Protein AF-A0A963ERI7-F1 (afdb_monomer)

Radius of gyration: 46.47 Å; Cα contacts (8 Å, |Δi|>4): 1144; chains: 1; bounding box: 121×105×121 Å

Structure (mmCIF, N/CA/C/O backbone):
data_AF-A0A963ERI7-F1
#
_entry.id   AF-A0A963ERI7-F1
#
loop_
_atom_site.group_PDB
_atom_site.id
_atom_site.type_symbol
_atom_site.label_atom_id
_atom_site.label_alt_id
_atom_site.label_comp_id
_atom_site.label_asym_id
_atom_site.label_entity_id
_atom_site.label_seq_id
_atom_site.pdbx_PDB_ins_code
_atom_site.Cartn_x
_atom_site.Cartn_y
_atom_site.Cartn_z
_atom_site.occupancy
_atom_site.B_iso_or_equiv
_atom_site.auth_seq_id
_atom_site.auth_comp_id
_atom_site.auth_asym_id
_atom_site.auth_atom_id
_atom_site.pdbx_PDB_model_num
ATOM 1 N N . MET A 1 1 ? -20.169 -58.899 45.145 1.00 57.25 1 MET A N 1
ATOM 2 C CA . MET A 1 1 ? -19.705 -59.011 43.741 1.00 57.25 1 MET A CA 1
ATOM 3 C C . MET A 1 1 ? -19.595 -57.678 42.989 1.00 57.25 1 MET A C 1
ATOM 5 O O . MET A 1 1 ? -18.542 -57.427 42.423 1.00 57.25 1 MET A O 1
ATOM 9 N N . HIS A 1 2 ? -20.601 -56.790 42.975 1.00 59.31 2 HIS A N 1
ATOM 10 C CA . HIS A 1 2 ? -20.514 -55.532 42.198 1.00 59.31 2 HIS A CA 1
ATOM 11 C C . HIS A 1 2 ? -19.453 -54.523 42.680 1.00 59.31 2 HIS A C 1
ATOM 13 O O . HIS A 1 2 ? -18.890 -53.799 41.862 1.00 59.31 2 HIS A O 1
ATOM 19 N N . ARG A 1 3 ? -19.156 -54.484 43.986 1.00 64.19 3 ARG A N 1
ATOM 20 C CA . ARG A 1 3 ? -18.156 -53.569 44.565 1.00 64.19 3 ARG A CA 1
ATOM 21 C C . ARG A 1 3 ? -16.719 -53.950 44.176 1.00 64.19 3 ARG A C 1
ATOM 23 O O . ARG A 1 3 ? -15.979 -53.096 43.712 1.00 64.19 3 ARG A O 1
ATOM 30 N N . GLN A 1 4 ? -16.395 -55.246 44.220 1.00 71.88 4 GLN A N 1
ATOM 31 C CA . GLN A 1 4 ? -15.092 -55.783 43.797 1.00 71.88 4 GLN A CA 1
ATOM 32 C C . GLN A 1 4 ? -14.806 -55.536 42.308 1.00 71.88 4 GLN A C 1
ATOM 34 O O . GLN A 1 4 ? -13.718 -55.091 41.965 1.00 71.88 4 GLN A O 1
ATOM 39 N N . ARG A 1 5 ? -15.803 -55.704 41.423 1.00 75.19 5 ARG A N 1
ATOM 40 C CA . ARG A 1 5 ? -15.633 -55.390 39.989 1.00 75.19 5 ARG A CA 1
ATOM 41 C C . ARG A 1 5 ? -15.352 -53.908 39.722 1.00 75.19 5 ARG A C 1
ATOM 43 O O . ARG A 1 5 ? -14.620 -53.593 38.789 1.00 75.19 5 ARG A O 1
ATOM 50 N N . ARG A 1 6 ? -15.926 -52.993 40.514 1.00 75.69 6 ARG A N 1
ATOM 51 C CA . ARG A 1 6 ? -15.647 -51.552 40.389 1.00 75.69 6 ARG A CA 1
ATOM 52 C C . ARG A 1 6 ? -14.240 -51.200 40.866 1.00 75.69 6 ARG A C 1
ATOM 54 O O . ARG A 1 6 ? -13.578 -50.403 40.213 1.00 75.69 6 ARG A O 1
ATOM 61 N N . GLU A 1 7 ? -13.772 -51.817 41.947 1.00 81.06 7 GLU A N 1
ATOM 62 C CA . GLU A 1 7 ? -12.410 -51.610 42.453 1.00 81.06 7 GLU A CA 1
ATOM 63 C C . GLU A 1 7 ? -11.347 -52.152 41.485 1.00 81.06 7 GLU A C 1
ATOM 65 O O . GLU A 1 7 ? -10.355 -51.475 41.223 1.00 81.06 7 GLU A O 1
ATOM 70 N N . GLU A 1 8 ? -11.575 -53.316 40.871 1.00 81.25 8 GLU A N 1
ATOM 71 C CA . GLU A 1 8 ? -10.686 -53.859 39.832 1.00 81.25 8 GLU A CA 1
ATOM 72 C C . GLU A 1 8 ? -10.663 -52.985 38.571 1.00 81.25 8 GLU A C 1
ATOM 74 O O . GLU A 1 8 ? -9.595 -52.718 38.020 1.00 81.25 8 GLU A O 1
ATOM 79 N N . GLN A 1 9 ? -11.819 -52.467 38.139 1.00 82.19 9 GLN A N 1
ATOM 80 C CA . GLN A 1 9 ? -11.886 -51.540 37.006 1.00 82.19 9 GLN A CA 1
ATOM 81 C C . GLN A 1 9 ? -11.175 -50.214 37.291 1.00 82.19 9 GLN A C 1
ATOM 83 O O . GLN A 1 9 ? -10.498 -49.688 36.408 1.00 82.19 9 GLN A O 1
ATOM 88 N N . GLN A 1 10 ? -11.288 -49.681 38.510 1.00 83.38 10 GLN A N 1
ATOM 89 C CA . GLN A 1 10 ? -10.588 -48.457 38.903 1.00 83.38 10 GLN A CA 1
ATOM 90 C C . GLN A 1 10 ? -9.071 -48.658 38.963 1.00 83.38 10 GLN A C 1
ATOM 92 O O . GLN A 1 10 ? -8.333 -47.803 38.478 1.00 83.38 10 GLN A O 1
ATOM 97 N N . ARG A 1 11 ? -8.594 -49.804 39.467 1.00 85.31 11 ARG A N 1
ATOM 98 C CA . ARG A 1 11 ? -7.159 -50.140 39.467 1.00 85.31 11 ARG A CA 1
ATOM 99 C C . ARG A 1 11 ? -6.609 -50.300 38.050 1.00 85.31 11 ARG A C 1
ATOM 101 O O . ARG A 1 11 ? -5.600 -49.684 37.722 1.00 85.31 11 ARG A O 1
ATOM 108 N N . ALA A 1 12 ? -7.322 -51.013 37.178 1.00 84.31 12 ALA A N 1
ATOM 109 C CA . ALA A 1 12 ? -6.921 -51.173 35.779 1.00 84.31 12 ALA A CA 1
ATOM 110 C C . ALA A 1 12 ? -6.940 -49.845 34.995 1.00 84.31 12 ALA A C 1
ATOM 112 O O . ALA A 1 12 ? -6.129 -49.637 34.090 1.00 84.31 12 ALA A O 1
ATOM 113 N N . ALA A 1 13 ? -7.859 -48.929 35.321 1.00 84.38 13 ALA A N 1
ATOM 114 C CA . ALA A 1 13 ? -7.891 -47.591 34.733 1.00 84.38 13 ALA A CA 1
ATOM 115 C C . ALA A 1 13 ? -6.721 -46.722 35.224 1.00 84.38 13 ALA A C 1
ATOM 117 O O . ALA A 1 13 ? -6.098 -46.035 34.413 1.00 84.38 13 ALA A O 1
ATOM 118 N N . ALA A 1 14 ? -6.388 -46.794 36.516 1.00 85.12 14 ALA A N 1
ATOM 119 C CA . ALA A 1 14 ? -5.258 -46.079 37.103 1.00 85.12 14 ALA A CA 1
ATOM 120 C C . ALA A 1 14 ? -3.911 -46.559 36.534 1.00 85.12 14 ALA A C 1
ATOM 122 O O . ALA A 1 14 ? -3.084 -45.736 36.149 1.00 85.12 14 ALA A O 1
ATOM 123 N N . GLU A 1 15 ? -3.717 -47.872 36.375 1.00 89.12 15 GLU A N 1
ATOM 124 C CA . GLU A 1 15 ? -2.509 -48.429 35.747 1.00 89.12 15 GLU A CA 1
ATOM 125 C C . GLU A 1 15 ? -2.369 -48.004 34.280 1.00 89.12 15 GLU A C 1
ATOM 127 O O . GLU A 1 15 ? -1.285 -47.619 33.840 1.00 89.12 15 GLU A O 1
ATOM 132 N N . LYS A 1 16 ? -3.469 -47.992 33.514 1.00 88.50 16 LYS A N 1
ATOM 133 C CA . LYS A 1 16 ? -3.453 -47.509 32.122 1.00 88.50 16 LYS A CA 1
ATOM 134 C C . LYS A 1 16 ? -3.165 -46.012 32.023 1.00 88.50 16 LYS A C 1
ATOM 136 O O . LYS A 1 16 ? -2.507 -45.592 31.070 1.00 88.50 16 LYS A O 1
ATOM 141 N N . ALA A 1 17 ? -3.654 -45.209 32.967 1.00 85.44 17 ALA A N 1
ATOM 142 C CA . ALA A 1 17 ? -3.358 -43.780 33.021 1.00 85.44 17 ALA A CA 1
ATOM 143 C C . ALA A 1 17 ? -1.873 -43.537 33.337 1.00 85.44 17 ALA A C 1
ATOM 145 O O . ALA A 1 17 ? -1.214 -42.804 32.600 1.00 85.44 17 ALA A O 1
ATOM 146 N N . ALA A 1 18 ? -1.326 -44.239 34.334 1.00 88.69 18 ALA A N 1
ATOM 147 C CA . ALA A 1 18 ? 0.087 -44.153 34.700 1.00 88.69 18 ALA A CA 1
ATOM 148 C C . ALA A 1 18 ? 1.018 -44.592 33.553 1.00 88.69 18 ALA A C 1
ATOM 150 O O . ALA A 1 18 ? 1.998 -43.911 33.255 1.00 88.69 18 ALA A O 1
ATOM 151 N N . ALA A 1 19 ? 0.680 -45.674 32.843 1.00 90.06 19 ALA A N 1
ATOM 152 C CA . ALA A 1 19 ? 1.449 -46.136 31.685 1.00 90.06 19 ALA A CA 1
ATOM 153 C C . ALA A 1 19 ? 1.444 -45.123 30.522 1.00 90.06 19 ALA A C 1
ATOM 155 O O . ALA A 1 19 ? 2.466 -44.923 29.865 1.00 90.06 19 ALA A O 1
ATOM 156 N N . ARG A 1 20 ? 0.314 -44.446 30.274 1.00 88.81 20 ARG A N 1
ATOM 157 C CA . ARG A 1 20 ? 0.225 -43.386 29.251 1.00 88.81 20 ARG A CA 1
ATOM 158 C C . ARG A 1 20 ? 1.039 -42.154 29.627 1.00 88.81 20 ARG A C 1
ATOM 160 O O . ARG A 1 20 ? 1.658 -41.549 28.755 1.00 88.81 20 ARG A O 1
ATOM 167 N N . GLU A 1 21 ? 1.043 -41.788 30.903 1.00 88.38 21 GLU A N 1
ATOM 168 C CA . GLU A 1 21 ? 1.808 -40.643 31.386 1.00 88.38 21 GLU A CA 1
ATOM 169 C C . GLU A 1 21 ? 3.320 -40.907 31.324 1.00 88.38 21 GLU A C 1
ATOM 171 O O . GLU A 1 21 ? 4.077 -40.038 30.891 1.00 88.38 21 GLU A O 1
ATOM 176 N N . ALA A 1 22 ? 3.755 -42.130 31.650 1.00 90.69 22 ALA A N 1
ATOM 177 C CA . ALA A 1 22 ? 5.146 -42.555 31.502 1.00 90.69 22 ALA A CA 1
ATOM 178 C C . ALA A 1 22 ? 5.615 -42.494 30.037 1.00 90.69 22 ALA A C 1
ATOM 180 O O . ALA A 1 22 ? 6.646 -41.886 29.751 1.00 90.69 22 ALA A O 1
ATOM 181 N N . LEU A 1 23 ? 4.816 -43.024 29.101 1.00 91.75 23 LEU A N 1
ATOM 182 C CA . LEU A 1 23 ? 5.118 -42.974 27.666 1.00 91.75 23 LEU A CA 1
ATOM 183 C C . LEU A 1 23 ? 5.214 -41.529 27.151 1.00 91.75 23 LEU A C 1
ATOM 185 O O . LEU A 1 23 ? 6.095 -41.199 26.358 1.00 91.75 23 LEU A O 1
ATOM 189 N N . ARG A 1 24 ? 4.318 -40.646 27.611 1.00 90.38 24 ARG A N 1
ATOM 190 C CA . ARG A 1 24 ? 4.322 -39.233 27.219 1.00 90.38 24 ARG A CA 1
ATOM 191 C C . ARG A 1 24 ? 5.587 -38.515 27.695 1.00 90.38 24 ARG A C 1
ATOM 193 O O . ARG A 1 24 ? 6.193 -37.791 26.911 1.00 90.38 24 ARG A O 1
ATOM 200 N N . ARG A 1 25 ? 6.025 -38.758 28.936 1.00 91.94 25 ARG A N 1
ATOM 201 C CA . ARG A 1 25 ? 7.277 -38.189 29.469 1.00 91.94 25 ARG A CA 1
ATOM 202 C C . ARG A 1 25 ? 8.501 -38.677 28.692 1.00 91.94 25 ARG A C 1
ATOM 204 O O . ARG A 1 25 ? 9.408 -37.893 28.430 1.00 91.94 25 ARG A O 1
ATOM 211 N N . GLU A 1 26 ? 8.513 -39.942 28.283 1.00 92.31 26 GLU A N 1
ATOM 212 C CA . GLU A 1 26 ? 9.601 -40.515 27.485 1.00 92.31 26 GLU A CA 1
ATOM 213 C C . GLU A 1 26 ? 9.662 -39.899 26.073 1.00 92.31 26 GLU A C 1
ATOM 215 O O . GLU A 1 26 ? 10.736 -39.524 25.596 1.00 92.31 26 GLU A O 1
ATOM 220 N N . GLN A 1 27 ? 8.505 -39.682 25.435 1.00 90.06 27 GLN A N 1
ATOM 221 C CA . GLN A 1 27 ? 8.412 -38.979 24.148 1.00 90.06 27 GLN A CA 1
ATOM 222 C C . GLN A 1 27 ? 8.847 -37.510 24.246 1.00 90.06 27 GLN A C 1
ATOM 224 O O . GLN A 1 27 ? 9.570 -37.022 23.376 1.00 90.06 27 GLN A O 1
ATOM 229 N N . GLU A 1 28 ? 8.452 -36.806 25.310 1.00 89.62 28 GLU A N 1
ATOM 230 C CA . GLU A 1 28 ? 8.864 -35.420 25.559 1.00 89.62 28 GLU A CA 1
ATOM 231 C C . GLU A 1 28 ? 10.388 -35.317 25.768 1.00 89.62 28 GLU A C 1
ATOM 233 O O . GLU A 1 28 ? 11.028 -34.417 25.216 1.00 89.62 28 GLU A O 1
ATOM 238 N N . GLN A 1 29 ? 11.003 -36.278 26.468 1.00 91.88 29 GLN A N 1
ATOM 239 C CA . GLN A 1 29 ? 12.460 -36.339 26.645 1.00 91.88 29 GLN A CA 1
ATOM 240 C C . GLN A 1 29 ? 13.208 -36.612 25.332 1.00 91.88 29 GLN A C 1
ATOM 242 O O . GLN A 1 29 ? 14.202 -35.940 25.042 1.00 91.88 29 GLN A O 1
ATOM 247 N N . GLN A 1 30 ? 12.726 -37.545 24.506 1.00 90.88 30 GLN A N 1
ATOM 248 C CA . GLN A 1 30 ? 13.328 -37.829 23.197 1.00 90.88 30 GLN A CA 1
ATOM 249 C C . GLN A 1 30 ? 13.210 -36.631 22.243 1.00 90.88 30 GLN A C 1
ATOM 251 O O . GLN A 1 30 ? 14.173 -36.283 21.552 1.00 90.88 30 GLN A O 1
ATOM 256 N N . ALA A 1 31 ? 12.064 -35.944 22.244 1.00 86.38 31 ALA A N 1
ATOM 257 C CA . ALA A 1 31 ? 11.864 -34.735 21.450 1.00 86.38 31 ALA A CA 1
ATOM 258 C C . ALA A 1 31 ? 12.803 -33.599 21.894 1.00 86.38 31 ALA A C 1
ATOM 260 O O . ALA A 1 31 ? 13.413 -32.937 21.048 1.00 86.38 31 ALA A O 1
ATOM 261 N N . ALA A 1 32 ? 12.980 -33.410 23.205 1.00 89.88 32 ALA A N 1
ATOM 262 C CA . ALA A 1 32 ? 13.903 -32.418 23.750 1.00 89.88 32 ALA A CA 1
ATOM 263 C C . ALA A 1 32 ? 15.363 -32.708 23.354 1.00 89.88 32 ALA A C 1
ATOM 265 O O . ALA A 1 32 ? 16.080 -31.796 22.932 1.00 89.88 32 ALA A O 1
ATOM 266 N N . GLN A 1 33 ? 15.799 -33.973 23.409 1.00 91.62 33 GLN A N 1
ATOM 267 C CA . GLN A 1 33 ? 17.146 -34.372 22.982 1.00 91.62 33 GLN A CA 1
ATOM 268 C C . GLN A 1 33 ? 17.372 -34.139 21.480 1.00 91.62 33 GLN A C 1
ATOM 270 O O . GLN A 1 33 ? 18.381 -33.541 21.096 1.00 91.62 33 GLN A O 1
ATOM 275 N N . ALA A 1 34 ? 16.411 -34.511 20.630 1.00 89.81 34 ALA A N 1
ATOM 276 C CA . ALA A 1 34 ? 16.495 -34.285 19.186 1.00 89.81 34 ALA A CA 1
ATOM 277 C C . ALA A 1 34 ? 16.562 -32.786 18.829 1.00 89.81 34 ALA A C 1
ATOM 279 O O . ALA A 1 34 ? 17.325 -32.376 17.944 1.00 89.81 34 ALA A O 1
ATOM 280 N N . GLN A 1 35 ? 15.812 -31.936 19.542 1.00 88.25 35 GLN A N 1
ATOM 281 C CA . GLN A 1 35 ? 15.886 -30.484 19.365 1.00 88.25 35 GLN A CA 1
ATOM 282 C C . GLN A 1 35 ? 17.271 -29.938 19.729 1.00 88.25 35 GLN A C 1
ATOM 284 O O . GLN A 1 35 ? 17.834 -29.151 18.960 1.00 88.25 35 GLN A O 1
ATOM 289 N N . LEU A 1 36 ? 17.855 -30.402 20.835 1.00 92.00 36 LEU A N 1
ATOM 290 C CA . LEU A 1 36 ? 19.183 -29.997 21.298 1.00 92.00 36 LEU A CA 1
ATOM 291 C C . LEU A 1 36 ? 20.285 -30.385 20.299 1.00 92.00 36 LEU A C 1
ATOM 293 O O . LEU A 1 36 ? 21.137 -29.556 19.960 1.00 92.00 36 LEU A O 1
ATOM 297 N N . GLU A 1 37 ? 20.235 -31.600 19.750 1.00 91.00 37 GLU A N 1
ATOM 298 C CA . GLU A 1 37 ? 21.169 -32.033 18.705 1.00 91.00 37 GLU A CA 1
ATOM 299 C C . GLU A 1 37 ? 21.013 -31.229 17.410 1.00 91.00 37 GLU A C 1
ATOM 301 O O . GLU A 1 37 ? 22.010 -30.804 16.812 1.00 91.00 37 GLU A O 1
ATOM 306 N N . SER A 1 38 ? 19.774 -30.955 16.991 1.00 88.75 38 SER A N 1
ATOM 307 C CA . SER A 1 38 ? 19.510 -30.149 15.795 1.00 88.75 38 SER A CA 1
ATOM 308 C C . SER A 1 38 ? 20.032 -28.713 15.947 1.00 88.75 38 SER A C 1
ATOM 310 O O . SER A 1 38 ? 20.640 -28.165 15.021 1.00 88.75 38 SER A O 1
ATOM 312 N N . ALA A 1 39 ? 19.882 -28.123 17.138 1.00 88.88 39 ALA A N 1
ATOM 313 C CA . ALA A 1 39 ? 20.404 -26.802 17.463 1.00 88.88 39 ALA A CA 1
ATOM 314 C C . ALA A 1 39 ? 21.939 -26.793 17.455 1.00 88.88 39 ALA A C 1
ATOM 316 O O . ALA A 1 39 ? 22.554 -25.859 16.930 1.00 88.88 39 ALA A O 1
ATOM 317 N N . ARG A 1 40 ? 22.573 -27.858 17.964 1.00 93.00 40 ARG A N 1
ATOM 318 C CA . ARG A 1 40 ? 24.033 -28.015 17.959 1.00 93.00 40 ARG A CA 1
ATOM 319 C C . ARG A 1 40 ? 24.586 -28.121 16.535 1.00 93.00 40 ARG A C 1
ATOM 321 O O . ARG A 1 40 ? 25.536 -27.408 16.208 1.00 93.00 40 ARG A O 1
ATOM 328 N N . ARG A 1 41 ? 23.946 -28.910 15.659 1.00 92.38 41 ARG A N 1
ATOM 329 C CA . ARG A 1 41 ? 24.316 -29.015 14.231 1.00 92.38 41 ARG A CA 1
ATOM 330 C C . ARG A 1 41 ? 24.164 -27.681 13.497 1.00 92.38 41 ARG A C 1
ATOM 332 O O . ARG A 1 41 ? 25.073 -27.282 12.772 1.00 92.38 41 ARG A O 1
ATOM 339 N N . LYS A 1 42 ? 23.068 -26.947 13.731 1.00 89.69 42 LYS A N 1
ATOM 340 C CA . LYS A 1 42 ? 22.856 -25.612 13.138 1.00 89.69 42 LYS A CA 1
ATOM 341 C C . LYS A 1 42 ? 23.925 -24.607 13.579 1.00 89.69 42 LYS A C 1
ATOM 343 O O . LYS A 1 42 ? 24.451 -23.880 12.740 1.00 89.69 42 LYS A O 1
ATOM 348 N N . ARG A 1 43 ? 24.302 -24.596 14.865 1.00 89.62 43 ARG A N 1
ATOM 349 C CA . ARG A 1 43 ? 25.389 -23.738 15.374 1.00 89.62 43 ARG A CA 1
ATOM 350 C C . ARG A 1 43 ? 26.741 -24.080 14.743 1.00 89.62 43 ARG A C 1
ATOM 352 O O . ARG A 1 43 ? 27.462 -23.170 14.346 1.00 89.62 43 ARG A O 1
ATOM 359 N N . GLN A 1 44 ? 27.063 -25.366 14.590 1.00 92.06 44 GLN A N 1
ATOM 360 C CA . GLN A 1 44 ? 28.303 -25.798 13.932 1.00 92.06 44 GLN A CA 1
ATOM 361 C C . GLN A 1 44 ? 28.346 -25.401 12.448 1.00 92.06 44 GLN A C 1
ATOM 363 O O . GLN A 1 44 ? 29.362 -24.890 11.981 1.00 92.06 44 GLN A O 1
ATOM 368 N N . GLN A 1 45 ? 27.239 -25.563 11.716 1.00 90.00 45 GLN A N 1
ATOM 369 C CA . GLN A 1 45 ? 27.150 -25.138 10.314 1.00 90.00 45 GLN A CA 1
ATOM 370 C C . GLN A 1 45 ? 27.278 -23.617 10.161 1.00 90.00 45 GLN A C 1
ATOM 372 O O . GLN A 1 45 ? 27.993 -23.149 9.274 1.00 90.00 45 GLN A O 1
ATOM 377 N N . ALA A 1 46 ? 26.641 -22.842 11.044 1.00 85.69 46 ALA A N 1
ATOM 378 C CA . ALA A 1 46 ? 26.757 -21.386 11.049 1.00 85.69 46 ALA A CA 1
ATOM 379 C C . ALA A 1 46 ? 28.195 -20.923 11.344 1.00 85.69 46 ALA A C 1
ATOM 381 O O . ALA A 1 46 ? 28.705 -20.039 10.656 1.00 85.69 46 ALA A O 1
ATOM 382 N N . ALA A 1 47 ? 28.875 -21.560 12.303 1.00 89.56 47 ALA A N 1
ATOM 383 C CA . ALA A 1 47 ? 30.271 -21.266 12.624 1.00 89.56 47 ALA A CA 1
ATOM 384 C C . ALA A 1 47 ? 31.217 -21.587 11.452 1.00 89.56 47 ALA A C 1
ATOM 386 O O . ALA A 1 47 ? 32.046 -20.755 11.084 1.00 89.56 47 ALA A O 1
ATOM 387 N N . ALA A 1 48 ? 31.049 -22.744 10.802 1.00 90.69 48 ALA A N 1
ATOM 388 C CA . ALA A 1 48 ? 31.845 -23.119 9.631 1.00 90.69 48 ALA A CA 1
ATOM 389 C C . ALA A 1 48 ? 31.609 -22.174 8.436 1.00 90.69 48 ALA A C 1
ATOM 391 O O . ALA A 1 48 ? 32.548 -21.799 7.733 1.00 90.69 48 ALA A O 1
ATOM 392 N N . ALA A 1 49 ? 30.363 -21.741 8.216 1.00 87.12 49 ALA A N 1
ATOM 393 C CA . ALA A 1 49 ? 30.037 -20.768 7.176 1.00 87.12 49 ALA A CA 1
ATOM 394 C C . ALA A 1 49 ? 30.641 -19.381 7.465 1.00 87.12 49 ALA A C 1
ATOM 396 O O . ALA A 1 49 ? 31.124 -18.719 6.544 1.00 87.12 49 ALA A O 1
ATOM 397 N N . ALA A 1 50 ? 30.653 -18.952 8.731 1.00 87.50 50 ALA A N 1
ATOM 398 C CA . ALA A 1 50 ? 31.280 -17.699 9.147 1.00 87.50 50 ALA A CA 1
ATOM 399 C C . ALA A 1 50 ? 32.803 -17.725 8.939 1.00 87.50 50 ALA A C 1
ATOM 401 O O . ALA A 1 50 ? 33.358 -16.765 8.405 1.00 87.50 50 ALA A O 1
ATOM 402 N N . GLN A 1 51 ? 33.466 -18.839 9.269 1.00 90.94 51 GLN A N 1
ATOM 403 C CA . GLN A 1 51 ? 34.904 -19.012 9.031 1.00 90.94 51 GLN A CA 1
ATOM 404 C C . GLN A 1 51 ? 35.256 -18.942 7.539 1.00 90.94 51 GLN A C 1
ATOM 406 O O . GLN A 1 51 ? 36.163 -18.203 7.167 1.00 90.94 51 GLN A O 1
ATOM 411 N N . ARG A 1 52 ? 34.489 -19.617 6.669 1.00 91.25 52 ARG A N 1
ATOM 412 C CA . ARG A 1 52 ? 34.701 -19.550 5.210 1.00 91.25 52 ARG A CA 1
ATOM 413 C C . ARG A 1 52 ? 34.553 -18.130 4.662 1.00 91.25 52 ARG A C 1
ATOM 415 O O . ARG A 1 52 ? 35.378 -17.698 3.864 1.00 91.25 52 ARG A O 1
ATOM 422 N N . LYS A 1 53 ? 33.540 -17.383 5.119 1.00 88.81 53 LYS A N 1
ATOM 423 C CA . LYS A 1 53 ? 33.355 -15.975 4.724 1.00 88.81 53 LYS A CA 1
ATOM 424 C C . LYS A 1 53 ? 34.499 -15.082 5.205 1.00 88.81 53 LYS A C 1
ATOM 426 O O . LYS A 1 53 ? 34.937 -14.212 4.459 1.00 88.81 53 LYS A O 1
ATOM 431 N N . ALA A 1 54 ? 34.987 -15.291 6.427 1.00 88.56 54 ALA A N 1
ATOM 432 C CA . ALA A 1 54 ? 36.114 -14.532 6.964 1.00 88.56 54 ALA A CA 1
ATOM 433 C C . ALA A 1 54 ? 37.413 -14.799 6.182 1.00 88.56 54 ALA A C 1
ATOM 435 O O . ALA A 1 54 ? 38.161 -13.865 5.897 1.00 88.56 54 ALA A O 1
ATOM 436 N N . GLU A 1 55 ? 37.661 -16.050 5.786 1.00 91.94 55 GLU A N 1
ATOM 437 C CA . GLU A 1 55 ? 38.825 -16.416 4.974 1.00 91.94 55 GLU A CA 1
ATOM 438 C C . GLU A 1 55 ? 38.742 -15.836 3.552 1.00 91.94 55 GLU A C 1
ATOM 440 O O . GLU A 1 55 ? 39.727 -15.310 3.036 1.00 91.94 55 GLU A O 1
ATOM 445 N N . GLU A 1 56 ? 37.557 -15.854 2.933 1.00 90.81 56 GLU A N 1
ATOM 446 C CA . GLU A 1 56 ? 37.345 -15.259 1.609 1.00 90.81 56 GLU A CA 1
ATOM 447 C C . GLU A 1 56 ? 37.541 -13.733 1.626 1.00 90.81 56 GLU A C 1
ATOM 449 O O . GLU A 1 56 ? 38.156 -13.173 0.718 1.00 90.81 56 GLU A O 1
ATOM 454 N N . LEU A 1 57 ? 37.080 -13.053 2.683 1.00 90.62 57 LEU A N 1
ATOM 455 C CA . LEU A 1 57 ? 37.314 -11.618 2.868 1.00 90.62 57 LEU A CA 1
ATOM 456 C C . LEU A 1 57 ? 38.800 -11.293 3.050 1.00 90.62 57 LEU A C 1
ATOM 458 O O . LEU A 1 57 ? 39.262 -10.297 2.496 1.00 90.62 57 LEU A O 1
ATOM 462 N N . ARG A 1 58 ? 39.556 -12.134 3.769 1.00 92.31 58 ARG A N 1
ATOM 463 C CA . ARG A 1 58 ? 41.013 -11.975 3.901 1.00 92.31 58 ARG A CA 1
ATOM 464 C C . ARG A 1 58 ? 41.724 -12.115 2.557 1.00 92.31 58 ARG A C 1
ATOM 466 O O . ARG A 1 58 ? 42.481 -11.219 2.202 1.00 92.31 58 ARG A O 1
ATOM 473 N N . LYS A 1 59 ? 41.409 -13.151 1.772 1.00 91.94 59 LYS A N 1
ATOM 474 C CA . LYS A 1 59 ? 42.002 -13.343 0.433 1.00 91.94 59 LYS A CA 1
ATOM 475 C C . LYS A 1 59 ? 41.709 -12.168 -0.500 1.00 91.94 59 LYS A C 1
ATOM 477 O O . LYS A 1 59 ? 42.611 -11.669 -1.160 1.00 91.94 59 LYS A O 1
ATOM 482 N N . ARG A 1 60 ? 40.473 -11.655 -0.496 1.00 90.81 60 ARG A N 1
ATOM 483 C CA . ARG A 1 60 ? 40.116 -10.466 -1.291 1.00 90.81 60 ARG A CA 1
ATOM 484 C C . ARG A 1 60 ? 40.839 -9.201 -0.828 1.00 90.81 60 ARG A C 1
ATOM 486 O O . ARG A 1 60 ? 41.168 -8.360 -1.659 1.00 90.81 60 ARG A O 1
ATOM 493 N N . ALA A 1 61 ? 41.067 -9.040 0.476 1.00 88.75 61 ALA A N 1
ATOM 494 C CA . ALA A 1 61 ? 41.828 -7.910 1.004 1.00 88.75 61 ALA A CA 1
ATOM 495 C C . ALA A 1 61 ? 43.312 -7.987 0.603 1.00 88.75 61 ALA A C 1
ATOM 497 O O . ALA A 1 61 ? 43.881 -6.973 0.207 1.00 88.75 61 ALA A O 1
ATOM 498 N N . GLU A 1 62 ? 43.909 -9.181 0.637 1.00 92.00 62 GLU A N 1
ATOM 499 C CA . GLU A 1 62 ? 45.286 -9.422 0.183 1.00 92.00 62 GLU A CA 1
ATOM 500 C C . GLU A 1 62 ? 45.448 -9.180 -1.325 1.00 92.00 62 GLU A C 1
ATOM 502 O O . GLU A 1 62 ? 46.360 -8.462 -1.732 1.00 92.00 62 GLU A O 1
ATOM 507 N N . GLU A 1 63 ? 44.535 -9.691 -2.158 1.00 89.69 63 GLU A N 1
ATOM 508 C CA . GLU A 1 63 ? 44.542 -9.436 -3.607 1.00 89.69 63 GLU A CA 1
ATOM 509 C C . GLU A 1 63 ? 44.416 -7.942 -3.925 1.00 89.69 63 GLU A C 1
ATOM 511 O O . GLU A 1 63 ? 45.113 -7.425 -4.801 1.00 89.69 63 GLU A O 1
ATOM 516 N N . LYS A 1 64 ? 43.559 -7.225 -3.188 1.00 91.00 64 LYS A N 1
ATOM 51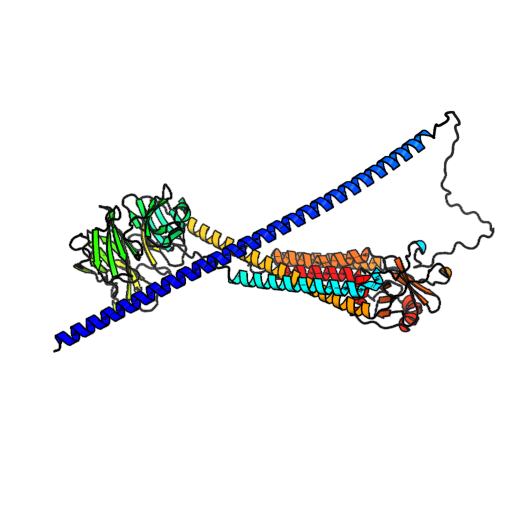7 C CA . LYS A 1 64 ? 43.396 -5.782 -3.365 1.00 91.00 64 LYS A CA 1
ATOM 518 C C . LYS A 1 64 ? 44.658 -5.014 -2.960 1.00 91.00 64 LYS A C 1
ATOM 520 O O . LYS A 1 64 ? 45.065 -4.111 -3.682 1.00 91.00 64 LYS A O 1
ATOM 525 N N . ALA A 1 65 ? 45.304 -5.397 -1.859 1.00 89.69 65 ALA A N 1
ATOM 526 C CA . ALA A 1 65 ? 46.557 -4.784 -1.422 1.00 89.69 65 ALA A CA 1
ATOM 527 C C . ALA A 1 65 ? 47.700 -5.016 -2.429 1.00 89.69 65 ALA A C 1
ATOM 529 O O . ALA A 1 65 ? 48.474 -4.098 -2.699 1.00 89.69 65 ALA A O 1
ATOM 530 N N . LEU A 1 66 ? 47.777 -6.209 -3.032 1.00 93.62 66 LEU A N 1
ATOM 531 C CA . LEU A 1 66 ? 48.732 -6.519 -4.103 1.00 93.62 66 LEU A CA 1
ATOM 532 C C . LEU A 1 66 ? 48.480 -5.683 -5.365 1.00 93.62 66 LEU A C 1
ATOM 534 O O . LEU A 1 66 ? 49.428 -5.168 -5.957 1.00 93.62 66 LEU A O 1
ATOM 538 N N . ALA A 1 67 ? 47.217 -5.508 -5.761 1.00 89.44 67 ALA A N 1
ATOM 539 C CA . ALA A 1 67 ? 46.859 -4.677 -6.909 1.00 89.44 67 ALA A CA 1
ATOM 540 C C . ALA A 1 67 ? 47.199 -3.192 -6.679 1.00 89.44 67 ALA A C 1
ATOM 542 O O . ALA A 1 67 ? 47.798 -2.559 -7.547 1.00 89.44 67 ALA A O 1
ATOM 543 N N . GLU A 1 68 ? 46.887 -2.657 -5.494 1.00 89.94 68 GLU A N 1
ATOM 544 C CA . GLU A 1 68 ? 47.219 -1.274 -5.122 1.00 89.94 68 GLU A CA 1
ATOM 545 C C . GLU A 1 68 ? 48.742 -1.046 -5.047 1.00 89.94 68 GLU A C 1
ATOM 547 O O . GLU A 1 68 ? 49.229 0.022 -5.421 1.00 89.94 68 GLU A O 1
ATOM 552 N N . ALA A 1 69 ? 49.522 -2.041 -4.608 1.00 90.12 69 ALA A N 1
ATOM 553 C CA . ALA A 1 69 ? 50.984 -1.968 -4.623 1.00 90.12 69 ALA A CA 1
ATOM 554 C C . ALA A 1 69 ? 51.549 -1.937 -6.055 1.00 90.12 69 ALA A C 1
ATOM 556 O O . ALA A 1 69 ? 52.424 -1.120 -6.348 1.00 90.12 69 ALA A O 1
ATOM 557 N N . ALA A 1 70 ? 51.007 -2.759 -6.961 1.00 90.44 70 ALA A N 1
ATOM 558 C CA . ALA A 1 70 ? 51.419 -2.783 -8.364 1.00 90.44 70 ALA A CA 1
ATOM 559 C C . ALA A 1 70 ? 51.099 -1.465 -9.096 1.00 90.44 70 ALA A C 1
ATOM 561 O O . ALA A 1 70 ? 51.917 -0.984 -9.882 1.00 90.44 70 ALA A O 1
ATOM 562 N N . GLU A 1 71 ? 49.949 -0.839 -8.818 1.00 89.25 71 GLU A N 1
ATOM 563 C CA . GLU A 1 71 ? 49.630 0.493 -9.357 1.00 89.25 71 GLU A CA 1
ATOM 564 C C . GLU A 1 71 ? 50.606 1.563 -8.854 1.00 89.25 71 GLU A C 1
ATOM 566 O O . GLU A 1 71 ? 51.093 2.371 -9.648 1.00 89.25 71 GLU A O 1
ATOM 571 N N . ARG A 1 72 ? 50.965 1.544 -7.562 1.00 91.25 72 ARG A N 1
ATOM 572 C CA . ARG A 1 72 ? 51.949 2.491 -7.005 1.00 91.25 72 ARG A CA 1
ATOM 573 C C . ARG A 1 72 ? 53.328 2.343 -7.643 1.00 91.25 72 ARG A C 1
ATOM 575 O O . ARG A 1 72 ? 53.987 3.353 -7.889 1.00 91.25 72 ARG A O 1
ATOM 582 N N . GLU A 1 73 ? 53.764 1.120 -7.943 1.00 90.50 73 GLU A N 1
ATOM 583 C CA . GLU A 1 73 ? 55.017 0.891 -8.671 1.00 90.50 73 GLU A CA 1
ATOM 584 C C . GLU A 1 73 ? 54.956 1.427 -10.107 1.00 90.50 73 GLU A C 1
ATOM 586 O O . GLU A 1 73 ? 55.903 2.076 -10.559 1.00 90.50 73 GLU A O 1
ATOM 591 N N . GLN A 1 74 ? 53.839 1.228 -10.814 1.00 88.69 74 GLN A N 1
ATOM 592 C CA . GLN A 1 74 ? 53.654 1.770 -12.164 1.00 88.69 74 GLN A CA 1
ATOM 593 C C . GLN A 1 74 ? 53.640 3.303 -12.173 1.00 88.69 74 GLN A C 1
ATOM 595 O O . GLN A 1 74 ? 54.277 3.922 -13.031 1.00 88.69 74 GLN A O 1
ATOM 600 N N . GLU A 1 75 ? 52.970 3.938 -11.209 1.00 89.31 75 GLU A N 1
ATOM 601 C CA . GLU A 1 75 ? 52.990 5.396 -11.066 1.00 89.31 75 GLU A CA 1
ATOM 602 C C . GLU A 1 75 ? 54.392 5.922 -10.740 1.00 89.31 75 GLU A C 1
ATOM 604 O O . GLU A 1 75 ? 54.819 6.925 -11.318 1.00 89.31 75 GLU A O 1
ATOM 609 N N . ALA A 1 76 ? 55.138 5.239 -9.867 1.00 89.81 76 ALA A N 1
ATOM 610 C CA . ALA A 1 76 ? 56.514 5.607 -9.545 1.00 89.81 76 ALA A CA 1
ATOM 611 C C . ALA A 1 76 ? 57.435 5.503 -10.773 1.00 89.81 76 ALA A C 1
ATOM 613 O O . ALA A 1 76 ? 58.215 6.422 -11.034 1.00 89.81 76 ALA A O 1
ATOM 614 N N . GLN A 1 77 ? 57.301 4.441 -11.575 1.00 90.06 77 GLN A N 1
ATOM 615 C CA . GLN A 1 77 ? 58.036 4.292 -12.837 1.00 90.06 77 GLN A CA 1
ATOM 616 C C . GLN A 1 77 ? 57.681 5.394 -13.840 1.00 90.06 77 GLN A C 1
ATOM 618 O O . GLN A 1 77 ? 58.565 5.948 -14.497 1.00 90.06 77 GLN A O 1
ATOM 623 N N . ARG A 1 78 ? 56.397 5.757 -13.939 1.00 89.81 78 ARG A N 1
ATOM 624 C CA . ARG A 1 78 ? 55.937 6.818 -14.840 1.00 89.81 78 ARG A CA 1
ATOM 625 C C . ARG A 1 78 ? 56.503 8.181 -14.440 1.00 89.81 78 ARG A C 1
ATOM 627 O O . ARG A 1 78 ? 57.049 8.877 -15.292 1.00 89.81 78 ARG A O 1
ATOM 634 N N . ARG A 1 79 ? 56.477 8.509 -13.143 1.00 90.00 79 ARG A N 1
ATOM 635 C CA . ARG A 1 79 ? 57.089 9.736 -12.603 1.00 90.00 79 ARG A CA 1
ATOM 636 C C . ARG A 1 79 ? 58.604 9.764 -12.806 1.00 90.00 79 ARG A C 1
ATOM 638 O O . ARG A 1 79 ? 59.153 10.814 -13.124 1.00 90.00 79 ARG A O 1
ATOM 645 N N . ALA A 1 80 ? 59.286 8.626 -12.673 1.00 90.25 80 ALA A N 1
ATOM 646 C CA . ALA A 1 80 ? 60.720 8.537 -12.943 1.00 90.25 80 ALA A CA 1
ATOM 647 C C . ALA A 1 80 ? 61.045 8.806 -14.426 1.00 90.25 80 ALA A C 1
ATOM 649 O O . ALA A 1 80 ? 61.997 9.533 -14.718 1.00 90.25 80 ALA A O 1
ATOM 650 N N . MET A 1 81 ? 60.238 8.285 -15.361 1.00 87.25 81 MET A N 1
ATOM 651 C CA . MET A 1 81 ? 60.389 8.582 -16.792 1.00 87.25 81 MET A CA 1
ATOM 652 C C . MET A 1 81 ? 60.113 10.054 -17.117 1.00 87.25 81 MET A C 1
ATOM 654 O O . MET A 1 81 ? 60.858 10.647 -17.897 1.00 87.25 81 MET A O 1
ATOM 658 N N . GLU A 1 82 ? 59.093 10.661 -16.504 1.00 86.69 82 GLU A N 1
ATOM 659 C CA . GLU A 1 82 ? 58.791 12.091 -16.663 1.00 86.69 82 GLU A CA 1
ATOM 660 C C . GLU A 1 82 ? 59.949 12.965 -16.164 1.00 86.69 82 GLU A C 1
ATOM 662 O O . GLU A 1 82 ? 60.451 13.803 -16.911 1.00 86.69 82 GLU A O 1
ATOM 667 N N . GLN A 1 83 ? 60.484 12.691 -14.971 1.00 88.00 83 GLN A N 1
ATOM 668 C CA . GLN A 1 83 ? 61.653 13.407 -14.445 1.00 88.00 83 GLN A CA 1
ATOM 669 C C . GLN A 1 83 ? 62.904 13.220 -15.317 1.00 88.00 83 GLN A C 1
ATOM 671 O O . GLN A 1 83 ? 63.729 14.129 -15.449 1.00 88.00 83 GLN A O 1
ATOM 676 N N . GLN A 1 84 ? 63.076 12.047 -15.934 1.00 86.31 84 GLN A N 1
ATOM 677 C CA . GLN A 1 84 ? 64.179 11.805 -16.862 1.00 86.31 84 GLN A CA 1
ATOM 678 C C . GLN A 1 84 ? 64.006 12.589 -18.174 1.00 86.31 84 GLN A C 1
ATOM 680 O O . GLN A 1 84 ? 64.996 13.093 -18.713 1.00 86.31 84 GLN A O 1
ATOM 685 N N . ALA A 1 85 ? 62.772 12.731 -18.667 1.00 82.19 85 ALA A N 1
ATOM 686 C CA . ALA A 1 85 ? 62.444 13.548 -19.833 1.00 82.19 85 ALA A CA 1
ATOM 687 C C . ALA A 1 85 ? 62.651 15.046 -19.556 1.00 82.19 85 ALA A C 1
ATOM 689 O O . ALA A 1 85 ? 63.281 15.730 -20.361 1.00 82.19 85 ALA A O 1
ATOM 690 N N . GLU A 1 86 ? 62.233 15.536 -18.386 1.00 80.12 86 GLU A N 1
ATOM 691 C CA . GLU A 1 86 ? 62.469 16.919 -17.954 1.00 80.12 86 GLU A CA 1
ATOM 692 C C . GLU A 1 86 ? 63.964 17.235 -17.835 1.00 80.12 86 GLU A C 1
ATOM 694 O O . GLU A 1 86 ? 64.426 18.265 -18.323 1.00 80.12 86 GLU A O 1
ATOM 699 N N . ARG A 1 87 ? 64.764 16.321 -17.268 1.00 82.50 87 ARG A N 1
ATOM 700 C CA . ARG A 1 87 ? 66.228 16.484 -17.199 1.00 82.50 87 ARG A CA 1
ATOM 701 C C . ARG A 1 87 ? 66.891 16.496 -18.577 1.00 82.50 87 ARG A C 1
ATOM 703 O O . ARG A 1 87 ? 67.890 17.194 -18.751 1.00 82.50 87 ARG A O 1
ATOM 710 N N . ARG A 1 88 ? 66.373 15.735 -19.550 1.00 80.56 88 ARG A N 1
ATOM 711 C CA . ARG A 1 88 ? 66.852 15.784 -20.944 1.00 80.56 88 ARG A CA 1
ATOM 712 C C . ARG A 1 88 ? 66.498 17.115 -21.603 1.00 80.56 88 ARG A C 1
ATOM 714 O O . ARG A 1 88 ? 67.393 17.750 -22.148 1.00 80.56 88 ARG A O 1
ATOM 721 N N . ALA A 1 89 ? 65.257 17.574 -21.459 1.00 73.75 89 ALA A N 1
ATOM 722 C CA . ALA A 1 89 ? 64.816 18.867 -21.979 1.00 73.75 89 ALA A CA 1
ATOM 723 C C . ALA A 1 89 ? 65.612 20.038 -21.370 1.00 73.75 89 ALA A C 1
ATOM 725 O O . ALA A 1 89 ? 66.052 20.933 -22.088 1.00 73.75 89 ALA A O 1
ATOM 726 N N . ALA A 1 90 ? 65.886 20.001 -20.062 1.00 72.94 90 ALA A N 1
ATOM 727 C CA . ALA A 1 90 ? 66.704 21.008 -19.388 1.00 72.94 90 ALA A CA 1
ATOM 728 C C . ALA A 1 90 ? 68.163 21.021 -19.885 1.00 72.94 90 ALA A C 1
ATOM 730 O O . ALA A 1 90 ? 68.747 22.092 -20.030 1.00 72.94 90 ALA A O 1
ATOM 731 N N . ARG A 1 91 ? 68.746 19.851 -20.195 1.00 73.38 91 ARG A N 1
ATOM 732 C CA . ARG A 1 91 ? 70.097 19.753 -20.779 1.00 73.38 91 ARG A CA 1
ATOM 733 C C . ARG A 1 91 ? 70.160 20.273 -22.215 1.00 73.38 91 ARG A C 1
ATOM 735 O O . ARG A 1 91 ? 71.133 20.937 -22.568 1.00 73.38 91 ARG A O 1
ATOM 742 N N . GLU A 1 92 ? 69.137 20.010 -23.025 1.00 67.12 92 GLU A N 1
ATOM 743 C CA . GLU A 1 92 ? 69.048 20.543 -24.392 1.00 67.12 92 GLU A CA 1
ATOM 744 C C . GLU A 1 92 ? 68.904 22.073 -24.401 1.00 67.12 92 GLU A C 1
ATOM 746 O O . GLU A 1 92 ? 69.500 22.742 -25.243 1.00 67.12 92 GLU A O 1
ATOM 751 N N . LEU A 1 93 ? 68.218 22.646 -23.407 1.00 59.38 93 LEU A N 1
ATOM 752 C CA . LEU A 1 93 ? 68.082 24.098 -23.247 1.00 59.38 93 LEU A CA 1
ATOM 753 C C . LEU A 1 93 ? 69.373 24.791 -22.773 1.00 59.38 93 LEU A C 1
ATOM 755 O O . LEU A 1 93 ? 69.602 25.945 -23.124 1.00 59.38 93 LEU A O 1
ATOM 759 N N . THR A 1 94 ? 70.257 24.108 -22.037 1.00 59.88 94 THR A N 1
ATOM 760 C CA . THR A 1 94 ? 71.544 24.686 -21.597 1.00 59.88 94 THR A CA 1
ATOM 761 C C . THR A 1 94 ? 72.625 24.754 -22.685 1.00 59.88 94 THR A C 1
ATOM 763 O O . THR A 1 94 ? 73.627 25.437 -22.489 1.00 59.88 94 THR A O 1
ATOM 766 N N . HIS A 1 95 ? 72.438 24.099 -23.839 1.00 56.31 95 HIS A N 1
ATOM 767 C CA . HIS A 1 95 ? 73.406 24.114 -24.949 1.00 56.31 95 HIS A CA 1
ATOM 768 C C . HIS A 1 95 ? 73.139 25.182 -26.025 1.00 56.31 95 HIS A C 1
ATOM 770 O O . HIS A 1 95 ? 73.891 25.260 -26.996 1.00 56.31 95 HIS A O 1
ATOM 776 N N . ILE A 1 96 ? 72.130 26.042 -25.855 1.00 55.09 96 ILE A N 1
ATOM 777 C CA . ILE A 1 96 ? 71.835 27.135 -26.793 1.00 55.09 96 ILE A CA 1
ATOM 778 C C . ILE A 1 96 ? 72.061 28.476 -26.084 1.00 55.09 96 ILE A C 1
ATOM 780 O O . ILE A 1 96 ? 71.151 29.063 -25.505 1.00 55.09 96 ILE A O 1
ATOM 784 N N . ALA A 1 97 ? 73.304 28.959 -26.131 1.00 44.78 97 ALA A N 1
ATOM 785 C CA . ALA A 1 97 ? 73.644 30.336 -25.780 1.00 44.78 97 ALA A CA 1
ATOM 786 C C . ALA A 1 97 ? 73.448 31.250 -27.011 1.00 44.78 97 ALA A C 1
ATOM 788 O O . ALA A 1 97 ? 73.926 30.904 -28.095 1.00 44.78 97 ALA A O 1
ATOM 789 N N . PRO A 1 98 ? 72.768 32.406 -26.892 1.00 49.56 98 PRO A N 1
ATOM 790 C CA . PRO A 1 98 ? 72.557 33.313 -28.016 1.00 49.56 98 PRO A CA 1
ATOM 791 C C . PRO A 1 98 ? 73.738 34.289 -28.170 1.00 49.56 98 PRO A C 1
ATOM 793 O O . PRO A 1 98 ? 74.185 34.852 -27.168 1.00 49.56 98 PRO A O 1
ATOM 796 N N . PRO A 1 99 ? 74.215 34.589 -29.392 1.00 44.09 99 PRO A N 1
ATOM 797 C CA . PRO A 1 99 ? 75.007 35.786 -29.613 1.00 44.09 99 PRO A CA 1
ATOM 798 C C . PRO A 1 99 ? 74.081 37.000 -29.769 1.00 44.09 99 PRO A C 1
ATOM 800 O O . PRO A 1 99 ? 73.126 36.998 -30.550 1.00 44.09 99 PRO A O 1
ATOM 803 N N . SER A 1 100 ? 74.377 38.052 -29.010 1.00 47.47 100 SER A N 1
ATOM 804 C CA . SER A 1 100 ? 73.839 39.393 -29.204 1.00 47.47 100 SER A CA 1
ATOM 805 C C . SER A 1 100 ? 74.628 40.114 -30.302 1.00 47.47 100 SER A C 1
ATOM 807 O O . SER A 1 100 ? 75.850 40.013 -30.350 1.00 47.47 100 SER A O 1
ATOM 809 N N . ALA A 1 101 ? 73.925 40.834 -31.181 1.00 40.00 101 ALA A N 1
ATOM 810 C CA . ALA A 1 101 ? 74.235 42.206 -31.611 1.00 40.00 101 ALA A CA 1
ATOM 811 C C . ALA A 1 101 ? 73.562 42.550 -32.954 1.00 40.00 101 ALA A C 1
ATOM 813 O O . ALA A 1 101 ? 73.779 41.909 -33.974 1.00 40.00 101 ALA A O 1
ATOM 814 N N . ALA A 1 102 ? 72.755 43.611 -32.893 1.00 43.47 102 ALA A N 1
ATOM 815 C CA . ALA A 1 102 ? 72.478 44.625 -33.912 1.00 43.47 102 ALA A CA 1
ATOM 816 C C . ALA A 1 102 ? 72.499 44.230 -35.407 1.00 43.47 102 ALA A C 1
ATOM 818 O O . ALA A 1 102 ? 73.537 44.188 -36.056 1.00 43.47 102 ALA A O 1
ATOM 819 N N . GLY A 1 103 ? 71.303 44.148 -35.997 1.00 34.00 103 GLY A N 1
ATOM 820 C CA . GLY A 1 103 ? 71.115 44.137 -37.448 1.00 34.00 103 GLY A CA 1
ATOM 821 C C . GLY A 1 103 ? 69.645 44.293 -37.819 1.00 34.00 103 GLY A C 1
ATOM 822 O O . GLY A 1 103 ? 68.907 43.323 -37.930 1.00 34.00 103 GLY A O 1
ATOM 823 N N . ARG A 1 104 ? 69.198 45.540 -37.966 1.00 46.38 104 ARG A N 1
ATOM 824 C CA . ARG A 1 104 ? 67.832 45.929 -38.337 1.00 46.38 104 ARG A CA 1
ATOM 825 C C . ARG A 1 104 ? 67.506 45.419 -39.750 1.00 46.38 104 ARG A C 1
ATOM 827 O O . ARG A 1 104 ? 67.916 46.039 -40.725 1.00 46.38 104 ARG A O 1
ATOM 834 N N . VAL A 1 105 ? 66.733 44.338 -39.865 1.00 35.00 105 VAL A N 1
ATOM 835 C CA . VAL A 1 105 ? 66.197 43.837 -41.143 1.00 35.00 105 VAL A CA 1
ATOM 836 C C . VAL A 1 105 ? 64.670 43.835 -41.085 1.00 35.00 105 VAL A C 1
ATOM 838 O O . VAL A 1 105 ? 64.055 43.175 -40.252 1.00 35.00 105 VAL A O 1
ATOM 841 N N . LYS A 1 106 ? 64.053 44.619 -41.975 1.00 49.16 106 LYS A N 1
ATOM 842 C CA . LYS A 1 106 ? 62.616 44.580 -42.269 1.00 49.16 106 LYS A CA 1
ATOM 843 C C . LYS A 1 106 ? 62.321 43.301 -43.054 1.00 49.16 106 LYS A C 1
ATOM 845 O O . LYS A 1 106 ? 62.772 43.197 -44.189 1.00 49.16 106 LYS A O 1
ATOM 850 N N . THR A 1 107 ? 61.485 42.406 -42.537 1.00 36.97 107 THR A N 1
ATOM 851 C CA . THR A 1 107 ? 60.800 41.406 -43.372 1.00 36.97 107 THR A CA 1
ATOM 852 C C . THR A 1 107 ? 59.325 41.330 -43.006 1.00 36.97 107 THR A C 1
ATOM 854 O O . THR A 1 107 ? 58.880 40.702 -42.051 1.00 36.97 107 THR A O 1
ATOM 857 N N . ARG A 1 108 ? 58.559 42.040 -43.830 1.00 38.22 108 ARG A N 1
ATOM 858 C CA . ARG A 1 108 ? 57.126 41.892 -44.034 1.00 38.22 108 ARG A CA 1
ATOM 859 C C . ARG A 1 108 ? 56.934 40.519 -44.689 1.00 38.22 108 ARG A C 1
ATOM 861 O O . ARG A 1 108 ? 57.259 40.366 -45.862 1.00 38.22 108 ARG A O 1
ATOM 868 N N . LEU A 1 109 ? 56.484 39.512 -43.942 1.00 37.00 109 LEU A N 1
ATOM 869 C CA . LEU A 1 109 ? 56.089 38.234 -44.538 1.00 37.00 109 LEU A CA 1
ATOM 870 C C . LEU A 1 109 ? 54.673 38.408 -45.105 1.00 37.00 109 LEU A C 1
ATOM 872 O O . LEU A 1 109 ? 53.669 38.169 -44.436 1.00 37.00 109 LEU A O 1
ATOM 876 N N . GLU A 1 110 ? 54.603 38.944 -46.322 1.00 35.34 110 GLU A N 1
ATOM 877 C CA . GLU A 1 110 ? 53.371 38.982 -47.100 1.00 35.34 110 GLU A CA 1
ATOM 878 C C . GLU A 1 110 ? 53.002 37.554 -47.522 1.00 35.34 110 GLU A C 1
ATOM 880 O O . GLU A 1 110 ? 53.745 36.868 -48.222 1.00 35.34 110 GLU A O 1
ATOM 885 N N . LEU A 1 111 ? 51.820 37.117 -47.087 1.00 38.56 111 LEU A N 1
ATOM 886 C CA . LEU A 1 111 ? 51.073 36.024 -47.702 1.00 38.56 111 LEU A CA 1
ATOM 887 C C . LEU A 1 111 ? 50.934 36.312 -49.209 1.00 38.56 111 LEU A C 1
ATOM 889 O O . LEU A 1 111 ? 50.496 37.417 -49.551 1.00 38.56 111 LEU A O 1
ATOM 893 N N . PRO A 1 112 ? 51.230 35.368 -50.126 1.00 38.03 112 PRO A N 1
ATOM 894 C CA . PRO A 1 112 ? 51.004 35.607 -51.539 1.00 38.03 112 PRO A CA 1
ATOM 895 C C . PRO A 1 112 ? 49.503 35.617 -51.826 1.00 38.03 112 PRO A C 1
ATOM 897 O O . PRO A 1 112 ? 48.832 34.597 -52.000 1.00 38.03 112 PRO A O 1
ATOM 900 N N . SER A 1 113 ? 48.999 36.846 -51.858 1.00 34.66 113 SER A N 1
ATOM 901 C CA . SER A 1 113 ? 47.754 37.257 -52.468 1.00 34.66 113 SER A CA 1
ATOM 902 C C . SER A 1 113 ? 47.745 36.887 -53.950 1.00 34.66 113 SER A C 1
ATOM 904 O O . SER A 1 113 ? 48.674 37.127 -54.719 1.00 34.66 113 SER A O 1
ATOM 906 N N . ARG A 1 114 ? 46.618 36.305 -54.327 1.00 46.09 114 ARG A N 1
ATOM 907 C CA . ARG A 1 114 ? 46.152 35.970 -55.664 1.00 46.09 114 ARG A CA 1
ATOM 908 C C . ARG A 1 114 ? 46.241 37.189 -56.601 1.00 46.09 114 ARG A C 1
ATOM 910 O O . ARG A 1 114 ? 45.391 38.073 -56.534 1.00 46.09 114 ARG A O 1
ATOM 917 N N . LYS A 1 115 ? 47.179 37.192 -57.553 1.00 32.47 115 LYS A N 1
ATOM 918 C CA . LYS A 1 115 ? 47.063 37.977 -58.796 1.00 32.47 115 LYS A CA 1
ATOM 919 C C . LYS A 1 115 ? 47.394 37.123 -60.018 1.00 32.47 115 LYS A C 1
ATOM 921 O O . LYS A 1 115 ? 48.371 36.387 -60.046 1.00 32.47 115 LYS A O 1
ATOM 926 N N . ARG A 1 116 ? 46.497 37.223 -61.003 1.00 42.84 116 ARG A N 1
ATOM 927 C CA . ARG A 1 116 ? 46.608 36.686 -62.362 1.00 42.84 116 ARG A CA 1
ATOM 928 C C . ARG A 1 116 ? 47.907 37.172 -63.010 1.00 42.84 116 ARG A C 1
ATOM 930 O O . ARG A 1 116 ? 48.112 38.378 -63.084 1.00 42.84 116 ARG A O 1
ATOM 937 N N . ALA A 1 117 ? 48.680 36.247 -63.562 1.00 33.16 117 ALA A N 1
ATOM 938 C CA . ALA A 1 117 ? 49.565 36.503 -64.686 1.00 33.16 117 ALA A CA 1
ATOM 939 C C . ALA A 1 117 ? 49.547 35.269 -65.591 1.00 33.16 117 ALA A C 1
ATOM 941 O O . ALA A 1 117 ? 49.799 34.144 -65.167 1.00 33.16 117 ALA A O 1
ATOM 942 N N . SER A 1 118 ? 49.137 35.516 -66.824 1.00 39.72 118 SER A N 1
ATOM 943 C CA . SER A 1 118 ? 49.336 34.683 -67.994 1.00 39.72 118 SER A CA 1
ATOM 944 C C . SER A 1 118 ? 50.827 34.467 -68.242 1.00 39.72 118 SER A C 1
ATOM 946 O O . SER A 1 118 ? 51.533 35.446 -68.450 1.00 39.72 118 SER A O 1
ATOM 948 N N . GLN A 1 119 ? 51.283 33.222 -68.277 1.00 34.84 119 GLN A N 1
ATOM 949 C CA . GLN A 1 119 ? 52.064 32.652 -69.379 1.00 34.84 119 GLN A CA 1
ATOM 950 C C . GLN A 1 119 ? 52.447 31.220 -69.021 1.00 34.84 119 GLN A C 1
ATOM 952 O O . GLN A 1 119 ? 52.696 30.887 -67.866 1.00 34.84 119 GLN A O 1
ATOM 957 N N . ALA A 1 120 ? 52.340 30.375 -70.035 1.00 44.56 120 ALA A N 1
ATOM 958 C CA . ALA A 1 120 ? 52.553 28.948 -69.988 1.00 44.56 120 ALA A CA 1
ATOM 959 C C . ALA A 1 120 ? 53.993 28.616 -69.597 1.00 44.56 120 ALA A C 1
ATOM 961 O O . ALA A 1 120 ? 54.906 29.191 -70.168 1.00 44.56 120 ALA A O 1
ATOM 962 N N . ASP A 1 121 ? 54.148 27.659 -68.682 1.00 35.09 121 ASP A N 1
ATOM 963 C CA . ASP A 1 121 ? 55.134 26.589 -68.803 1.00 35.09 121 ASP A CA 1
ATOM 964 C C . ASP A 1 121 ? 54.677 25.375 -67.980 1.00 35.09 121 ASP A C 1
ATOM 966 O O . ASP A 1 121 ? 54.054 25.485 -66.920 1.00 35.09 121 ASP A O 1
ATOM 970 N N . ALA A 1 122 ? 54.866 24.201 -68.571 1.00 42.78 122 ALA A N 1
ATOM 971 C CA . ALA A 1 122 ? 54.132 22.977 -68.300 1.00 42.78 122 ALA A CA 1
ATOM 972 C C . ALA A 1 122 ? 54.514 22.290 -66.973 1.00 42.78 122 ALA A C 1
ATOM 974 O O . ALA A 1 122 ? 55.605 21.750 -66.825 1.00 42.78 122 ALA A O 1
ATOM 975 N N . TYR A 1 123 ? 53.542 22.202 -66.061 1.00 36.03 123 TYR A N 1
ATOM 976 C CA . TYR A 1 123 ? 53.452 21.169 -65.023 1.00 36.03 123 TYR A CA 1
ATOM 977 C C . TYR A 1 123 ? 52.112 20.432 -65.186 1.00 36.03 123 TYR A C 1
ATOM 979 O O . TYR A 1 123 ? 51.093 21.085 -65.447 1.00 36.03 123 TYR A O 1
ATOM 987 N N . PRO A 1 124 ? 52.054 19.094 -65.043 1.00 40.38 124 PRO A N 1
ATOM 988 C CA . PRO A 1 124 ? 50.827 18.349 -65.278 1.00 40.38 124 PRO A CA 1
ATOM 989 C C . PRO A 1 124 ? 49.790 18.648 -64.183 1.00 40.38 124 PRO A C 1
ATOM 991 O O . PRO A 1 124 ? 49.919 18.242 -63.035 1.00 40.38 124 PRO A O 1
ATOM 994 N N . GLY A 1 125 ? 48.755 19.393 -64.579 1.00 38.00 125 GLY A N 1
ATOM 995 C CA . GLY A 1 125 ? 47.369 19.321 -64.109 1.00 38.00 125 GLY A CA 1
ATOM 996 C C . GLY A 1 125 ? 47.102 19.221 -62.604 1.00 38.00 125 GLY A C 1
ATOM 997 O O . GLY A 1 125 ? 46.928 18.134 -62.061 1.00 38.00 125 GLY A O 1
ATOM 998 N N . ARG A 1 126 ? 46.833 20.361 -61.958 1.00 44.19 126 ARG A N 1
ATOM 999 C CA . ARG A 1 126 ? 46.060 20.400 -60.705 1.00 44.19 126 ARG A CA 1
ATOM 1000 C C . ARG A 1 126 ? 44.618 19.950 -61.010 1.00 44.19 126 ARG A C 1
ATOM 1002 O O . ARG A 1 126 ? 43.792 20.766 -61.419 1.00 44.19 126 ARG A O 1
ATOM 1009 N N . ARG A 1 127 ? 44.330 18.647 -60.892 1.00 56.84 127 ARG A N 1
ATOM 1010 C CA . ARG A 1 127 ? 42.997 18.063 -61.146 1.00 56.84 127 ARG A CA 1
ATOM 1011 C C . ARG A 1 127 ? 41.937 18.737 -60.262 1.00 56.84 127 ARG A C 1
ATOM 1013 O O . ARG A 1 127 ? 42.138 18.926 -59.062 1.00 56.84 127 ARG A O 1
ATOM 1020 N N . LYS A 1 128 ? 40.798 19.111 -60.856 1.00 61.06 128 LYS A N 1
ATOM 1021 C CA . LYS A 1 128 ? 39.592 19.497 -60.106 1.00 61.06 128 LYS A CA 1
ATOM 1022 C C . LYS A 1 128 ? 39.063 18.233 -59.416 1.00 61.06 128 LYS A C 1
ATOM 1024 O O . LYS A 1 128 ? 38.781 17.267 -60.117 1.00 61.06 128 LYS A O 1
ATOM 1029 N N . ARG A 1 129 ? 38.950 18.241 -58.082 1.00 69.38 129 ARG A N 1
ATOM 1030 C CA . ARG A 1 129 ? 38.336 17.143 -57.309 1.00 69.38 129 ARG A CA 1
ATOM 1031 C C . ARG A 1 129 ? 36.938 16.837 -57.847 1.00 69.38 129 ARG A C 1
ATOM 1033 O O . ARG A 1 129 ? 36.183 17.776 -58.121 1.00 69.38 129 ARG A O 1
ATOM 1040 N N . GLN A 1 130 ? 36.605 15.557 -57.998 1.00 76.19 130 GLN A N 1
ATOM 1041 C CA . GLN A 1 130 ? 35.267 15.149 -58.425 1.00 76.19 130 GLN A CA 1
ATOM 1042 C C . GLN A 1 130 ? 34.244 15.493 -57.324 1.00 76.19 130 GLN A C 1
ATOM 1044 O O . GLN A 1 130 ? 34.555 15.401 -56.132 1.00 76.19 130 GLN A O 1
ATOM 1049 N N . PRO A 1 131 ? 33.013 15.905 -57.672 1.00 76.19 131 PRO A N 1
ATOM 1050 C CA . PRO A 1 131 ? 31.963 16.107 -56.680 1.00 76.19 131 PRO A CA 1
ATOM 1051 C C . PRO A 1 131 ? 31.646 14.780 -55.971 1.00 76.19 131 PRO A C 1
ATOM 1053 O O . PRO A 1 131 ? 31.238 13.820 -56.611 1.00 76.19 131 PRO A O 1
ATOM 1056 N N . GLY A 1 132 ? 31.827 14.734 -54.647 1.00 75.31 132 GLY A N 1
ATOM 1057 C CA . GLY A 1 132 ? 31.632 13.523 -53.834 1.00 75.31 132 GLY A CA 1
ATOM 1058 C C . GLY A 1 132 ? 32.903 12.723 -53.533 1.00 75.31 132 GLY A C 1
ATOM 1059 O O . GLY A 1 132 ? 32.836 11.769 -52.757 1.00 75.31 132 GLY A O 1
ATOM 1060 N N . GLU A 1 133 ? 34.054 13.132 -54.077 1.00 85.25 133 GLU A N 1
ATOM 1061 C CA . GLU A 1 133 ? 35.355 12.526 -53.785 1.00 85.25 133 GLU A CA 1
ATOM 1062 C C . GLU A 1 133 ? 35.766 12.766 -52.314 1.00 85.25 133 GLU A C 1
ATOM 1064 O O . GLU A 1 133 ? 35.892 13.926 -51.894 1.00 85.25 133 GLU A O 1
ATOM 1069 N N . PRO A 1 134 ? 35.971 11.702 -51.510 1.00 86.75 134 PRO A N 1
ATOM 1070 C CA . PRO A 1 134 ? 36.481 11.828 -50.149 1.00 86.75 134 PRO A CA 1
ATOM 1071 C C . PRO A 1 134 ? 37.924 12.326 -50.129 1.00 86.75 134 PRO A C 1
ATOM 1073 O O . PRO A 1 134 ? 38.689 12.161 -51.078 1.00 86.75 134 PRO A O 1
ATOM 1076 N N . ASN A 1 135 ? 38.354 12.859 -48.985 1.00 87.06 135 ASN A N 1
ATOM 1077 C CA . ASN A 1 135 ? 39.783 12.994 -48.738 1.00 87.06 135 ASN A CA 1
ATOM 1078 C C . ASN A 1 135 ? 40.391 11.591 -48.561 1.00 87.06 135 ASN A C 1
ATOM 1080 O O . ASN A 1 135 ? 40.220 10.968 -47.518 1.00 87.06 135 ASN A O 1
ATOM 1084 N N . LEU A 1 136 ? 41.099 11.091 -49.575 1.00 84.06 136 LEU A N 1
ATOM 1085 C CA . LEU A 1 136 ? 41.659 9.733 -49.570 1.00 84.06 136 LEU A CA 1
ATOM 1086 C C . LEU A 1 136 ? 42.594 9.485 -48.374 1.00 84.06 136 LEU A C 1
ATOM 1088 O O . LEU A 1 136 ? 42.613 8.387 -47.830 1.00 84.06 136 LEU A O 1
ATOM 1092 N N . PHE A 1 137 ? 43.285 10.523 -47.891 1.00 82.31 137 PHE A N 1
ATOM 1093 C CA . PHE A 1 137 ? 44.171 10.442 -46.725 1.00 82.31 137 PHE A CA 1
ATOM 1094 C C . PHE A 1 137 ? 43.436 10.334 -45.381 1.00 82.31 137 PHE A C 1
ATOM 1096 O O . PHE A 1 137 ? 44.056 9.975 -44.383 1.00 82.31 137 PHE A O 1
ATOM 1103 N N . SER A 1 138 ? 42.137 10.654 -45.323 1.00 85.62 138 SER A N 1
ATOM 1104 C CA . SER A 1 138 ? 41.319 10.428 -44.122 1.00 85.62 138 SER A CA 1
ATOM 1105 C C . SER A 1 138 ? 40.616 9.073 -44.128 1.00 85.62 138 SER A C 1
ATOM 1107 O O . SER A 1 138 ? 39.951 8.736 -43.150 1.00 85.62 138 SER A O 1
ATOM 1109 N N . LEU A 1 139 ? 40.733 8.304 -45.215 1.00 89.38 139 LEU A N 1
ATOM 1110 C CA . LEU A 1 139 ? 40.125 6.987 -45.308 1.00 89.38 139 LEU A CA 1
ATOM 1111 C C . LEU A 1 139 ? 41.023 5.922 -44.674 1.00 89.38 139 LEU A C 1
ATOM 1113 O O . LEU A 1 139 ? 42.238 5.901 -44.861 1.00 89.38 139 LEU A O 1
ATOM 1117 N N . SER A 1 140 ? 40.409 4.988 -43.953 1.00 90.94 140 SER A N 1
ATOM 1118 C CA . SER A 1 140 ? 41.095 3.852 -43.339 1.00 90.94 140 SER A CA 1
ATOM 1119 C C . SER A 1 140 ? 40.628 2.536 -43.971 1.00 90.94 140 SER A C 1
ATOM 1121 O O . SER A 1 140 ? 39.429 2.338 -44.162 1.00 90.94 140 SER A O 1
ATOM 1123 N N . PRO A 1 141 ? 41.536 1.615 -44.343 1.00 91.69 141 PRO A N 1
ATOM 1124 C CA . PRO A 1 141 ? 41.126 0.347 -44.934 1.00 91.69 141 PRO A CA 1
ATOM 1125 C C . PRO A 1 141 ? 40.429 -0.519 -43.888 1.00 91.69 141 PRO A C 1
ATOM 1127 O O . PRO A 1 141 ? 40.891 -0.619 -42.747 1.00 91.69 141 PRO A O 1
ATOM 1130 N N . PHE A 1 142 ? 39.372 -1.221 -44.286 1.00 91.69 142 PHE A N 1
ATOM 1131 C CA . PHE A 1 142 ? 38.803 -2.271 -43.451 1.00 91.69 142 PHE A CA 1
ATOM 1132 C C . PHE A 1 142 ? 39.835 -3.386 -43.211 1.00 91.69 142 PHE A C 1
ATOM 1134 O O . PHE A 1 142 ? 40.366 -3.979 -44.151 1.00 91.69 142 PHE A O 1
ATOM 1141 N N . ARG A 1 143 ? 40.138 -3.691 -41.943 1.00 89.31 143 ARG A N 1
ATOM 1142 C CA . ARG A 1 143 ? 41.129 -4.712 -41.562 1.00 89.31 143 ARG A CA 1
ATOM 1143 C C . ARG A 1 143 ? 40.455 -5.896 -40.882 1.00 89.31 143 ARG A C 1
ATOM 1145 O O . ARG A 1 143 ? 39.809 -5.732 -39.848 1.00 89.31 143 ARG A O 1
ATOM 1152 N N . ASN A 1 144 ? 40.714 -7.106 -41.380 1.00 86.75 144 ASN A N 1
ATOM 1153 C CA . ASN A 1 144 ? 40.301 -8.344 -40.718 1.00 86.75 144 ASN A CA 1
ATOM 1154 C C . ASN A 1 144 ? 41.197 -8.651 -39.495 1.00 86.75 144 ASN A C 1
ATOM 1156 O O . ASN A 1 144 ? 42.118 -9.470 -39.534 1.00 86.75 144 ASN A O 1
ATOM 1160 N N . THR A 1 145 ? 40.959 -7.933 -38.397 1.00 88.31 145 THR A N 1
ATOM 1161 C CA . THR A 1 145 ? 41.695 -8.086 -37.132 1.00 88.31 145 THR A CA 1
ATOM 1162 C C . THR A 1 145 ? 41.269 -9.344 -36.360 1.00 88.31 145 THR A C 1
ATOM 1164 O O . THR A 1 145 ? 40.255 -9.974 -36.659 1.00 88.31 145 THR A O 1
ATOM 1167 N N . ALA A 1 146 ? 42.017 -9.730 -35.318 1.00 85.69 146 ALA A N 1
ATOM 1168 C CA . ALA A 1 146 ? 41.604 -10.822 -34.422 1.00 85.69 146 ALA A CA 1
ATOM 1169 C C . ALA A 1 146 ? 40.220 -10.564 -33.791 1.00 85.69 146 ALA A C 1
ATOM 1171 O O . ALA A 1 146 ? 39.402 -11.478 -33.688 1.00 85.69 146 ALA A O 1
ATOM 1172 N N . ALA A 1 147 ? 39.923 -9.298 -33.473 1.00 85.06 147 ALA A N 1
ATOM 1173 C CA . ALA A 1 147 ? 38.628 -8.881 -32.952 1.00 85.06 147 ALA A CA 1
ATOM 1174 C C . ALA A 1 147 ? 37.481 -9.131 -33.942 1.00 85.06 147 ALA A C 1
ATOM 1176 O O . ALA A 1 147 ? 36.389 -9.452 -33.490 1.00 85.06 147 ALA A O 1
ATOM 1177 N N . VAL A 1 148 ? 37.720 -9.012 -35.259 1.00 85.69 148 VAL A N 1
ATOM 1178 C CA . VAL A 1 148 ? 36.757 -9.335 -36.332 1.00 85.69 148 VAL A CA 1
ATOM 1179 C C . VAL A 1 148 ? 36.518 -10.845 -36.410 1.00 85.69 148 VAL A C 1
ATOM 1181 O O . VAL A 1 148 ? 35.372 -11.294 -36.415 1.00 85.69 148 VAL A O 1
ATOM 1184 N N . ARG A 1 149 ? 37.593 -11.641 -36.369 1.00 85.19 149 ARG A N 1
ATOM 1185 C CA . ARG A 1 149 ? 37.523 -13.112 -36.434 1.00 85.19 149 ARG A CA 1
ATOM 1186 C C . ARG A 1 149 ? 36.788 -13.736 -35.243 1.00 85.19 149 ARG A C 1
ATOM 1188 O O . ARG A 1 149 ? 36.034 -14.685 -35.421 1.00 85.19 149 ARG A O 1
ATOM 1195 N N . GLN A 1 150 ? 36.951 -13.178 -34.044 1.00 88.25 150 GLN A N 1
ATOM 1196 C CA . GLN A 1 150 ? 36.346 -13.704 -32.810 1.00 88.25 150 GLN A CA 1
ATOM 1197 C C . GLN A 1 150 ? 34.940 -13.144 -32.504 1.00 88.25 150 GLN A C 1
ATOM 1199 O O . GLN A 1 150 ? 34.356 -13.463 -31.464 1.00 88.25 150 GLN A O 1
ATOM 1204 N N . ARG A 1 151 ? 34.337 -12.317 -33.376 1.00 86.62 151 ARG A N 1
ATOM 1205 C CA . ARG A 1 151 ? 33.048 -11.652 -33.069 1.00 86.62 151 ARG A CA 1
ATOM 1206 C C . ARG A 1 151 ? 31.897 -12.612 -32.835 1.00 86.62 151 ARG A C 1
ATOM 1208 O O . ARG A 1 151 ? 31.051 -12.332 -31.986 1.00 86.62 151 ARG A O 1
ATOM 1215 N N . ALA A 1 152 ? 31.845 -13.715 -33.577 1.00 87.44 152 ALA A N 1
ATOM 1216 C CA . ALA A 1 152 ? 30.798 -14.715 -33.407 1.00 87.44 152 ALA A CA 1
ATOM 1217 C C . ALA A 1 152 ? 30.833 -15.308 -31.987 1.00 87.44 152 ALA A C 1
ATOM 1219 O O . ALA A 1 152 ? 29.803 -15.377 -31.317 1.00 87.44 152 ALA A O 1
ATOM 1220 N N . GLU A 1 153 ? 32.021 -15.656 -31.492 1.00 89.06 153 GLU A N 1
ATOM 1221 C CA . GLU A 1 153 ? 32.223 -16.198 -30.144 1.00 89.06 153 GLU A CA 1
ATOM 1222 C C . GLU A 1 153 ? 31.948 -15.148 -29.066 1.00 89.06 153 GLU A C 1
ATOM 1224 O O . GLU A 1 153 ? 31.182 -15.401 -28.131 1.00 89.06 153 GLU A O 1
ATOM 1229 N N . ALA A 1 154 ? 32.466 -13.929 -29.237 1.00 90.00 154 ALA A N 1
ATOM 1230 C CA . ALA A 1 154 ? 32.186 -12.819 -28.330 1.00 90.00 154 ALA A CA 1
ATOM 1231 C C . ALA A 1 154 ? 30.677 -12.511 -28.243 1.00 90.00 154 ALA A C 1
ATOM 1233 O O . ALA A 1 154 ? 30.150 -12.265 -27.154 1.00 90.00 154 ALA A O 1
ATOM 1234 N N . ALA A 1 155 ? 29.953 -12.569 -29.368 1.00 90.38 155 ALA A N 1
ATOM 1235 C CA . ALA A 1 155 ? 28.502 -12.409 -29.404 1.00 90.38 155 ALA A CA 1
ATOM 1236 C C . ALA A 1 155 ? 27.779 -13.546 -28.664 1.00 90.38 155 ALA A C 1
ATOM 1238 O O . ALA A 1 155 ? 26.855 -13.263 -27.904 1.00 90.38 155 ALA A O 1
ATOM 1239 N N . ARG A 1 156 ? 28.222 -14.809 -28.791 1.00 91.06 156 ARG A N 1
ATOM 1240 C CA . ARG A 1 156 ? 27.670 -15.932 -28.001 1.00 91.06 156 ARG A CA 1
ATOM 1241 C C . ARG A 1 156 ? 27.854 -15.721 -26.503 1.00 91.06 156 ARG A C 1
ATOM 1243 O O . ARG A 1 156 ? 26.899 -15.889 -25.746 1.00 91.06 156 ARG A O 1
ATOM 1250 N N . HIS A 1 157 ? 29.052 -15.330 -26.068 1.00 91.81 157 HIS A N 1
ATOM 1251 C CA . HIS A 1 157 ? 29.320 -15.067 -24.653 1.00 91.81 157 HIS A CA 1
ATOM 1252 C C . HIS A 1 157 ? 28.445 -13.931 -24.109 1.00 91.81 157 HIS A C 1
ATOM 1254 O O . HIS A 1 157 ? 27.861 -14.067 -23.032 1.00 91.81 157 HIS A O 1
ATOM 1260 N N . ARG A 1 158 ? 28.283 -12.839 -24.867 1.00 92.38 158 ARG A N 1
ATOM 1261 C CA . ARG A 1 158 ? 27.394 -11.729 -24.484 1.00 92.38 158 ARG A CA 1
ATOM 1262 C C . ARG A 1 158 ? 25.918 -12.125 -24.484 1.00 92.38 158 ARG A C 1
ATOM 1264 O O . ARG A 1 158 ? 25.208 -11.725 -23.568 1.00 92.38 158 ARG A O 1
ATOM 1271 N N . ALA A 1 159 ? 25.470 -12.952 -25.431 1.00 92.06 159 ALA A N 1
ATOM 1272 C CA . ALA A 1 159 ? 24.104 -13.478 -25.447 1.00 92.06 159 ALA A CA 1
ATOM 1273 C C . ALA A 1 159 ? 23.800 -14.304 -24.189 1.00 92.06 159 ALA A C 1
ATOM 1275 O O . ALA A 1 159 ? 22.754 -14.114 -23.575 1.00 92.06 159 ALA A O 1
ATOM 1276 N N . ARG A 1 160 ? 24.732 -15.170 -23.760 1.00 93.00 160 ARG A N 1
ATOM 1277 C CA . ARG A 1 160 ? 24.591 -15.956 -22.520 1.00 93.00 160 ARG A CA 1
ATOM 1278 C C . ARG A 1 160 ? 24.531 -15.067 -21.278 1.00 93.00 160 ARG A C 1
ATOM 1280 O O . ARG A 1 160 ? 23.666 -15.272 -20.436 1.00 93.00 160 ARG A O 1
ATOM 1287 N N . ARG A 1 161 ? 25.404 -14.056 -21.180 1.00 94.19 161 ARG A N 1
ATOM 1288 C CA . ARG A 1 161 ? 25.380 -13.088 -20.066 1.00 94.19 161 ARG A CA 1
ATOM 1289 C C . ARG A 1 161 ? 24.071 -12.295 -20.022 1.00 94.19 161 ARG A C 1
ATOM 1291 O O . ARG A 1 161 ? 23.501 -12.145 -18.950 1.00 94.19 161 ARG A O 1
ATOM 1298 N N . ALA A 1 162 ? 23.572 -11.840 -21.171 1.00 92.81 162 ALA A N 1
ATOM 1299 C CA . ALA A 1 162 ? 22.298 -11.127 -21.257 1.00 92.81 162 ALA A CA 1
ATOM 1300 C C . ALA A 1 162 ? 21.099 -12.028 -20.908 1.00 92.81 162 ALA A C 1
ATOM 1302 O O . ALA A 1 162 ? 20.186 -11.586 -20.221 1.00 92.81 162 ALA A O 1
ATOM 1303 N N . ALA A 1 163 ? 21.119 -13.303 -21.311 1.00 93.12 163 ALA A N 1
ATOM 1304 C CA . ALA A 1 163 ? 20.092 -14.272 -20.922 1.00 93.12 163 ALA A CA 1
ATOM 1305 C C . ALA A 1 163 ? 20.105 -14.558 -19.409 1.00 93.12 163 ALA A C 1
ATOM 1307 O O . ALA A 1 163 ? 19.048 -14.648 -18.792 1.00 93.12 163 ALA A O 1
ATOM 1308 N N . LEU A 1 164 ? 21.292 -14.645 -18.797 1.00 95.50 164 LEU A N 1
ATOM 1309 C CA . LEU A 1 164 ? 21.427 -14.777 -17.346 1.00 95.50 164 LEU A CA 1
ATOM 1310 C C . LEU A 1 164 ? 20.916 -13.527 -16.613 1.00 95.50 164 LEU A C 1
ATOM 1312 O O . LEU A 1 164 ? 20.180 -13.657 -15.641 1.00 95.50 164 LEU A O 1
ATOM 1316 N N . ALA A 1 165 ? 21.229 -12.327 -17.110 1.00 94.31 165 ALA A N 1
ATOM 1317 C CA . ALA A 1 165 ? 20.673 -11.083 -16.576 1.00 94.31 165 ALA A CA 1
ATOM 1318 C C . ALA A 1 165 ? 19.137 -11.055 -16.676 1.00 94.31 165 ALA A C 1
ATOM 1320 O O . ALA A 1 165 ? 18.477 -10.706 -15.703 1.00 94.31 165 ALA A O 1
ATOM 1321 N N . ALA A 1 166 ? 18.563 -11.512 -17.796 1.00 94.31 166 ALA A N 1
ATOM 1322 C CA . ALA A 1 166 ? 17.114 -11.633 -17.952 1.00 94.31 166 ALA A CA 1
ATOM 1323 C C . ALA A 1 166 ? 16.500 -12.595 -16.921 1.00 94.31 166 ALA A C 1
ATOM 1325 O O . ALA A 1 166 ? 15.493 -12.266 -16.302 1.00 94.31 166 ALA A O 1
ATOM 1326 N N . ALA A 1 167 ? 17.126 -13.750 -16.673 1.00 94.56 167 ALA A N 1
ATOM 1327 C CA . ALA A 1 167 ? 16.664 -14.683 -15.645 1.00 94.56 167 ALA A CA 1
ATOM 1328 C C . ALA A 1 167 ? 16.691 -14.059 -14.236 1.00 94.56 167 ALA A C 1
ATOM 1330 O O . ALA A 1 167 ? 15.734 -14.219 -13.480 1.00 94.56 167 ALA A O 1
ATOM 1331 N N . ILE A 1 168 ? 17.742 -13.297 -13.903 1.00 95.38 168 ILE A N 1
ATOM 1332 C CA . ILE A 1 168 ? 17.840 -12.566 -12.628 1.00 95.38 168 ILE A CA 1
ATOM 1333 C C . ILE A 1 168 ? 16.743 -11.500 -12.531 1.00 95.38 168 ILE A C 1
ATOM 1335 O O . ILE A 1 168 ? 16.026 -11.457 -11.535 1.00 95.38 168 ILE A O 1
ATOM 1339 N N . SER A 1 169 ? 16.559 -10.672 -13.563 1.00 94.69 169 SER A N 1
ATOM 1340 C CA . SER A 1 169 ? 15.508 -9.646 -13.576 1.00 94.69 169 SER A CA 1
ATOM 1341 C C . SER A 1 169 ? 14.109 -10.253 -13.454 1.00 94.69 169 SER A C 1
ATOM 1343 O O . SER A 1 169 ? 13.266 -9.695 -12.755 1.00 94.69 169 SER A O 1
ATOM 1345 N N . MET A 1 170 ? 13.866 -11.414 -14.069 1.00 95.06 170 MET A N 1
ATOM 1346 C CA . MET A 1 170 ? 12.609 -12.152 -13.927 1.00 95.06 170 MET A CA 1
ATOM 1347 C C . MET A 1 170 ? 12.400 -12.642 -12.489 1.00 95.06 170 MET A C 1
ATOM 1349 O O . MET A 1 170 ? 11.315 -12.461 -11.941 1.00 95.06 170 MET A O 1
ATOM 1353 N N . ALA A 1 171 ? 13.434 -13.196 -11.849 1.00 95.12 171 ALA A N 1
ATOM 1354 C CA . ALA A 1 171 ? 13.368 -13.589 -10.442 1.00 95.12 171 ALA A CA 1
ATOM 1355 C C . ALA A 1 171 ? 13.093 -12.383 -9.524 1.00 95.12 171 ALA A C 1
ATOM 1357 O O . ALA A 1 171 ? 12.257 -12.479 -8.629 1.00 95.12 171 ALA A O 1
ATOM 1358 N N . CYS A 1 172 ? 13.717 -11.228 -9.784 1.00 94.00 172 CYS A N 1
ATOM 1359 C CA . CYS A 1 172 ? 13.425 -9.985 -9.067 1.00 94.00 172 CYS A CA 1
ATOM 1360 C C . CYS A 1 172 ? 11.978 -9.515 -9.276 1.00 94.00 172 CYS A C 1
ATOM 1362 O O . CYS A 1 172 ? 11.337 -9.120 -8.308 1.00 94.00 172 CYS A O 1
ATOM 1364 N N . CYS A 1 173 ? 11.439 -9.588 -10.501 1.00 92.88 173 CYS A N 1
ATOM 1365 C CA . CYS A 1 173 ? 10.032 -9.258 -10.767 1.00 92.88 173 CYS A CA 1
ATOM 1366 C C . CYS A 1 173 ? 9.087 -10.152 -9.955 1.00 92.88 173 CYS A C 1
ATOM 1368 O O . CYS A 1 173 ? 8.162 -9.654 -9.320 1.00 92.88 173 CYS A O 1
ATOM 1370 N N . LEU A 1 174 ? 9.340 -11.464 -9.943 1.00 92.88 174 LEU A N 1
ATOM 1371 C CA . LEU A 1 174 ? 8.539 -12.425 -9.181 1.00 92.88 174 LEU A CA 1
ATOM 1372 C C . LEU A 1 174 ? 8.636 -12.175 -7.671 1.00 92.88 174 LEU A C 1
ATOM 1374 O O . LEU A 1 174 ? 7.617 -12.196 -6.988 1.00 92.88 174 LEU A O 1
ATOM 1378 N N . ALA A 1 175 ? 9.833 -11.879 -7.158 1.00 92.25 175 ALA A N 1
ATOM 1379 C CA . ALA A 1 175 ? 10.031 -11.528 -5.755 1.00 92.25 175 ALA A CA 1
ATOM 1380 C C . ALA A 1 175 ? 9.301 -10.229 -5.374 1.00 92.25 175 ALA A C 1
ATOM 1382 O O . ALA A 1 175 ? 8.700 -10.169 -4.306 1.00 92.25 175 ALA A O 1
ATOM 1383 N N . MET A 1 176 ? 9.302 -9.216 -6.249 1.00 91.00 176 MET A N 1
ATOM 1384 C CA . MET A 1 176 ? 8.566 -7.964 -6.034 1.00 91.00 176 MET A CA 1
ATOM 1385 C C . MET A 1 176 ? 7.050 -8.192 -6.025 1.00 91.00 176 MET A C 1
ATOM 1387 O O . MET A 1 176 ? 6.365 -7.704 -5.131 1.00 91.00 176 MET A O 1
ATOM 1391 N N . LEU A 1 177 ? 6.526 -8.983 -6.969 1.00 89.25 177 LEU A N 1
ATOM 1392 C CA . LEU A 1 177 ? 5.106 -9.351 -7.010 1.00 89.25 177 LEU A CA 1
ATOM 1393 C C . LEU A 1 177 ? 4.677 -10.130 -5.762 1.00 89.25 177 LEU A C 1
ATOM 1395 O O . LEU A 1 177 ? 3.615 -9.860 -5.206 1.00 89.25 177 LEU A O 1
ATOM 1399 N N . LEU A 1 178 ? 5.508 -11.068 -5.301 1.00 90.38 178 LEU A N 1
ATOM 1400 C CA . LEU A 1 178 ? 5.249 -11.811 -4.071 1.00 90.38 178 LEU A CA 1
ATOM 1401 C C . LEU A 1 178 ? 5.309 -10.887 -2.845 1.00 90.38 178 LEU A C 1
ATOM 1403 O O . LEU A 1 178 ? 4.420 -10.938 -2.001 1.00 90.38 178 LEU A O 1
ATOM 1407 N N . GLY A 1 179 ? 6.305 -9.997 -2.792 1.00 86.50 179 GLY A N 1
ATOM 1408 C CA . GLY A 1 179 ? 6.453 -8.975 -1.758 1.00 86.50 179 GLY A CA 1
ATOM 1409 C C . GLY A 1 179 ? 5.187 -8.137 -1.599 1.00 86.50 179 GLY A C 1
ATOM 1410 O O . GLY A 1 179 ? 4.632 -8.090 -0.503 1.00 86.50 179 GLY A O 1
ATOM 1411 N N . MET A 1 180 ? 4.659 -7.609 -2.707 1.00 85.38 180 MET A N 1
ATOM 1412 C CA . MET A 1 180 ? 3.404 -6.847 -2.734 1.00 85.38 180 MET A CA 1
ATOM 1413 C C . MET A 1 180 ? 2.203 -7.612 -2.165 1.00 85.38 180 MET A C 1
ATOM 1415 O O . MET A 1 180 ? 1.361 -7.005 -1.513 1.00 85.38 180 MET A O 1
ATOM 1419 N N . GLN A 1 181 ? 2.105 -8.925 -2.396 1.00 82.88 181 GLN A N 1
ATOM 1420 C CA . GLN A 1 181 ? 1.017 -9.738 -1.837 1.00 82.88 181 GLN A CA 1
ATOM 1421 C C . GLN A 1 181 ? 1.209 -10.038 -0.345 1.00 82.88 181 GLN A C 1
ATOM 1423 O O . GLN A 1 181 ? 0.235 -10.203 0.385 1.00 82.88 181 GLN A O 1
ATOM 1428 N N . THR A 1 182 ? 2.460 -10.124 0.112 1.00 80.62 182 THR A N 1
ATOM 1429 C CA . THR A 1 182 ? 2.790 -10.424 1.514 1.00 80.62 182 THR A CA 1
ATOM 1430 C C . THR A 1 182 ? 2.832 -9.199 2.421 1.00 80.62 182 THR A C 1
ATOM 1432 O O . THR A 1 182 ? 2.728 -9.359 3.638 1.00 80.62 182 THR A O 1
ATOM 1435 N N . SER A 1 183 ? 2.958 -7.991 1.862 1.00 72.06 183 SER A N 1
ATOM 1436 C CA . SER A 1 183 ? 2.847 -6.728 2.593 1.00 72.06 183 SER A CA 1
ATOM 1437 C C . SER A 1 183 ? 1.426 -6.566 3.139 1.00 72.06 183 SER A C 1
ATOM 1439 O O . SER A 1 183 ? 0.567 -5.936 2.529 1.00 72.06 183 SER A O 1
ATOM 1441 N N . ARG A 1 184 ? 1.162 -7.165 4.306 1.00 57.12 184 ARG A N 1
ATOM 1442 C CA . ARG A 1 184 ? -0.029 -6.879 5.105 1.00 57.12 184 ARG A CA 1
ATOM 1443 C C . ARG A 1 184 ? 0.097 -5.451 5.609 1.00 57.12 184 ARG A C 1
ATOM 1445 O O . ARG A 1 184 ? 0.909 -5.177 6.485 1.00 57.12 184 ARG A O 1
ATOM 1452 N N . THR A 1 185 ? -0.710 -4.551 5.066 1.00 57.38 185 THR A N 1
ATOM 1453 C CA . THR A 1 185 ? -0.994 -3.294 5.750 1.00 57.38 185 THR A CA 1
ATOM 1454 C C . THR A 1 185 ? -1.673 -3.645 7.069 1.00 57.38 185 THR A C 1
ATOM 1456 O O . THR A 1 185 ? -2.677 -4.367 7.050 1.00 57.38 185 THR A O 1
ATOM 1459 N N . ASP A 1 186 ? -1.146 -3.159 8.195 1.00 59.41 186 ASP A N 1
ATOM 1460 C CA . ASP A 1 186 ? -1.873 -3.168 9.467 1.00 59.41 186 ASP A CA 1
ATOM 1461 C C . ASP A 1 186 ? -3.316 -2.709 9.219 1.00 59.41 186 ASP A C 1
ATOM 1463 O O . ASP A 1 186 ? -3.546 -1.814 8.395 1.00 59.41 186 ASP A O 1
ATOM 1467 N N . GLY A 1 187 ? -4.287 -3.356 9.876 1.00 66.19 187 GLY A N 1
ATOM 1468 C CA . GLY A 1 187 ? -5.711 -3.115 9.639 1.00 66.19 187 GLY A CA 1
ATOM 1469 C C . GLY A 1 187 ? -6.015 -1.617 9.552 1.00 66.19 187 GLY A C 1
ATOM 1470 O O . GLY A 1 187 ? -5.610 -0.844 10.421 1.00 66.19 187 GLY A O 1
ATOM 1471 N N . ALA A 1 188 ? -6.666 -1.196 8.465 1.00 76.62 188 ALA A N 1
ATOM 1472 C CA . ALA A 1 188 ? -6.969 0.213 8.241 1.00 76.62 188 ALA A CA 1
ATOM 1473 C C . ALA A 1 188 ? -7.744 0.772 9.443 1.00 76.62 188 ALA A C 1
ATOM 1475 O O . ALA A 1 188 ? -8.786 0.221 9.811 1.00 76.62 188 ALA A O 1
ATOM 1476 N N . ILE A 1 189 ? -7.250 1.852 10.052 1.00 84.81 189 ILE A N 1
ATOM 1477 C CA . ILE A 1 189 ? -7.964 2.539 11.127 1.00 84.81 189 ILE A CA 1
ATOM 1478 C C . ILE A 1 189 ? -9.200 3.178 10.491 1.00 84.81 189 ILE A C 1
ATOM 1480 O O . ILE A 1 189 ? -9.097 4.138 9.734 1.00 84.81 189 ILE A O 1
ATOM 1484 N N . ARG A 1 190 ? -10.377 2.614 10.767 1.00 83.62 190 ARG A N 1
ATOM 1485 C CA . ARG A 1 190 ? -11.663 3.132 10.262 1.00 83.62 190 ARG A CA 1
ATOM 1486 C C . ARG A 1 190 ? -12.375 4.034 11.270 1.00 83.62 190 ARG A C 1
ATOM 1488 O O . ARG A 1 190 ? -13.257 4.794 10.902 1.00 83.62 190 ARG A O 1
ATOM 1495 N N . GLY A 1 191 ? -11.988 3.951 12.536 1.00 88.19 191 GLY A N 1
ATOM 1496 C CA . GLY A 1 191 ? -12.615 4.662 13.640 1.00 88.19 191 GLY A CA 1
ATOM 1497 C C . GLY A 1 191 ? -11.973 4.286 14.973 1.00 88.19 191 GLY A C 1
ATOM 1498 O O . GLY A 1 191 ? -11.043 3.470 14.994 1.00 88.19 191 GLY A O 1
ATOM 1499 N N . PRO A 1 192 ? -12.455 4.852 16.087 1.00 91.81 192 PRO A N 1
ATOM 1500 C CA . PRO A 1 192 ? -12.013 4.445 17.409 1.00 91.81 192 PRO A CA 1
ATOM 1501 C C . PRO A 1 192 ? -12.547 3.043 17.754 1.00 91.81 192 PRO A C 1
ATOM 1503 O O . PRO A 1 192 ? -13.711 2.708 17.514 1.00 91.81 192 PRO A O 1
ATOM 1506 N N . GLY A 1 193 ? -11.675 2.214 18.323 1.00 89.62 193 GLY A N 1
ATOM 1507 C CA . GLY A 1 193 ? -11.992 0.888 18.848 1.00 89.62 193 GLY A CA 1
ATOM 1508 C C . GLY A 1 193 ? -12.784 0.949 20.152 1.00 89.62 193 GLY A C 1
ATOM 1509 O O . GLY A 1 193 ? -13.717 0.173 20.313 1.00 89.62 193 GLY A O 1
ATOM 1510 N N . ALA A 1 194 ? -12.476 1.912 21.024 1.00 92.12 194 ALA A N 1
ATOM 1511 C CA . ALA A 1 194 ? -13.228 2.188 22.248 1.00 92.12 194 ALA A CA 1
ATOM 1512 C C . ALA A 1 194 ? -13.120 3.652 22.673 1.00 92.12 194 ALA A C 1
ATOM 1514 O O . ALA A 1 194 ? -12.216 4.377 22.239 1.00 92.12 194 ALA A O 1
ATOM 1515 N N . ILE A 1 195 ? -14.058 4.053 23.527 1.00 94.50 195 ILE A N 1
ATOM 1516 C CA . ILE A 1 195 ? -14.144 5.374 24.143 1.00 94.50 195 ILE A CA 1
ATOM 1517 C C . ILE A 1 195 ? -14.185 5.200 25.661 1.00 94.50 195 ILE A C 1
ATOM 1519 O O . ILE A 1 195 ? -14.897 4.334 26.163 1.00 94.50 195 ILE A O 1
ATOM 1523 N N . ALA A 1 196 ? -13.459 6.056 26.370 1.00 92.69 196 ALA A N 1
ATOM 1524 C CA . ALA A 1 196 ? -13.666 6.346 27.786 1.00 92.69 196 ALA A CA 1
ATOM 1525 C C . ALA A 1 196 ? -13.714 7.867 27.975 1.00 92.69 196 ALA A C 1
ATOM 1527 O O . ALA A 1 196 ? -13.299 8.614 27.088 1.00 92.69 196 ALA A O 1
ATOM 1528 N N . VAL A 1 197 ? -14.216 8.356 29.107 1.00 91.44 197 VAL A N 1
ATOM 1529 C CA . VAL A 1 197 ? -14.249 9.797 29.397 1.00 91.44 197 VAL A CA 1
ATOM 1530 C C . VAL A 1 197 ? -13.631 10.059 30.760 1.00 91.44 197 VAL A C 1
ATOM 1532 O O . VAL A 1 197 ? -14.097 9.532 31.764 1.00 91.44 197 VAL A O 1
ATOM 1535 N N . PHE A 1 198 ? -12.592 10.896 30.790 1.00 82.31 198 PHE A N 1
ATOM 1536 C CA . PHE A 1 198 ? -11.936 11.324 32.018 1.00 82.31 198 PHE A CA 1
ATOM 1537 C C . PHE A 1 198 ? -12.764 12.354 32.776 1.00 82.31 198 PHE A C 1
ATOM 1539 O O . PHE A 1 198 ? -13.044 13.424 32.211 1.00 82.31 198 PHE A O 1
ATOM 1546 N N . PRO A 1 199 ? -13.053 12.115 34.071 1.00 73.25 199 PRO A N 1
ATOM 1547 C CA . PRO A 1 199 ? -13.548 13.150 34.960 1.00 73.25 199 PRO A CA 1
ATOM 1548 C C . PRO A 1 199 ? -12.599 14.350 34.925 1.00 73.25 199 PRO A C 1
ATOM 1550 O O . PRO A 1 199 ? -11.455 14.297 35.366 1.00 73.25 199 PRO A O 1
ATOM 1553 N N . GLY A 1 200 ? -13.056 15.445 34.324 1.00 73.56 200 GLY A N 1
ATOM 1554 C CA . GLY A 1 200 ? -12.305 16.690 34.284 1.00 73.56 200 GLY A CA 1
ATOM 1555 C C . GLY A 1 200 ? -11.143 16.786 33.285 1.00 73.56 200 GLY A C 1
ATOM 1556 O O . GLY A 1 200 ? -10.528 17.853 33.271 1.00 73.56 200 GLY A O 1
ATOM 1557 N N . GLN A 1 201 ? -10.863 15.792 32.433 1.00 73.06 201 GLN A N 1
ATOM 1558 C CA . GLN A 1 201 ? -9.855 15.937 31.363 1.00 73.06 201 GLN A CA 1
ATOM 1559 C C . GLN A 1 201 ? -10.438 15.837 29.951 1.00 73.06 201 GLN A C 1
ATOM 1561 O O . GLN A 1 201 ? -9.988 16.604 29.118 1.00 73.06 201 GLN A O 1
ATOM 1566 N N . GLY A 1 202 ? -11.504 15.061 29.705 1.00 89.19 202 GLY A N 1
ATOM 1567 C CA . GLY A 1 202 ? -12.141 14.949 28.381 1.00 89.19 202 GLY A CA 1
ATOM 1568 C C . GLY A 1 202 ? -12.241 13.509 27.866 1.00 89.19 202 GLY A C 1
ATOM 1569 O O . GLY A 1 202 ? -11.924 12.572 28.601 1.00 89.19 202 GLY A O 1
ATOM 1570 N N . PRO A 1 203 ? -12.736 13.289 26.634 1.00 93.69 203 PRO A N 1
ATOM 1571 C CA . PRO A 1 203 ? -12.818 11.952 26.058 1.00 93.69 203 PRO A CA 1
ATOM 1572 C C . PRO A 1 203 ? -11.429 11.384 25.721 1.00 93.69 203 PRO A C 1
ATOM 1574 O O . PRO A 1 203 ? -10.533 12.094 25.274 1.00 93.69 203 PRO A O 1
ATOM 1577 N N . LEU A 1 204 ? -11.281 10.076 25.902 1.00 94.44 204 LEU A N 1
ATOM 1578 C CA . LEU A 1 204 ? -10.134 9.261 25.519 1.00 94.44 204 LEU A CA 1
ATOM 1579 C C . LEU A 1 204 ? -10.586 8.270 24.447 1.00 94.44 204 LEU A C 1
ATOM 1581 O O . LEU A 1 204 ? -11.549 7.530 24.651 1.00 94.44 204 LEU A O 1
ATOM 1585 N N . LEU A 1 205 ? -9.872 8.217 23.324 1.00 95.00 205 LEU A N 1
ATOM 1586 C CA . LEU A 1 205 ? -10.156 7.271 22.243 1.00 95.00 205 LEU A CA 1
ATOM 1587 C C . LEU A 1 205 ? -9.003 6.288 22.071 1.00 95.00 205 LEU A C 1
ATOM 1589 O O . LEU A 1 205 ? -7.855 6.701 21.931 1.00 95.00 205 LEU A O 1
ATOM 1593 N N . LEU A 1 206 ? -9.307 4.995 21.991 1.00 93.81 206 LEU A N 1
ATOM 1594 C CA . LEU A 1 206 ? -8.348 3.987 21.541 1.00 93.81 206 LEU A CA 1
ATOM 1595 C C . LEU A 1 206 ? -8.518 3.776 20.037 1.00 93.81 206 LEU A C 1
ATOM 1597 O O . LEU A 1 206 ? -9.602 3.421 19.584 1.00 93.81 206 LEU A O 1
ATOM 1601 N N . ALA A 1 207 ? -7.458 3.960 19.255 1.00 92.12 207 ALA A N 1
ATOM 1602 C CA . ALA A 1 207 ? -7.442 3.672 17.822 1.00 92.12 207 ALA A CA 1
ATOM 1603 C C . ALA A 1 207 ? -6.219 2.812 17.478 1.00 92.12 207 ALA A C 1
ATOM 1605 O O . ALA A 1 207 ? -5.077 3.269 17.572 1.00 92.12 207 ALA A O 1
ATOM 1606 N N . ALA A 1 208 ? -6.467 1.555 17.092 1.00 84.88 208 ALA A N 1
ATOM 1607 C CA . ALA A 1 208 ? -5.445 0.512 16.993 1.00 84.88 208 ALA A CA 1
ATOM 1608 C C . ALA A 1 208 ? -4.652 0.383 18.311 1.00 84.88 208 ALA A C 1
ATOM 1610 O O . ALA A 1 208 ? -5.213 -0.050 19.306 1.00 84.88 208 ALA A O 1
ATOM 1611 N N . ASN A 1 209 ? -3.388 0.815 18.336 1.00 87.00 209 ASN A N 1
ATOM 1612 C CA . ASN A 1 209 ? -2.502 0.781 19.510 1.00 87.00 209 ASN A CA 1
ATOM 1613 C C . ASN A 1 209 ? -2.087 2.188 19.975 1.00 87.00 209 ASN A C 1
ATOM 1615 O O . ASN A 1 209 ? -0.964 2.399 20.446 1.00 87.00 209 ASN A O 1
ATOM 1619 N N . ARG A 1 210 ? -2.954 3.181 19.764 1.00 92.50 210 ARG A N 1
ATOM 1620 C CA . ARG A 1 210 ? -2.723 4.568 20.177 1.00 92.50 210 ARG A CA 1
ATOM 1621 C C . ARG A 1 210 ? -3.905 5.084 20.979 1.00 92.50 210 ARG A C 1
ATOM 1623 O O . ARG A 1 210 ? -5.051 4.921 20.564 1.00 92.50 210 ARG A O 1
ATOM 1630 N N . LEU A 1 211 ? -3.599 5.734 22.092 1.00 94.19 211 LEU A N 1
ATOM 1631 C CA . LEU A 1 211 ? -4.539 6.506 22.884 1.00 94.19 211 LEU A CA 1
ATOM 1632 C C . LEU A 1 211 ? -4.529 7.952 22.399 1.00 94.19 211 LEU A C 1
ATOM 1634 O O . LEU A 1 211 ? -3.469 8.565 22.263 1.00 94.19 211 LEU A O 1
ATOM 1638 N N . LEU A 1 212 ? -5.711 8.483 22.121 1.00 95.06 212 LEU A N 1
ATOM 1639 C CA . LEU A 1 212 ? -5.930 9.866 21.719 1.00 95.06 212 LEU A CA 1
ATOM 1640 C C . LEU A 1 212 ? -6.584 10.569 22.896 1.00 95.06 212 LEU A C 1
ATOM 1642 O O . LEU A 1 212 ? -7.686 10.187 23.290 1.00 95.06 212 LEU A O 1
ATOM 1646 N N . LEU A 1 213 ? -5.877 11.542 23.458 1.00 94.12 213 LEU A N 1
ATOM 1647 C CA . LEU A 1 213 ? -6.321 12.315 24.605 1.00 94.12 213 LEU A CA 1
ATOM 1648 C C . LEU A 1 213 ? -6.910 13.625 24.110 1.00 94.12 213 LEU A C 1
ATOM 1650 O O . LEU A 1 213 ? -6.300 14.315 23.282 1.00 94.12 213 LEU A O 1
ATOM 1654 N N . HIS A 1 214 ? -8.062 13.985 24.653 1.00 94.06 214 HIS A N 1
ATOM 1655 C CA . HIS A 1 214 ? -8.756 15.220 24.330 1.00 94.06 214 HIS A CA 1
ATOM 1656 C C . HIS A 1 214 ? -9.057 15.990 25.601 1.00 94.06 214 HIS A C 1
ATOM 1658 O O . HIS A 1 214 ? -9.198 15.401 26.667 1.00 94.06 214 HIS A O 1
ATOM 1664 N N . ASP A 1 215 ? -9.179 17.304 25.458 1.00 92.12 215 ASP A N 1
ATOM 1665 C CA . ASP A 1 215 ? -9.591 18.193 26.530 1.00 92.12 215 ASP A CA 1
ATOM 1666 C C . ASP A 1 215 ? -11.109 18.106 26.809 1.00 92.12 215 ASP A C 1
ATOM 1668 O O . ASP A 1 215 ? -11.874 17.426 26.113 1.00 92.12 215 ASP A O 1
ATOM 1672 N N . ARG A 1 216 ? -11.588 18.862 27.807 1.00 90.56 216 ARG A N 1
ATOM 1673 C CA . ARG A 1 216 ? -13.017 18.925 28.167 1.00 90.56 216 ARG A CA 1
ATOM 1674 C C . ARG A 1 216 ? -13.929 19.423 27.044 1.00 90.56 216 ARG A C 1
ATOM 1676 O O . ARG A 1 216 ? -15.131 19.186 27.126 1.00 90.56 216 ARG A O 1
ATOM 1683 N N . ALA A 1 217 ? -13.396 20.125 26.046 1.00 88.75 217 ALA A N 1
ATOM 1684 C CA . ALA A 1 217 ? -14.126 20.614 24.881 1.00 88.75 217 ALA A CA 1
ATOM 1685 C C . ALA A 1 217 ? -14.059 19.639 23.689 1.00 88.75 217 ALA A C 1
ATOM 1687 O O . ALA A 1 217 ? -14.749 19.847 22.691 1.00 88.75 217 ALA A O 1
ATOM 1688 N N . GLY A 1 218 ? -13.288 18.551 23.799 1.00 89.25 218 GLY A N 1
ATOM 1689 C CA . GLY A 1 218 ? -13.089 17.572 22.736 1.00 89.25 218 GLY A CA 1
ATOM 1690 C C . GLY A 1 218 ? -11.982 17.967 21.754 1.00 89.25 218 GLY A C 1
ATOM 1691 O O . GLY A 1 218 ? -11.909 17.406 20.660 1.00 89.25 218 GLY A O 1
ATOM 1692 N N . VAL A 1 219 ? -11.117 18.915 22.119 1.00 91.75 219 VAL A N 1
ATOM 1693 C CA . VAL A 1 219 ? -9.928 19.293 21.349 1.00 91.75 219 VAL A CA 1
ATOM 1694 C C . VAL A 1 219 ? -8.800 18.322 21.674 1.00 91.75 219 VAL A C 1
ATOM 1696 O O . VAL A 1 219 ? -8.503 18.060 22.834 1.00 91.75 219 VAL A O 1
ATOM 1699 N N . GLY A 1 220 ? -8.158 17.769 20.647 1.00 92.25 220 GLY A N 1
ATOM 1700 C CA . GLY A 1 220 ? -7.051 16.835 20.833 1.00 92.25 220 GLY A CA 1
ATOM 1701 C C . GLY A 1 220 ? -5.834 17.478 21.501 1.00 92.25 220 GLY A C 1
ATOM 1702 O O . GLY A 1 220 ? -5.346 18.499 21.023 1.00 92.25 220 GLY A O 1
ATOM 1703 N N . GLN A 1 221 ? -5.323 16.850 22.559 1.00 93.31 221 GLN A N 1
ATOM 1704 C CA . GLN A 1 221 ? -4.150 17.303 23.312 1.00 93.31 221 GLN A CA 1
ATOM 1705 C C . GLN A 1 221 ? -2.899 16.479 22.996 1.00 93.31 221 GLN A C 1
ATOM 1707 O O . GLN A 1 221 ? -1.835 17.039 22.740 1.00 93.31 221 GLN A O 1
ATOM 1712 N N . ALA A 1 222 ? -3.015 15.149 23.011 1.00 92.81 222 ALA A N 1
ATOM 1713 C CA . ALA A 1 222 ? -1.865 14.260 22.881 1.00 92.81 222 ALA A CA 1
ATOM 1714 C C . ALA A 1 222 ? -2.233 12.918 22.239 1.00 92.81 222 ALA A C 1
ATOM 1716 O O . ALA A 1 222 ? -3.367 12.447 22.319 1.00 92.81 222 ALA A O 1
ATOM 1717 N N . VAL A 1 223 ? -1.236 12.288 21.615 1.00 94.56 223 VAL A N 1
ATOM 1718 C CA . VAL A 1 223 ? -1.316 10.917 21.104 1.00 94.56 223 VAL A CA 1
ATOM 1719 C C . VAL A 1 223 ? -0.256 10.095 21.818 1.00 94.56 223 VAL A C 1
ATOM 1721 O O . VAL A 1 223 ? 0.934 10.346 21.629 1.00 94.56 223 VAL A O 1
ATOM 1724 N N . LEU A 1 224 ? -0.686 9.110 22.602 1.00 94.12 224 LEU A N 1
ATOM 1725 C CA . LEU A 1 224 ? 0.199 8.179 23.294 1.00 94.12 224 LEU A CA 1
ATOM 1726 C C . LEU A 1 224 ? 0.185 6.827 22.582 1.00 94.12 224 LEU A C 1
ATOM 1728 O O . LEU A 1 224 ? -0.856 6.187 22.442 1.00 94.12 224 LEU A O 1
ATOM 1732 N N . GLY A 1 225 ? 1.340 6.389 22.094 1.00 91.94 225 GLY A N 1
ATOM 1733 C CA . GLY A 1 225 ? 1.497 5.057 21.513 1.00 91.94 225 GLY A CA 1
ATOM 1734 C C . GLY A 1 225 ? 1.718 3.989 22.584 1.00 91.94 225 GLY A C 1
ATOM 1735 O O . GLY A 1 225 ? 2.345 4.262 23.602 1.00 91.94 225 GLY A O 1
ATOM 1736 N N . ALA A 1 226 ? 1.299 2.750 22.312 1.00 89.38 226 ALA A N 1
ATOM 1737 C CA . ALA A 1 226 ? 1.542 1.593 23.183 1.00 89.38 226 ALA A CA 1
ATOM 1738 C C . ALA A 1 226 ? 3.007 1.495 23.670 1.00 89.38 226 ALA A C 1
ATOM 1740 O O . ALA A 1 226 ? 3.264 1.319 24.857 1.00 89.38 226 ALA A O 1
ATOM 1741 N N . GLN A 1 227 ? 3.979 1.734 22.784 1.00 89.19 227 GLN A N 1
ATOM 1742 C CA . GLN A 1 227 ? 5.406 1.707 23.133 1.00 89.19 227 GLN A CA 1
ATOM 1743 C C . GLN A 1 227 ? 5.808 2.777 24.158 1.00 89.19 227 GLN A C 1
ATOM 1745 O O . GLN A 1 227 ? 6.644 2.507 25.012 1.00 89.19 227 GLN A O 1
ATOM 1750 N N . GLN A 1 228 ? 5.213 3.975 24.093 1.00 91.25 228 GLN A N 1
ATOM 1751 C CA . GLN A 1 228 ? 5.476 5.041 25.069 1.00 91.25 228 GLN A CA 1
ATOM 1752 C C . GLN A 1 228 ? 4.940 4.673 26.450 1.00 91.25 228 GLN A C 1
ATOM 1754 O O . GLN A 1 228 ? 5.501 5.102 27.442 1.00 91.25 228 GLN A O 1
ATOM 1759 N N . LEU A 1 229 ? 3.890 3.855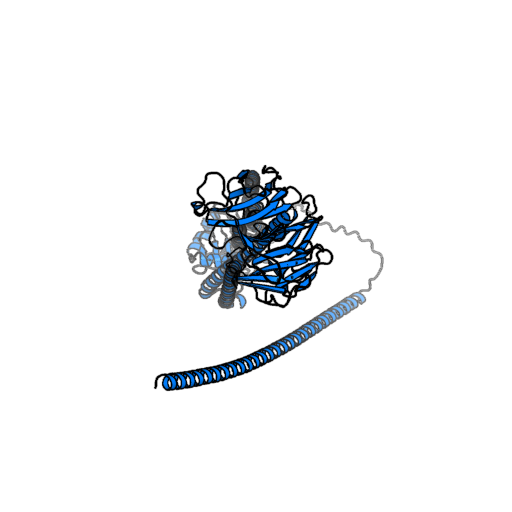 26.498 1.00 92.38 229 LEU A N 1
ATOM 1760 C CA . LEU A 1 229 ? 3.289 3.336 27.721 1.00 92.38 229 LEU A CA 1
ATOM 1761 C C . LEU A 1 229 ? 3.995 2.071 28.252 1.00 92.38 229 LEU A C 1
ATOM 1763 O O . LEU A 1 229 ? 3.596 1.540 29.283 1.00 92.38 229 LEU A O 1
ATOM 1767 N N . GLY A 1 230 ? 5.030 1.567 27.569 1.00 91.12 230 GLY A N 1
ATOM 1768 C CA . GLY A 1 230 ? 5.722 0.330 27.954 1.00 91.12 230 GLY A CA 1
ATOM 1769 C C . GLY A 1 230 ? 4.952 -0.955 27.621 1.00 91.12 230 GLY A C 1
ATOM 1770 O O . GLY A 1 230 ? 5.225 -2.005 28.200 1.00 91.12 230 GLY A O 1
ATOM 1771 N N . VAL A 1 231 ? 3.997 -0.898 26.687 1.00 92.31 231 VAL A N 1
ATOM 1772 C CA . VAL A 1 231 ? 3.133 -2.031 26.318 1.00 92.31 231 VAL A CA 1
ATOM 1773 C C . VAL A 1 231 ? 3.226 -2.340 24.822 1.00 92.31 231 VAL A C 1
ATOM 1775 O O . VAL A 1 231 ? 3.500 -1.474 23.992 1.00 92.31 231 VAL A O 1
ATOM 1778 N N . ALA A 1 232 ? 3.014 -3.600 24.448 1.00 90.00 232 ALA A N 1
ATOM 1779 C CA . ALA A 1 232 ? 3.001 -4.028 23.051 1.00 90.00 232 ALA A CA 1
ATOM 1780 C C . ALA A 1 232 ? 1.680 -3.663 22.353 1.00 90.00 232 ALA A C 1
ATOM 1782 O O . ALA A 1 232 ? 1.679 -3.278 21.183 1.00 90.00 232 ALA A O 1
ATOM 1783 N N . ALA A 1 233 ? 0.561 -3.782 23.071 1.00 90.38 233 ALA A N 1
ATOM 1784 C CA . ALA A 1 233 ? -0.773 -3.461 22.580 1.00 90.38 233 ALA A CA 1
ATOM 1785 C C . ALA A 1 233 ? -1.717 -3.139 23.743 1.00 90.38 233 ALA A C 1
ATOM 1787 O O . ALA A 1 233 ? -1.542 -3.660 24.846 1.00 90.38 233 ALA A O 1
ATOM 1788 N N . LEU A 1 234 ? -2.729 -2.322 23.462 1.00 91.38 234 LEU A N 1
ATOM 1789 C CA . LEU A 1 234 ? -3.876 -2.083 24.336 1.00 91.38 234 LEU A CA 1
ATOM 1790 C C . LEU A 1 234 ? -5.132 -2.582 23.633 1.00 91.38 234 LEU A C 1
ATOM 1792 O O . LEU A 1 234 ? -5.178 -2.681 22.406 1.00 91.38 234 LEU A O 1
ATOM 1796 N N . SER A 1 235 ? -6.150 -2.925 24.401 1.00 91.56 235 SER A N 1
ATOM 1797 C CA . SER A 1 235 ? -7.412 -3.442 23.891 1.00 91.56 235 SER A CA 1
ATOM 1798 C C . SER A 1 235 ? -8.574 -2.851 24.687 1.00 91.56 235 SER A C 1
ATOM 1800 O O . SER A 1 235 ? -8.367 -2.395 25.810 1.00 91.56 235 SER A O 1
ATOM 1802 N N . PRO A 1 236 ? -9.778 -2.776 24.101 1.00 92.00 236 PRO A N 1
ATOM 1803 C CA . PRO A 1 236 ? -10.982 -2.490 24.870 1.00 92.00 236 PRO A CA 1
ATOM 1804 C C . PRO A 1 236 ? -11.280 -3.638 25.853 1.00 92.00 236 PRO A C 1
ATOM 1806 O O . PRO A 1 236 ? -10.810 -4.751 25.609 1.00 92.00 236 PRO A O 1
ATOM 1809 N N . PRO A 1 237 ? -12.079 -3.402 26.906 1.00 93.38 237 PRO A N 1
ATOM 1810 C CA . PRO A 1 237 ? -12.677 -2.126 27.325 1.00 93.38 237 PRO A CA 1
ATOM 1811 C C . PRO A 1 237 ? -11.675 -1.146 27.966 1.00 93.38 237 PRO A C 1
ATOM 1813 O O . PRO A 1 237 ? -10.567 -1.512 28.341 1.00 93.38 237 PRO A O 1
ATOM 1816 N N . LEU A 1 238 ? -12.073 0.123 28.093 1.00 93.88 238 LEU A N 1
ATOM 1817 C CA . LEU A 1 238 ? -11.309 1.170 28.780 1.00 93.88 238 LEU A CA 1
ATOM 1818 C C . LEU A 1 238 ? -12.133 1.691 29.959 1.00 93.88 238 LEU A C 1
ATOM 1820 O O . LEU A 1 238 ? -13.287 2.066 29.762 1.00 93.88 238 LEU A O 1
ATOM 1824 N N . ALA A 1 239 ? -11.540 1.796 31.143 1.00 93.38 239 ALA A N 1
ATOM 1825 C CA . ALA A 1 239 ? -12.158 2.486 32.273 1.00 93.38 239 ALA A CA 1
ATOM 1826 C C . ALA A 1 239 ? -11.117 3.200 33.123 1.00 93.38 239 ALA A C 1
ATOM 1828 O O . ALA A 1 239 ? -9.916 3.069 32.903 1.00 93.38 239 ALA A O 1
ATOM 1829 N N . LEU A 1 240 ? -11.581 3.972 34.095 1.00 91.50 240 LEU A N 1
ATOM 1830 C CA . LEU A 1 240 ? -10.731 4.827 34.905 1.00 91.50 240 LEU A CA 1
ATOM 1831 C C . LEU A 1 240 ? -10.898 4.489 36.372 1.00 91.50 240 LEU A C 1
ATOM 1833 O O . LEU A 1 240 ? -12.015 4.260 36.835 1.00 91.50 240 LEU A O 1
ATOM 1837 N N . ASP A 1 241 ? -9.783 4.479 37.093 1.00 91.25 241 ASP A N 1
ATOM 1838 C CA . ASP A 1 241 ? -9.824 4.420 38.545 1.00 91.25 241 ASP A CA 1
ATOM 1839 C C . ASP A 1 241 ? -10.156 5.799 39.154 1.00 91.25 241 ASP A C 1
ATOM 1841 O O . ASP A 1 241 ? -10.069 6.822 38.463 1.00 91.25 241 ASP A O 1
ATOM 1845 N N . PRO A 1 242 ? -10.529 5.870 40.448 1.00 89.38 242 PRO A N 1
ATOM 1846 C CA . PRO A 1 242 ? -10.838 7.144 41.104 1.00 89.38 242 PRO A CA 1
ATOM 1847 C C . PRO A 1 242 ? -9.666 8.138 41.115 1.00 89.38 242 PRO A C 1
ATOM 1849 O O . PRO A 1 242 ? -9.873 9.340 41.257 1.00 89.38 242 PRO A O 1
ATOM 1852 N N . GLY A 1 243 ? -8.433 7.646 40.952 1.00 86.75 243 GLY A N 1
ATOM 1853 C CA . GLY A 1 243 ? -7.226 8.461 40.838 1.00 86.75 243 GLY A CA 1
ATOM 1854 C C . GLY A 1 243 ? -6.967 8.996 39.428 1.00 86.75 243 GLY A C 1
ATOM 1855 O O . GLY A 1 243 ? -5.952 9.654 39.218 1.00 86.75 243 GLY A O 1
ATOM 1856 N N . GLY A 1 244 ? -7.840 8.715 38.456 1.00 88.12 244 GLY A N 1
ATOM 1857 C CA . GLY A 1 244 ? -7.653 9.131 37.070 1.00 88.12 244 GLY A CA 1
ATOM 1858 C C . GLY A 1 244 ? -6.564 8.343 36.337 1.00 88.12 244 GLY A C 1
ATOM 1859 O O . GLY A 1 244 ? -5.976 8.853 35.387 1.00 88.12 244 GLY A O 1
ATOM 1860 N N . ARG A 1 245 ? -6.266 7.108 36.749 1.00 92.62 245 ARG A N 1
ATOM 1861 C CA . ARG A 1 245 ? -5.410 6.186 35.987 1.00 92.62 245 ARG A CA 1
ATOM 1862 C C . ARG A 1 245 ? -6.269 5.298 35.101 1.00 92.62 245 ARG A C 1
ATOM 1864 O O . ARG A 1 245 ? -7.367 4.890 35.477 1.00 92.62 245 ARG A O 1
ATOM 1871 N N . LEU A 1 246 ? -5.754 4.985 33.919 1.00 94.56 246 LEU A N 1
ATOM 1872 C CA . LEU A 1 246 ? -6.448 4.154 32.943 1.00 94.56 246 LEU A CA 1
ATOM 1873 C C . LEU A 1 246 ? -6.299 2.676 33.298 1.00 94.56 246 LEU A C 1
ATOM 1875 O O . LEU A 1 246 ? -5.185 2.182 33.428 1.00 94.56 246 LEU A O 1
ATOM 1879 N N . LEU A 1 247 ? -7.417 1.968 33.389 1.00 95.25 247 LEU A N 1
ATOM 1880 C CA . LEU A 1 247 ? -7.485 0.515 33.418 1.00 95.25 247 LEU A CA 1
ATOM 1881 C C . LEU A 1 247 ? -7.888 0.015 32.032 1.00 95.25 247 LEU A C 1
ATOM 1883 O O . LEU A 1 247 ? -8.926 0.409 31.496 1.00 95.25 247 LEU A O 1
ATOM 1887 N N . ALA A 1 248 ? -7.052 -0.832 31.443 1.00 94.44 248 ALA A N 1
ATOM 1888 C CA . ALA A 1 248 ? -7.314 -1.418 30.135 1.00 94.44 248 ALA A CA 1
ATOM 1889 C C . ALA A 1 248 ? -6.638 -2.790 30.010 1.00 94.44 248 ALA A C 1
ATOM 1891 O O . ALA A 1 248 ? -5.504 -2.958 30.474 1.00 94.44 248 ALA A O 1
ATOM 1892 N N . PRO A 1 249 ? -7.276 -3.772 29.356 1.00 93.19 249 PRO A N 1
ATOM 1893 C CA . PRO A 1 249 ? -6.587 -4.973 28.921 1.00 93.19 249 PRO A CA 1
ATOM 1894 C C . PRO A 1 249 ? -5.481 -4.612 27.933 1.00 93.19 249 PRO A C 1
ATOM 1896 O O . PRO A 1 249 ? -5.633 -3.763 27.050 1.00 93.19 249 PRO A O 1
ATOM 1899 N N . GLY A 1 250 ? -4.350 -5.286 28.047 1.00 91.69 250 GLY A N 1
ATOM 1900 C CA . GLY A 1 250 ? -3.246 -5.082 27.130 1.00 91.69 250 GLY A CA 1
ATOM 1901 C C . GLY A 1 250 ? -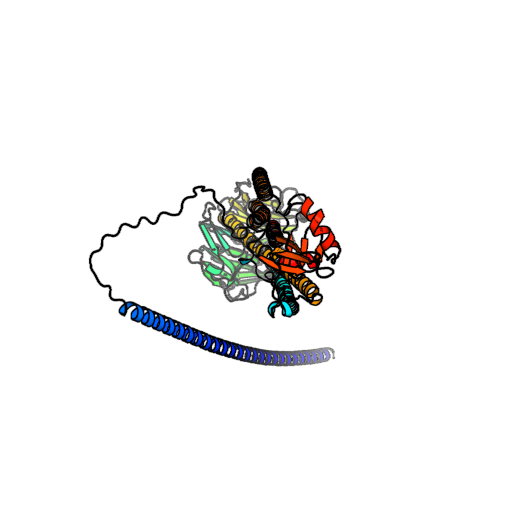2.195 -6.158 27.266 1.00 91.69 250 GLY A C 1
ATOM 1902 O O . GLY A 1 250 ? -2.328 -7.102 28.041 1.00 91.69 250 GLY A O 1
ATOM 1903 N N . ARG A 1 251 ? -1.132 -6.019 26.482 1.00 90.81 251 ARG A N 1
ATOM 1904 C CA . ARG A 1 251 ? 0.012 -6.925 26.528 1.00 90.81 251 ARG A CA 1
ATOM 1905 C C . ARG A 1 251 ? 1.254 -6.147 26.957 1.00 90.81 251 ARG A C 1
ATOM 1907 O O . ARG A 1 251 ? 1.647 -5.245 26.209 1.00 90.81 251 ARG A O 1
ATOM 1914 N N . PRO A 1 252 ? 1.873 -6.466 28.106 1.00 87.75 252 PRO A N 1
ATOM 1915 C CA . PRO A 1 252 ? 3.126 -5.842 28.525 1.00 87.75 252 PRO A CA 1
ATOM 1916 C C . PRO A 1 252 ? 4.228 -6.027 27.475 1.00 87.75 252 PRO A C 1
ATOM 1918 O O . PRO A 1 252 ? 4.222 -6.994 26.705 1.00 87.75 252 PRO A O 1
ATOM 1921 N N . ALA A 1 253 ? 5.194 -5.109 27.419 1.00 84.00 253 ALA A N 1
ATOM 1922 C CA . ALA A 1 253 ? 6.342 -5.276 26.533 1.00 84.00 253 ALA A CA 1
ATOM 1923 C C . ALA A 1 253 ? 7.186 -6.497 26.955 1.00 84.00 253 ALA A C 1
ATOM 1925 O O . ALA A 1 253 ? 7.715 -6.543 28.058 1.00 84.00 253 ALA A O 1
ATOM 1926 N N . GLY A 1 254 ? 7.339 -7.476 26.057 1.00 79.50 254 GLY A N 1
ATOM 1927 C CA . GLY A 1 254 ? 8.141 -8.688 26.293 1.00 79.50 254 GLY A CA 1
ATOM 1928 C C . GLY A 1 254 ? 7.351 -9.908 26.775 1.00 79.50 254 GLY A C 1
ATOM 1929 O O . GLY A 1 254 ? 7.875 -11.019 26.719 1.00 79.50 254 GLY A O 1
ATOM 1930 N N . GLU A 1 255 ? 6.084 -9.738 27.150 1.00 78.12 255 GLU A N 1
ATOM 1931 C CA . GLU A 1 255 ? 5.200 -10.833 27.554 1.00 78.12 255 GLU A CA 1
ATOM 1932 C C . GLU A 1 255 ? 4.213 -11.208 26.442 1.00 78.12 255 GLU A C 1
ATOM 1934 O O . GLU A 1 255 ? 3.857 -10.395 25.588 1.00 78.12 255 GLU A O 1
ATOM 1939 N N . GLN A 1 256 ? 3.783 -12.474 26.415 1.00 76.25 256 GLN A N 1
ATOM 1940 C CA . GLN A 1 256 ? 2.848 -12.971 25.396 1.00 76.25 256 GLN A CA 1
ATOM 1941 C C . GLN A 1 256 ? 1.387 -12.944 25.856 1.00 76.25 256 GLN A C 1
ATOM 1943 O O . GLN A 1 256 ? 0.496 -12.820 25.013 1.00 76.25 256 GLN A O 1
ATOM 1948 N N . ALA A 1 257 ? 1.140 -13.048 27.163 1.00 83.88 257 ALA A N 1
ATOM 1949 C CA . ALA A 1 257 ? -0.205 -13.132 27.716 1.00 83.88 257 ALA A CA 1
ATOM 1950 C C . ALA A 1 257 ? -0.838 -11.736 27.873 1.00 83.88 257 ALA A C 1
ATOM 1952 O O . ALA A 1 257 ? -0.140 -10.788 28.242 1.00 83.88 257 ALA A O 1
ATOM 1953 N N . PRO A 1 258 ? -2.141 -11.581 27.578 1.00 86.00 258 PRO A N 1
ATOM 1954 C CA . PRO A 1 258 ? -2.874 -10.382 27.952 1.00 86.00 258 PRO A CA 1
ATOM 1955 C C . PRO A 1 258 ? -3.030 -10.304 29.478 1.00 86.00 258 PRO A C 1
ATOM 1957 O O . PRO A 1 258 ? -3.165 -11.325 30.156 1.00 86.00 258 PRO A O 1
ATOM 1960 N N . ALA A 1 259 ? -3.020 -9.085 30.003 1.00 91.62 259 ALA A N 1
ATOM 1961 C CA . ALA A 1 259 ? -3.250 -8.784 31.408 1.00 91.62 259 ALA A CA 1
ATOM 1962 C C . ALA A 1 259 ? -4.071 -7.496 31.547 1.00 91.62 259 ALA A C 1
ATOM 1964 O O . ALA A 1 259 ? -4.087 -6.659 30.640 1.00 91.62 259 ALA A O 1
ATOM 1965 N N . LEU A 1 260 ? -4.723 -7.318 32.700 1.00 94.31 260 LEU A N 1
ATOM 1966 C CA . LEU A 1 260 ? -5.288 -6.022 33.072 1.00 94.31 260 LEU A CA 1
ATOM 1967 C C . LEU A 1 260 ? -4.145 -5.086 33.450 1.00 94.31 260 LEU A C 1
ATOM 1969 O O . LEU A 1 260 ? -3.361 -5.400 34.350 1.00 94.31 260 LEU A O 1
ATOM 1973 N N . LEU A 1 261 ? -4.047 -3.950 32.771 1.00 94.19 261 LEU A N 1
ATOM 1974 C CA . LEU A 1 261 ? -2.997 -2.966 32.988 1.00 94.19 261 LEU A CA 1
ATOM 1975 C C . LEU A 1 261 ? -3.571 -1.715 33.639 1.00 94.19 261 LEU A C 1
ATOM 1977 O O . LEU A 1 261 ? -4.687 -1.301 33.324 1.00 94.19 261 LEU A O 1
ATOM 1981 N N . ARG A 1 262 ? -2.776 -1.104 34.513 1.00 95.19 262 ARG A N 1
ATOM 1982 C CA . ARG A 1 262 ? -3.015 0.214 35.091 1.00 95.19 262 ARG A CA 1
ATOM 1983 C C . ARG A 1 262 ? -1.987 1.181 34.526 1.00 95.19 262 ARG A C 1
ATOM 1985 O O . ARG A 1 262 ? -0.791 0.993 34.714 1.00 95.19 262 ARG A O 1
ATOM 1992 N N . CYS A 1 263 ? -2.458 2.207 33.834 1.00 94.50 263 CYS A N 1
ATOM 1993 C CA . CYS A 1 263 ? -1.635 3.143 33.090 1.00 94.50 263 CYS A CA 1
ATOM 1994 C C . CYS A 1 263 ? -1.752 4.561 33.646 1.00 94.50 263 CYS A C 1
ATOM 1996 O O . CYS A 1 263 ? -2.848 5.121 33.748 1.00 94.50 263 CYS A O 1
ATOM 1998 N N . THR A 1 264 ? -0.605 5.165 33.931 1.00 93.62 264 THR A N 1
ATOM 1999 C CA . THR A 1 264 ? -0.478 6.592 34.230 1.00 93.62 264 THR A CA 1
ATOM 2000 C C . THR A 1 264 ? -0.248 7.335 32.916 1.00 93.62 264 THR A C 1
ATOM 2002 O O . THR A 1 264 ? 0.655 6.992 32.154 1.00 93.62 264 THR A O 1
ATOM 2005 N N . LEU A 1 265 ? -1.089 8.329 32.609 1.00 91.06 265 LEU A N 1
ATOM 2006 C CA . LEU A 1 265 ? -1.025 9.042 31.324 1.00 91.06 265 LEU A CA 1
ATOM 2007 C C . LEU A 1 265 ? -0.135 10.293 31.363 1.00 91.06 265 LEU A C 1
ATOM 2009 O O . LEU A 1 265 ? 0.448 10.646 30.342 1.00 91.06 265 LEU A O 1
ATOM 2013 N N . GLU A 1 266 ? 0.005 10.938 32.525 1.00 88.31 266 GLU A N 1
ATOM 2014 C CA . GLU A 1 266 ? 0.888 12.104 32.714 1.00 88.31 266 GLU A CA 1
ATOM 2015 C C . GLU A 1 266 ? 2.370 11.722 32.610 1.00 88.31 266 GLU A C 1
ATOM 2017 O O . GLU A 1 266 ? 3.174 12.434 32.010 1.00 88.31 266 GLU A O 1
ATOM 2022 N N . GLN A 1 267 ? 2.714 10.559 33.165 1.00 90.25 267 GLN A N 1
ATOM 2023 C CA . GLN A 1 267 ? 3.998 9.886 33.009 1.00 90.25 267 GLN A CA 1
ATOM 2024 C C . GLN A 1 267 ? 3.725 8.564 32.293 1.00 90.25 267 GLN A C 1
ATOM 2026 O O . GLN A 1 267 ? 3.374 7.601 32.974 1.00 90.25 267 GLN A O 1
ATOM 2031 N N . PRO A 1 268 ? 3.818 8.522 30.947 1.00 91.56 268 PRO A N 1
ATOM 2032 C CA . PRO A 1 268 ? 3.361 7.393 30.145 1.00 91.56 268 PRO A CA 1
ATOM 2033 C C . PRO A 1 268 ? 4.014 6.083 30.587 1.00 91.56 268 PRO A C 1
ATOM 2035 O O . PRO A 1 268 ? 5.162 5.795 30.258 1.00 91.56 268 PRO A O 1
ATOM 2038 N N . HIS A 1 269 ? 3.280 5.297 31.364 1.00 94.00 269 HIS A N 1
ATOM 2039 C CA . HIS A 1 269 ? 3.745 4.023 31.888 1.00 94.00 269 HIS A CA 1
ATOM 2040 C C . HIS A 1 269 ? 2.551 3.179 32.318 1.00 94.00 269 HIS A C 1
ATOM 2042 O O . HIS A 1 269 ? 1.628 3.693 32.952 1.00 94.00 269 HIS A O 1
ATOM 2048 N N . CYS A 1 270 ? 2.580 1.892 31.989 1.00 94.00 270 CYS A N 1
ATOM 2049 C CA . CYS A 1 270 ? 1.615 0.914 32.461 1.00 94.00 270 CYS A CA 1
ATOM 2050 C C . CYS A 1 270 ? 2.302 -0.166 33.291 1.00 94.00 270 CYS A C 1
ATOM 2052 O O . CYS A 1 270 ? 3.326 -0.716 32.887 1.00 94.00 270 CYS A O 1
ATOM 2054 N N . GLU A 1 271 ? 1.664 -0.525 34.395 1.00 92.62 271 GLU A N 1
ATOM 2055 C CA . GLU A 1 271 ? 2.011 -1.670 35.228 1.00 92.62 271 GLU A CA 1
ATOM 2056 C C . GLU A 1 271 ? 0.882 -2.703 35.201 1.00 92.62 271 GLU A C 1
ATOM 2058 O O . GLU A 1 271 ? -0.271 -2.395 34.878 1.00 92.62 271 GLU A O 1
ATOM 2063 N N . GLN A 1 272 ? 1.203 -3.952 35.523 1.00 92.19 272 GLN A N 1
ATOM 2064 C CA . GLN A 1 272 ? 0.183 -4.981 35.667 1.00 92.19 272 GLN A CA 1
ATOM 2065 C C . GLN A 1 272 ? -0.673 -4.679 36.900 1.00 92.19 272 GLN A C 1
ATOM 2067 O O . GLN A 1 272 ? -0.152 -4.564 38.005 1.00 92.19 272 GLN A O 1
ATOM 2072 N N . PHE A 1 273 ? -1.990 -4.581 36.714 1.00 94.31 273 PHE A N 1
ATOM 2073 C CA . PHE A 1 273 ? -2.916 -4.299 37.807 1.00 94.31 273 PHE A CA 1
ATOM 2074 C C . PHE A 1 273 ? -3.141 -5.523 38.699 1.00 94.31 273 PHE A C 1
ATOM 2076 O O . PHE A 1 273 ? -3.153 -5.403 39.916 1.00 94.31 273 PHE A O 1
ATOM 2083 N N . SER A 1 274 ? -3.304 -6.710 38.104 1.00 91.38 274 SER A N 1
ATOM 2084 C CA . SER A 1 274 ? -3.465 -7.953 38.860 1.00 91.38 274 SER A CA 1
ATOM 2085 C C . SER A 1 274 ? -2.805 -9.133 38.158 1.00 91.38 274 SER A C 1
ATOM 2087 O O . SER A 1 274 ? -3.106 -9.442 37.003 1.00 91.38 274 SER A O 1
ATOM 2089 N N . ALA A 1 275 ? -1.939 -9.842 38.884 1.00 85.75 275 ALA A N 1
ATOM 2090 C CA . ALA A 1 275 ? -1.356 -11.105 38.432 1.00 85.75 275 ALA A CA 1
ATOM 2091 C C . ALA A 1 275 ? -2.377 -12.253 38.402 1.00 85.75 275 ALA A C 1
ATOM 2093 O O . ALA A 1 275 ? -2.202 -13.220 37.665 1.00 85.75 275 ALA A O 1
ATOM 2094 N N . ARG A 1 276 ? -3.463 -12.151 39.183 1.00 87.06 276 ARG A N 1
ATOM 2095 C CA . ARG A 1 276 ? -4.504 -13.188 39.271 1.00 87.06 276 ARG A CA 1
ATOM 2096 C C . ARG A 1 276 ? -5.384 -13.265 38.025 1.00 87.06 276 ARG A C 1
ATOM 2098 O O . ARG A 1 276 ? -5.971 -14.311 37.791 1.00 87.06 276 ARG A O 1
ATOM 2105 N N . LEU A 1 277 ? -5.428 -12.192 37.237 1.00 87.44 277 LEU A N 1
ATOM 2106 C CA . LEU A 1 277 ? -6.163 -12.112 35.971 1.00 87.44 277 LEU A CA 1
ATOM 2107 C C . LEU A 1 277 ? -5.319 -12.536 34.758 1.00 87.44 277 LEU A C 1
ATOM 2109 O O . LEU A 1 277 ? -5.739 -12.352 33.617 1.00 87.44 277 LEU A O 1
ATOM 2113 N N . ALA A 1 278 ? -4.105 -13.055 34.967 1.00 82.12 278 ALA A N 1
ATOM 2114 C CA . ALA A 1 278 ? -3.256 -13.492 33.867 1.00 82.12 278 ALA A CA 1
ATOM 2115 C C . ALA A 1 278 ? -3.924 -14.645 33.096 1.00 82.12 278 ALA A C 1
ATOM 2117 O O . ALA A 1 278 ? -4.116 -15.734 33.634 1.00 82.12 278 ALA A O 1
ATOM 2118 N N . GLY A 1 279 ? -4.250 -14.402 31.824 1.00 79.12 279 GLY A N 1
ATOM 2119 C CA . GLY A 1 279 ? -4.913 -15.378 30.954 1.00 79.12 279 GLY A CA 1
ATOM 2120 C C . GLY A 1 279 ? -6.447 -15.367 30.988 1.00 79.12 279 GLY A C 1
ATOM 2121 O O . GLY A 1 279 ? -7.036 -16.078 30.178 1.00 79.12 279 GLY A O 1
ATOM 2122 N N . SER A 1 280 ? -7.079 -14.562 31.848 1.00 86.88 280 SER A N 1
ATOM 2123 C CA . SER A 1 280 ? -8.527 -14.303 31.795 1.00 86.88 280 SER A CA 1
ATOM 2124 C C . SER A 1 280 ? -8.902 -13.482 30.561 1.00 86.88 280 SER A C 1
ATOM 2126 O O . SER A 1 280 ? -8.109 -12.640 30.114 1.00 86.88 280 SER A O 1
ATOM 2128 N N . SER A 1 281 ? -10.111 -13.684 30.026 1.00 89.94 281 SER A N 1
ATOM 2129 C CA . SER A 1 281 ? -10.685 -12.708 29.096 1.00 89.94 281 SER A CA 1
ATOM 2130 C C . SER A 1 281 ? -11.252 -11.551 29.913 1.00 89.94 281 SER A C 1
ATOM 2132 O O . SER A 1 281 ? -11.926 -11.741 30.918 1.00 89.94 281 SER A O 1
ATOM 2134 N N . ILE A 1 282 ? -10.889 -10.328 29.542 1.00 93.38 282 ILE A N 1
ATOM 2135 C CA . ILE A 1 282 ? -11.376 -9.122 30.211 1.00 93.38 282 ILE A CA 1
ATOM 2136 C C . ILE A 1 282 ? -12.274 -8.436 29.199 1.00 93.38 282 ILE A C 1
ATOM 2138 O O . ILE A 1 282 ? -11.810 -7.605 28.420 1.00 93.38 282 ILE A O 1
ATOM 2142 N N . ASP A 1 283 ? -13.535 -8.854 29.170 1.00 94.25 283 ASP A N 1
ATOM 2143 C CA . ASP A 1 283 ? -14.478 -8.452 28.123 1.00 94.25 283 ASP A CA 1
ATOM 2144 C C . ASP A 1 283 ? -15.267 -7.201 28.528 1.00 94.25 283 ASP A C 1
ATOM 2146 O O . ASP A 1 283 ? -15.556 -6.344 27.695 1.00 94.25 283 ASP A O 1
ATOM 2150 N N . ALA A 1 284 ? -15.532 -7.045 29.829 1.00 95.25 284 ALA A N 1
ATOM 2151 C CA . ALA A 1 284 ? -16.129 -5.848 30.411 1.00 95.25 284 ALA A CA 1
ATOM 2152 C C . ALA A 1 284 ? -15.487 -5.501 31.750 1.00 95.25 284 ALA A C 1
ATOM 2154 O O . ALA A 1 284 ? -14.939 -6.360 32.447 1.00 95.25 284 ALA A O 1
ATOM 2155 N N . LEU A 1 285 ? -15.560 -4.220 32.102 1.00 95.38 285 LEU A N 1
ATOM 2156 C CA . LEU A 1 285 ? -14.922 -3.689 33.293 1.00 95.38 285 LEU A CA 1
ATOM 2157 C C . LEU A 1 285 ? -15.756 -2.523 33.845 1.00 95.38 285 LEU A C 1
ATOM 2159 O O . LEU A 1 285 ? -16.181 -1.656 33.085 1.00 95.38 285 LEU A O 1
ATOM 2163 N N . ALA A 1 286 ? -15.965 -2.494 35.158 1.00 95.38 286 ALA A N 1
ATOM 2164 C CA . ALA A 1 286 ? -16.559 -1.366 35.872 1.00 95.38 286 ALA A CA 1
ATOM 2165 C C . ALA A 1 286 ? -15.730 -1.050 37.118 1.00 95.38 286 ALA A C 1
ATOM 2167 O O . ALA A 1 286 ? -15.130 -1.940 37.720 1.00 95.38 286 ALA A O 1
ATOM 2168 N N . VAL A 1 287 ? -15.684 0.222 37.508 1.00 95.12 287 VAL A N 1
ATOM 2169 C CA . VAL A 1 287 ? -14.946 0.669 38.693 1.00 95.12 287 VAL A CA 1
ATOM 2170 C C . VAL A 1 287 ? -15.897 1.411 39.609 1.00 95.12 287 VAL A C 1
ATOM 2172 O O . VAL A 1 287 ? -16.579 2.335 39.169 1.00 95.12 287 VAL A O 1
ATOM 2175 N N . ASN A 1 288 ? -15.929 1.027 40.882 1.00 94.38 288 ASN A N 1
ATOM 2176 C CA . ASN A 1 288 ? -16.687 1.765 41.878 1.00 94.38 288 ASN A CA 1
ATOM 2177 C C . ASN A 1 288 ? -15.962 3.089 42.182 1.00 94.38 288 ASN A C 1
ATOM 2179 O O . ASN A 1 288 ? -14.814 3.071 42.639 1.00 94.38 288 ASN A O 1
ATOM 2183 N N . PRO A 1 289 ? -16.606 4.245 41.943 1.00 90.00 289 PRO A N 1
ATOM 2184 C CA . PRO A 1 289 ? -15.966 5.544 42.117 1.00 90.00 289 PRO A CA 1
ATOM 2185 C C . PRO A 1 289 ? -15.661 5.888 43.582 1.00 90.00 289 PRO A C 1
ATOM 2187 O O . PRO A 1 289 ? -14.838 6.767 43.824 1.00 90.00 289 PRO A O 1
ATOM 2190 N N . LEU A 1 290 ? -16.312 5.231 44.551 1.00 91.25 290 LEU A N 1
ATOM 2191 C CA . LEU A 1 290 ? -16.182 5.550 45.977 1.00 91.25 290 LEU A CA 1
ATOM 2192 C C . LEU A 1 290 ? -15.006 4.831 46.648 1.00 91.25 290 LEU A C 1
ATOM 2194 O O . LEU A 1 290 ? -14.264 5.452 47.405 1.00 91.25 290 LEU A O 1
ATOM 2198 N N . ASP A 1 291 ? -14.838 3.534 46.386 1.00 92.31 291 ASP A N 1
ATOM 2199 C CA . ASP A 1 291 ? -13.825 2.686 47.038 1.00 92.31 291 ASP A CA 1
ATOM 2200 C C . ASP A 1 291 ? -12.709 2.216 46.080 1.00 92.31 291 ASP A C 1
ATOM 2202 O O . ASP A 1 291 ? -11.672 1.713 46.520 1.00 92.31 291 ASP A O 1
ATOM 2206 N N . GLY A 1 292 ? -12.883 2.408 44.769 1.00 93.81 292 GLY A N 1
ATOM 2207 C CA . GLY A 1 292 ? -11.942 1.973 43.741 1.00 93.81 292 GLY A CA 1
ATOM 2208 C C . GLY A 1 292 ? -11.934 0.467 43.481 1.00 93.81 292 GLY A C 1
ATOM 2209 O O . GLY A 1 292 ? -11.010 -0.010 42.820 1.00 93.81 292 GLY A O 1
ATOM 2210 N N . ASN A 1 293 ? -12.920 -0.282 43.982 1.00 96.31 293 ASN A N 1
ATOM 2211 C CA . ASN A 1 293 ? -13.088 -1.693 43.652 1.00 96.31 293 ASN A CA 1
ATOM 2212 C C . ASN A 1 293 ? -13.374 -1.859 42.154 1.00 96.31 293 ASN A C 1
ATOM 2214 O O . ASN A 1 293 ? -14.109 -1.073 41.552 1.00 96.31 293 ASN A O 1
ATOM 2218 N N . VAL A 1 294 ? -12.786 -2.890 41.553 1.00 96.75 294 VAL A N 1
ATOM 2219 C CA . VAL A 1 294 ? -12.855 -3.167 40.117 1.00 96.75 294 VAL A CA 1
ATOM 2220 C C . VAL A 1 294 ? -13.637 -4.451 39.892 1.00 96.75 294 VAL A C 1
ATOM 2222 O O . VAL A 1 294 ? -13.319 -5.489 40.468 1.00 96.75 294 VAL A O 1
ATOM 2225 N N . PHE A 1 295 ? -14.636 -4.388 39.024 1.00 96.94 295 PHE A N 1
ATOM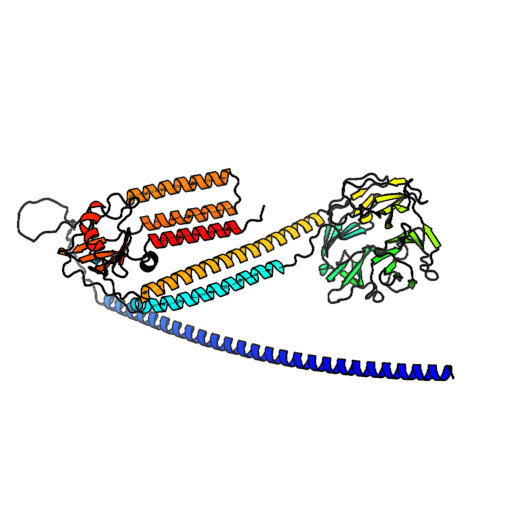 2226 C CA . PHE A 1 295 ? -15.457 -5.519 38.614 1.00 96.94 295 PHE A CA 1
ATOM 2227 C C . PHE A 1 295 ? -15.088 -5.895 37.189 1.00 96.94 295 PHE A C 1
ATOM 2229 O O . PHE A 1 295 ? -15.003 -5.025 36.321 1.00 96.94 295 PHE A O 1
ATOM 2236 N N . VAL A 1 296 ? -14.853 -7.179 36.958 1.00 96.75 296 VAL A N 1
ATOM 2237 C CA . VAL A 1 296 ? -14.435 -7.717 35.665 1.00 96.75 296 VAL A CA 1
ATOM 2238 C C . VAL A 1 296 ? -15.386 -8.831 35.258 1.00 96.75 296 VAL A C 1
ATOM 2240 O O . VAL A 1 296 ? -15.722 -9.683 36.080 1.00 96.75 296 VAL A O 1
ATOM 2243 N N . ALA A 1 297 ? -15.789 -8.822 33.990 1.00 96.88 297 ALA A N 1
ATOM 2244 C CA . ALA A 1 297 ? -16.510 -9.921 33.366 1.00 96.88 297 ALA A CA 1
ATOM 2245 C C . ALA A 1 297 ? -15.559 -10.732 32.481 1.00 96.88 297 ALA A C 1
ATOM 2247 O O . ALA A 1 297 ? -14.957 -10.184 31.552 1.00 96.88 297 ALA A O 1
ATOM 2248 N N . ASP A 1 298 ? -15.466 -12.027 32.771 1.00 95.00 298 ASP A N 1
ATOM 2249 C CA . ASP A 1 298 ? -14.784 -13.029 31.955 1.00 95.00 298 ASP A CA 1
ATOM 2250 C C . ASP A 1 298 ? -15.862 -13.876 31.271 1.00 95.00 298 ASP A C 1
ATOM 2252 O O . ASP A 1 298 ? -16.399 -14.829 31.844 1.00 95.00 298 ASP A O 1
ATOM 2256 N N . SER A 1 299 ? -16.252 -13.472 30.057 1.00 92.88 299 SER A N 1
ATOM 2257 C CA . SER A 1 299 ? -17.318 -14.152 29.311 1.00 92.88 299 SER A CA 1
ATOM 2258 C C . SER A 1 299 ? -16.896 -15.546 28.842 1.00 92.88 299 SER A C 1
ATOM 2260 O O . SER A 1 299 ? -17.746 -16.425 28.699 1.00 92.88 299 SER A O 1
ATOM 2262 N N . ALA A 1 300 ? -15.591 -15.784 28.655 1.00 91.94 300 ALA A N 1
ATOM 2263 C CA . ALA A 1 300 ? -15.064 -17.084 28.260 1.00 91.94 300 ALA A CA 1
ATOM 2264 C C . ALA A 1 300 ? -15.166 -18.112 29.398 1.00 91.94 300 ALA A C 1
ATOM 2266 O O . ALA A 1 300 ? -15.458 -19.283 29.143 1.00 91.94 300 ALA A O 1
ATOM 2267 N N . ALA A 1 301 ? -14.945 -17.677 30.640 1.00 91.81 301 ALA A N 1
ATOM 2268 C CA . ALA A 1 301 ? -15.139 -18.484 31.840 1.00 91.81 301 ALA A CA 1
ATOM 2269 C C . ALA A 1 301 ? -16.594 -18.485 32.344 1.00 91.81 301 ALA A C 1
ATOM 2271 O O . ALA A 1 301 ? -16.977 -19.401 33.073 1.00 91.81 301 ALA A O 1
ATOM 2272 N N . GLY A 1 302 ? -17.406 -17.494 31.958 1.00 93.81 302 GLY A N 1
ATOM 2273 C CA . GLY A 1 302 ? -18.754 -17.295 32.496 1.00 93.81 302 GLY A CA 1
ATOM 2274 C C . GLY A 1 302 ? -18.725 -16.830 33.954 1.00 93.81 302 GLY A C 1
ATOM 2275 O O . GLY A 1 302 ? -19.499 -17.313 34.784 1.00 93.81 302 GLY A O 1
ATOM 2276 N N . GLU A 1 303 ? -17.786 -15.943 34.288 1.00 95.44 303 GLU A N 1
ATOM 2277 C CA . GLU A 1 303 ? -17.544 -15.505 35.661 1.00 95.44 303 GLU A CA 1
ATOM 2278 C C . GLU A 1 303 ? -17.489 -13.981 35.792 1.00 95.44 303 GLU A C 1
ATOM 2280 O O . GLU A 1 303 ? -16.961 -13.265 34.939 1.00 95.44 303 GLU A O 1
ATOM 2285 N N . LEU A 1 304 ? -17.984 -13.494 36.929 1.00 96.88 304 LEU A N 1
ATOM 2286 C CA . LEU A 1 304 ? -17.711 -12.156 37.431 1.00 96.88 304 LEU A CA 1
ATOM 2287 C C . LEU A 1 304 ? -16.627 -12.227 38.503 1.00 96.88 304 LEU A C 1
ATOM 2289 O O . LEU A 1 304 ? -16.618 -13.123 39.353 1.00 96.88 304 LEU A O 1
ATOM 2293 N N . LEU A 1 305 ? -15.734 -11.245 38.488 1.00 96.38 305 LEU A N 1
ATOM 2294 C CA . LEU A 1 305 ? -14.627 -11.112 39.427 1.00 96.38 305 LEU A CA 1
ATOM 2295 C C . LEU A 1 305 ? -14.685 -9.732 40.078 1.00 96.38 305 LEU A C 1
ATOM 2297 O O . LEU A 1 305 ? -14.827 -8.724 39.385 1.00 96.38 305 LEU A O 1
ATOM 2301 N N . LYS A 1 306 ? -14.533 -9.684 41.402 1.00 97.06 306 LYS A N 1
ATOM 2302 C CA . LYS A 1 306 ? -14.398 -8.446 42.173 1.00 97.06 306 LYS A CA 1
ATOM 2303 C C . LYS A 1 306 ? -12.981 -8.336 42.706 1.00 97.06 306 LYS A C 1
ATOM 2305 O O . LYS A 1 306 ? -12.512 -9.227 43.415 1.00 97.06 306 LYS A O 1
ATOM 2310 N N . LEU A 1 307 ? -12.312 -7.234 42.394 1.00 96.75 307 LEU A N 1
ATOM 2311 C CA . LEU A 1 307 ? -10.974 -6.918 42.869 1.00 96.75 307 LEU A CA 1
ATOM 2312 C C . LEU A 1 307 ? -10.986 -5.638 43.697 1.00 96.75 307 LEU A C 1
ATOM 2314 O O . LEU A 1 307 ? -11.775 -4.730 43.437 1.00 96.75 307 LEU A O 1
ATOM 2318 N N . ASN A 1 308 ? -10.079 -5.541 44.664 1.00 95.94 308 ASN A N 1
ATOM 2319 C CA . ASN A 1 308 ? -9.856 -4.287 45.372 1.00 95.94 308 ASN A CA 1
ATOM 2320 C C . ASN A 1 308 ? -9.097 -3.271 44.499 1.00 95.94 308 ASN A C 1
ATOM 2322 O O . ASN A 1 308 ? -8.599 -3.589 43.415 1.00 95.94 308 ASN A O 1
ATOM 2326 N N . SER A 1 309 ? -8.943 -2.043 44.994 1.00 94.69 309 SER A N 1
ATOM 2327 C CA . SER A 1 309 ? -8.208 -0.973 44.302 1.00 94.69 309 SER A CA 1
ATOM 2328 C C . SER A 1 309 ? -6.712 -1.260 44.081 1.00 94.69 309 SER A C 1
ATOM 2330 O O . SER A 1 309 ? -6.046 -0.541 43.327 1.00 94.69 309 SER A O 1
ATOM 2332 N N . GLN A 1 310 ? -6.166 -2.316 44.685 1.00 94.25 310 GLN A N 1
ATOM 2333 C CA . GLN A 1 310 ? -4.785 -2.778 44.523 1.00 94.25 310 GLN A CA 1
ATOM 2334 C C . GLN A 1 310 ? -4.665 -3.997 43.591 1.00 94.25 310 GLN A C 1
ATOM 2336 O O . GLN A 1 310 ? -3.551 -4.394 43.270 1.00 94.25 310 GLN A O 1
ATOM 2341 N N . GLY A 1 311 ? -5.786 -4.553 43.117 1.00 94.06 311 GLY A N 1
ATOM 2342 C CA . GLY A 1 311 ? -5.811 -5.695 42.202 1.00 94.06 311 GLY A CA 1
ATOM 2343 C C . GLY A 1 311 ? -5.824 -7.063 42.884 1.00 94.06 311 GLY A C 1
ATOM 2344 O O . GLY A 1 311 ? -5.590 -8.079 42.223 1.00 94.06 311 GLY A O 1
ATOM 2345 N N . GLU A 1 312 ? -6.110 -7.131 44.182 1.00 95.38 312 GLU A N 1
ATOM 2346 C CA . GLU A 1 312 ? -6.339 -8.395 44.883 1.00 95.38 312 GLU A CA 1
ATOM 2347 C C . GLU A 1 312 ? -7.780 -8.863 44.677 1.00 95.38 312 GLU A C 1
ATOM 2349 O O . GLU A 1 312 ? -8.713 -8.065 44.728 1.00 95.38 312 GLU A O 1
ATOM 2354 N N . LEU A 1 313 ? -7.964 -10.163 44.447 1.00 95.56 313 LEU A N 1
ATOM 2355 C CA . LEU A 1 313 ? -9.281 -10.763 44.253 1.00 95.56 313 LEU A CA 1
ATOM 2356 C C . LEU A 1 313 ? -10.018 -10.854 45.598 1.00 95.56 313 LEU A C 1
ATOM 2358 O O . LEU A 1 313 ? -9.540 -11.535 46.504 1.00 95.56 313 LEU A O 1
ATOM 2362 N N . LEU A 1 314 ? -11.178 -10.205 45.697 1.00 96.38 314 LEU A N 1
ATOM 2363 C CA . LEU A 1 314 ? -12.050 -10.226 46.875 1.00 96.38 314 LEU A CA 1
ATOM 2364 C C . LEU A 1 314 ? -13.119 -11.315 46.764 1.00 96.38 314 LEU A C 1
ATOM 2366 O O . LEU A 1 314 ? -13.311 -12.092 47.694 1.00 96.38 314 LEU A O 1
ATOM 2370 N N . ALA A 1 315 ? -13.787 -11.395 45.611 1.00 96.12 315 ALA A N 1
ATOM 2371 C CA . ALA A 1 315 ? -14.881 -12.332 45.378 1.00 96.12 315 ALA A CA 1
ATOM 2372 C C . ALA A 1 315 ? -14.936 -12.784 43.912 1.00 96.12 315 ALA A C 1
ATOM 2374 O O . ALA A 1 315 ? -14.426 -12.109 43.012 1.00 96.12 315 ALA A O 1
ATOM 2375 N N . ARG A 1 316 ? -15.569 -13.938 43.675 1.00 96.44 316 ARG A N 1
ATOM 2376 C CA . ARG A 1 316 ? -15.866 -14.462 42.335 1.00 96.44 316 ARG A CA 1
ATOM 2377 C C . ARG A 1 316 ? -17.246 -15.102 42.312 1.00 96.44 316 ARG A C 1
ATOM 2379 O O . ARG A 1 316 ? -17.629 -15.729 43.298 1.00 96.44 316 ARG A O 1
ATOM 2386 N N . ALA A 1 317 ? -17.932 -15.009 41.183 1.00 96.94 317 ALA A N 1
ATOM 2387 C CA . ALA A 1 317 ? -19.259 -15.583 41.007 1.00 96.94 317 ALA A CA 1
ATOM 2388 C C . ALA A 1 317 ? -19.423 -16.163 39.602 1.00 96.94 317 ALA A C 1
ATOM 2390 O O . ALA A 1 317 ? -18.994 -15.549 38.628 1.00 96.94 317 ALA A O 1
ATOM 2391 N N . ALA A 1 318 ? -20.058 -17.330 39.495 1.00 95.88 318 ALA A N 1
ATOM 2392 C CA . ALA A 1 318 ? -20.439 -17.906 38.210 1.00 95.88 318 ALA A CA 1
ATOM 2393 C C . ALA A 1 318 ? -21.784 -17.308 37.779 1.00 95.88 318 ALA A C 1
ATOM 2395 O O . ALA A 1 318 ? -22.795 -17.523 38.448 1.00 95.88 318 ALA A O 1
ATOM 2396 N N . VAL A 1 319 ? -21.788 -16.556 36.678 1.00 93.31 319 VAL A N 1
ATOM 2397 C CA . VAL A 1 319 ? -22.964 -15.829 36.180 1.00 93.31 319 VAL A CA 1
ATOM 2398 C C . VAL A 1 319 ? -23.036 -16.005 34.662 1.00 93.31 319 VAL A C 1
ATOM 2400 O O . VAL A 1 319 ? -22.010 -15.890 33.992 1.00 93.31 319 VAL A O 1
ATOM 2403 N N . PRO A 1 320 ? -24.213 -16.292 34.078 1.00 91.81 320 PRO A N 1
ATOM 2404 C CA . PRO A 1 320 ? -24.348 -16.367 32.627 1.00 91.81 320 PRO A CA 1
ATOM 2405 C C . PRO A 1 320 ? -24.105 -14.988 31.996 1.00 91.81 320 PRO A C 1
ATOM 2407 O O . PRO A 1 320 ? -24.880 -14.058 32.211 1.00 91.81 320 PRO A O 1
ATOM 2410 N N . LEU A 1 321 ? -23.041 -14.871 31.199 1.00 94.38 321 LEU A N 1
ATOM 2411 C CA . LEU A 1 321 ? -22.643 -13.632 30.527 1.00 94.38 321 LEU A CA 1
ATOM 2412 C C . LEU A 1 321 ? -22.850 -13.727 29.003 1.00 94.38 321 LEU A C 1
ATOM 2414 O O . LEU A 1 321 ? -22.629 -14.797 28.426 1.00 94.38 321 LEU A O 1
ATOM 2418 N N . PRO A 1 322 ? -23.264 -12.636 28.329 1.00 92.81 322 PRO A N 1
ATOM 2419 C CA . PRO A 1 322 ? -23.225 -12.549 26.870 1.00 92.81 322 PRO A CA 1
ATOM 2420 C C . PRO A 1 322 ? -21.780 -12.489 26.355 1.00 92.81 322 PRO A C 1
ATOM 2422 O O . PRO A 1 322 ? -20.838 -12.273 27.114 1.00 92.81 322 PRO A O 1
ATOM 2425 N N . ALA A 1 323 ? -21.612 -12.627 25.036 1.00 90.00 323 ALA A N 1
ATOM 2426 C CA . ALA A 1 323 ? -20.308 -12.505 24.376 1.00 90.00 323 ALA A CA 1
ATOM 2427 C C . ALA A 1 323 ? -19.716 -11.083 24.445 1.00 90.00 323 ALA A C 1
ATOM 2429 O O . ALA A 1 323 ? -18.500 -10.923 24.454 1.00 90.00 323 ALA A O 1
ATOM 2430 N N . GLU A 1 324 ? -20.569 -10.058 24.498 1.00 92.25 324 GLU A N 1
ATOM 2431 C CA . GLU A 1 324 ? -20.182 -8.658 24.707 1.00 92.25 324 GLU A CA 1
ATOM 2432 C C . GLU A 1 324 ? -20.863 -8.157 25.994 1.00 92.25 324 GLU A C 1
ATOM 2434 O O . GLU A 1 324 ? -21.932 -7.539 25.932 1.00 92.25 324 GLU A O 1
ATOM 2439 N N . PRO A 1 325 ? -20.323 -8.500 27.180 1.00 95.69 325 PRO A N 1
ATOM 2440 C CA . PRO A 1 325 ? -20.884 -8.035 28.437 1.00 95.69 325 PRO A CA 1
ATOM 2441 C C . PRO A 1 325 ? -20.689 -6.528 28.604 1.00 95.69 325 PRO A C 1
ATOM 2443 O O . PRO A 1 325 ? -19.723 -5.938 28.124 1.00 95.69 325 PRO A O 1
ATOM 2446 N N . VAL A 1 326 ? -21.608 -5.907 29.331 1.00 96.12 326 VAL A N 1
ATOM 2447 C CA . VAL A 1 326 ? -21.531 -4.514 29.768 1.00 96.12 326 VAL A CA 1
ATOM 2448 C C . VAL A 1 326 ? -21.819 -4.482 31.255 1.00 96.12 326 VAL A C 1
ATOM 2450 O O . VAL A 1 326 ? -22.813 -5.043 31.704 1.00 96.12 326 VAL A O 1
ATOM 2453 N N . LEU A 1 327 ? -20.932 -3.838 32.011 1.00 96.50 327 LEU A N 1
ATOM 2454 C CA . LEU A 1 327 ? -21.049 -3.681 33.456 1.00 96.50 327 LEU A CA 1
ATOM 2455 C C . LEU A 1 327 ? -21.330 -2.216 33.778 1.00 96.50 327 LEU A C 1
ATOM 2457 O O . LEU A 1 327 ? -20.579 -1.339 33.352 1.00 96.50 327 LEU A O 1
ATOM 2461 N N . GLN A 1 328 ? -22.370 -1.960 34.567 1.00 95.44 328 GLN A N 1
ATOM 2462 C CA . GLN A 1 328 ? -22.644 -0.643 35.139 1.00 95.44 328 GLN A CA 1
ATOM 2463 C C . GLN A 1 328 ? -22.883 -0.762 36.640 1.00 95.44 328 GLN A C 1
ATOM 2465 O O . GLN A 1 328 ? -23.460 -1.738 37.113 1.00 95.44 328 GLN A O 1
ATOM 2470 N N . LEU A 1 329 ? -22.442 0.246 37.387 1.00 93.75 329 LEU A N 1
ATOM 2471 C CA . LEU A 1 329 ? -22.719 0.371 38.813 1.00 93.75 329 LEU A CA 1
ATOM 2472 C C . LEU A 1 329 ? -23.705 1.513 39.012 1.00 93.75 329 LEU A C 1
ATOM 2474 O O . LEU A 1 329 ? -23.438 2.630 38.571 1.00 93.75 329 LEU A O 1
ATOM 2478 N N . ASP A 1 330 ? -24.809 1.241 39.696 1.00 91.25 330 ASP A N 1
ATOM 2479 C CA . ASP A 1 330 ? -25.797 2.259 40.041 1.00 91.25 330 ASP A CA 1
ATOM 2480 C C . ASP A 1 330 ? -26.422 1.954 41.398 1.00 91.25 330 ASP A C 1
ATOM 2482 O O . ASP A 1 330 ? -26.775 0.812 41.674 1.00 91.25 330 ASP A O 1
ATOM 2486 N N . SER A 1 331 ? -26.525 2.967 42.263 1.00 86.12 331 SER A N 1
ATOM 2487 C CA . SER A 1 331 ? -27.198 2.864 43.569 1.00 86.12 331 SER A CA 1
ATOM 2488 C C . SER A 1 331 ? -26.787 1.656 44.441 1.00 86.12 331 SER A C 1
ATOM 2490 O O . SER A 1 331 ? -27.595 1.134 45.204 1.00 86.12 331 SER A O 1
ATOM 2492 N N . GLY A 1 332 ? -25.525 1.213 44.358 1.00 87.62 332 GLY A N 1
ATOM 2493 C CA . GLY A 1 332 ? -25.052 0.025 45.081 1.00 87.62 332 GLY A CA 1
ATOM 2494 C C . GLY A 1 332 ? -25.548 -1.299 44.489 1.00 87.62 332 GLY A C 1
ATOM 2495 O O . GLY A 1 332 ? -25.725 -2.271 45.212 1.00 87.62 332 GLY A O 1
ATOM 2496 N N . LEU A 1 333 ? -25.790 -1.348 43.183 1.00 93.56 333 LEU A N 1
ATOM 2497 C CA . LEU A 1 333 ? -26.132 -2.555 42.438 1.00 93.56 333 LEU A CA 1
ATOM 2498 C C . LEU A 1 333 ? -25.181 -2.702 41.251 1.00 93.56 333 LEU A C 1
ATOM 2500 O O . LEU A 1 333 ? -24.715 -1.709 40.685 1.00 93.56 333 LEU A O 1
ATOM 2504 N N . LEU A 1 334 ? -24.903 -3.949 40.873 1.00 96.81 334 LEU A N 1
ATOM 2505 C CA . LEU A 1 334 ? -24.155 -4.276 39.666 1.00 96.81 334 LEU A CA 1
ATOM 2506 C C . LEU A 1 334 ? -25.137 -4.701 38.575 1.00 96.81 334 LEU A C 1
ATOM 2508 O O . LEU A 1 334 ? -25.811 -5.720 38.693 1.00 96.81 334 LEU A O 1
ATOM 2512 N N . LEU A 1 335 ? -25.209 -3.914 37.510 1.00 97.44 335 LEU A N 1
ATOM 2513 C CA . LEU A 1 335 ? -26.075 -4.161 36.367 1.00 97.44 335 LEU A CA 1
ATOM 2514 C C . LEU A 1 335 ? -25.275 -4.796 35.234 1.00 97.44 335 LEU A C 1
ATOM 2516 O O . LEU A 1 335 ? -24.191 -4.311 34.892 1.00 97.44 335 LEU A O 1
ATOM 2520 N N . VAL A 1 336 ? -25.831 -5.847 34.629 1.00 97.25 336 VAL A N 1
ATOM 2521 C CA . VAL A 1 336 ? -25.209 -6.578 33.515 1.00 97.25 336 VAL A CA 1
ATOM 2522 C C . VAL A 1 336 ? -26.243 -6.875 32.434 1.00 97.25 336 VAL A C 1
ATOM 2524 O O . VAL A 1 336 ? -27.363 -7.264 32.751 1.00 97.25 336 VAL A O 1
ATOM 2527 N N . ASN A 1 337 ? -25.903 -6.719 31.153 1.00 96.19 337 ASN A N 1
ATOM 2528 C CA . ASN A 1 337 ? -26.790 -7.165 30.073 1.00 96.19 337 ASN A CA 1
ATOM 2529 C C . ASN A 1 337 ? -26.928 -8.699 30.072 1.00 96.19 337 ASN A C 1
ATOM 2531 O O . ASN A 1 337 ? -25.960 -9.432 30.270 1.00 96.19 337 ASN A O 1
ATOM 2535 N N . SER A 1 338 ? -28.144 -9.192 29.839 1.00 92.81 338 SER A N 1
ATOM 2536 C CA . SER A 1 338 ? -28.437 -10.627 29.870 1.00 92.81 338 SER A CA 1
ATOM 2537 C C . SER A 1 338 ? -27.933 -11.356 28.619 1.00 92.81 338 SER A C 1
ATOM 2539 O O . SER A 1 338 ? -27.925 -10.816 27.512 1.00 92.81 338 SER A O 1
ATOM 2541 N N . ALA A 1 339 ? -27.542 -12.624 28.781 1.00 88.06 339 ALA A N 1
ATOM 2542 C CA . ALA A 1 339 ? -26.998 -13.455 27.704 1.00 88.06 339 ALA A CA 1
ATOM 2543 C C . ALA A 1 339 ? -28.041 -13.918 26.669 1.00 88.06 339 ALA A C 1
ATOM 2545 O O . ALA A 1 339 ? -27.685 -14.240 25.535 1.00 88.06 339 ALA A O 1
ATOM 2546 N N . GLY A 1 340 ? -29.318 -14.007 27.060 1.00 81.62 340 GLY A N 1
ATOM 2547 C CA . GLY A 1 340 ? -30.357 -14.688 26.273 1.00 81.62 340 GLY A CA 1
ATOM 2548 C C . GLY A 1 340 ? -31.583 -13.848 25.920 1.00 81.62 340 GLY A C 1
ATOM 2549 O O . GLY A 1 340 ? -32.460 -14.336 25.204 1.00 81.62 340 GLY A O 1
ATOM 2550 N N . ALA A 1 341 ? -31.669 -12.618 26.421 1.00 86.62 341 ALA A N 1
ATOM 2551 C CA . ALA A 1 341 ? -32.829 -11.755 26.256 1.00 86.62 341 ALA A CA 1
ATOM 2552 C C . ALA A 1 341 ? -32.417 -10.272 26.251 1.00 86.62 341 ALA A C 1
ATOM 2554 O O . ALA A 1 341 ? -31.346 -9.927 26.753 1.00 86.62 341 ALA A O 1
ATOM 2555 N N . PRO A 1 342 ? -33.251 -9.368 25.703 1.00 91.44 342 PRO A N 1
ATOM 2556 C CA . PRO A 1 342 ? -33.023 -7.928 25.773 1.00 91.44 342 PRO A CA 1
ATOM 2557 C C . PRO A 1 342 ? -33.384 -7.377 27.168 1.00 91.44 342 PRO A C 1
ATOM 2559 O O . PRO A 1 342 ? -34.269 -6.535 27.305 1.00 91.44 342 PRO A O 1
ATOM 2562 N N . THR A 1 343 ? -32.719 -7.893 28.201 1.00 93.75 343 THR A N 1
ATOM 2563 C CA . THR A 1 343 ? -32.943 -7.603 29.624 1.00 93.75 343 THR A CA 1
ATOM 2564 C C . THR A 1 343 ? -31.626 -7.271 30.328 1.00 93.75 343 THR A C 1
ATOM 2566 O O . THR A 1 343 ? -30.538 -7.509 29.791 1.00 93.75 343 THR A O 1
ATOM 2569 N N . ILE A 1 344 ? -31.721 -6.681 31.519 1.00 95.88 344 ILE A N 1
ATOM 2570 C CA . ILE A 1 344 ? -30.577 -6.291 32.349 1.00 95.88 344 ILE A CA 1
ATOM 2571 C C . ILE A 1 344 ? -30.704 -7.000 33.695 1.00 95.88 344 ILE A C 1
ATOM 2573 O O . ILE A 1 344 ? -31.650 -6.767 34.445 1.00 95.88 344 ILE A O 1
ATOM 2577 N N . SER A 1 345 ? -29.743 -7.860 34.005 1.00 95.69 345 SER A N 1
ATOM 2578 C CA . SER A 1 345 ? -29.649 -8.552 35.285 1.00 95.69 345 SER A CA 1
ATOM 2579 C C . SER A 1 345 ? -29.181 -7.589 36.371 1.00 95.69 345 SER A C 1
ATOM 2581 O O . SER A 1 345 ? -28.189 -6.877 36.191 1.00 95.69 345 SER A O 1
ATOM 2583 N N . VAL A 1 346 ? -29.875 -7.597 37.510 1.00 96.75 346 VAL A N 1
ATOM 2584 C CA . VAL A 1 346 ? -29.527 -6.813 38.698 1.00 96.75 346 VAL A CA 1
ATOM 2585 C C . VAL A 1 346 ? -28.856 -7.733 39.703 1.00 96.75 346 VAL A C 1
ATOM 2587 O O . VAL A 1 346 ? -29.484 -8.660 40.218 1.00 96.75 346 VAL A O 1
ATOM 2590 N N . LEU A 1 347 ? -27.579 -7.490 39.974 1.00 97.06 347 LEU A N 1
ATOM 2591 C CA . LEU A 1 347 ? -26.741 -8.344 40.805 1.00 97.06 347 LEU A CA 1
ATOM 2592 C C . LEU A 1 347 ? -26.267 -7.608 42.061 1.00 97.06 347 LEU A C 1
ATOM 2594 O O . LEU A 1 347 ? -26.031 -6.395 42.053 1.00 97.06 347 LEU A O 1
ATOM 2598 N N . ARG A 1 348 ? -26.067 -8.374 43.132 1.00 95.94 348 ARG A N 1
ATOM 2599 C CA . ARG A 1 348 ? -25.379 -7.926 44.347 1.00 95.94 348 ARG A CA 1
ATOM 2600 C C . ARG A 1 348 ? -23.886 -7.731 44.097 1.00 95.94 348 ARG A C 1
ATOM 2602 O O . ARG A 1 348 ? -23.263 -8.500 43.359 1.00 95.94 348 ARG A O 1
ATOM 2609 N N . TYR A 1 349 ? -23.303 -6.714 44.728 1.00 93.88 349 TYR A N 1
ATOM 2610 C CA . TYR A 1 349 ? -21.882 -6.372 44.570 1.00 93.88 349 TYR A CA 1
ATOM 2611 C C . TYR A 1 349 ? -21.066 -6.545 45.863 1.00 93.88 349 TYR A C 1
ATOM 2613 O O . TYR A 1 349 ? -19.841 -6.386 45.839 1.00 93.88 349 TYR A O 1
ATOM 2621 N N . GLU A 1 350 ? -21.717 -6.849 46.988 1.00 93.50 350 GLU A N 1
ATOM 2622 C CA . GLU A 1 350 ? -21.102 -7.117 48.293 1.00 93.50 350 GLU A CA 1
ATOM 2623 C C . GLU A 1 350 ? -20.282 -8.416 48.273 1.00 93.50 350 GLU A C 1
ATOM 2625 O O . GLU A 1 350 ? -20.561 -9.306 47.479 1.00 93.50 350 GLU A O 1
ATOM 2630 N N . ASP A 1 351 ? -19.243 -8.529 49.107 1.00 93.38 351 ASP A N 1
ATOM 2631 C CA . ASP A 1 351 ? -18.266 -9.633 49.015 1.00 93.38 351 ASP A CA 1
ATOM 2632 C C . ASP A 1 351 ? -18.868 -11.018 49.306 1.00 93.38 351 ASP A C 1
ATOM 2634 O O . ASP A 1 351 ? -18.478 -12.006 48.687 1.00 93.38 351 ASP A O 1
ATOM 2638 N N . ASP A 1 352 ? -19.807 -11.091 50.248 1.00 94.06 352 ASP A N 1
ATOM 2639 C CA . ASP A 1 352 ? -20.436 -12.320 50.740 1.00 94.06 352 ASP A CA 1
ATOM 2640 C C . ASP A 1 352 ? -21.533 -12.860 49.816 1.00 94.06 352 ASP A C 1
ATOM 2642 O O . ASP A 1 352 ? -21.784 -14.063 49.803 1.00 94.06 352 ASP A O 1
ATOM 2646 N N . ALA A 1 353 ? -22.148 -11.980 49.030 1.00 94.44 353 ALA A N 1
ATOM 2647 C CA . ALA A 1 353 ? -23.248 -12.297 48.126 1.00 94.44 353 ALA A CA 1
ATOM 2648 C C . ALA A 1 353 ? -22.954 -11.883 46.677 1.00 94.44 353 ALA A C 1
ATOM 2650 O O . ALA A 1 353 ? -23.862 -11.642 45.882 1.00 94.44 353 ALA A O 1
ATOM 2651 N N . PHE A 1 354 ? -21.673 -11.746 46.340 1.00 97.06 354 PHE A N 1
ATOM 2652 C CA . PHE A 1 354 ? -21.243 -11.212 45.058 1.00 97.06 354 PHE A CA 1
ATOM 2653 C C . PHE A 1 354 ? -21.832 -12.016 43.894 1.00 97.06 354 PHE A C 1
ATOM 2655 O O . PHE A 1 354 ? -21.701 -13.238 43.848 1.00 97.06 354 PHE A O 1
ATOM 2662 N N . GLY A 1 355 ? -22.458 -11.324 42.939 1.00 95.06 355 GLY A N 1
ATOM 2663 C CA . GLY A 1 355 ? -23.030 -11.936 41.739 1.00 95.06 355 GLY A CA 1
ATOM 2664 C C . GLY A 1 355 ? -24.361 -12.664 41.947 1.00 95.06 355 GLY A C 1
ATOM 2665 O O . GLY A 1 355 ? -24.896 -13.199 40.977 1.00 95.06 355 GLY A O 1
ATOM 2666 N N . GLU A 1 356 ? -24.929 -12.668 43.159 1.00 95.75 356 GLU A N 1
ATOM 2667 C CA . GLU A 1 356 ? -26.300 -13.140 43.369 1.00 95.75 356 GLU A CA 1
ATOM 2668 C C . GLU A 1 356 ? -27.286 -12.224 42.639 1.00 95.75 356 GLU A C 1
ATOM 2670 O O . GLU A 1 356 ? -27.276 -11.002 42.816 1.00 95.75 356 GLU A O 1
ATOM 2675 N N . GLN A 1 357 ? -28.142 -12.817 41.806 1.00 95.31 357 GLN A N 1
ATOM 2676 C CA . GLN A 1 357 ? -29.164 -12.080 41.076 1.00 95.31 357 GLN A CA 1
ATOM 2677 C C . GLN A 1 357 ? -30.330 -11.730 42.004 1.00 95.31 357 GLN A C 1
ATOM 2679 O O . GLN A 1 357 ? -30.952 -12.613 42.592 1.00 95.31 357 GLN A O 1
ATOM 2684 N N . LEU A 1 358 ? -30.626 -10.435 42.109 1.00 95.44 358 LEU A N 1
ATOM 2685 C CA . LEU A 1 358 ? -31.756 -9.906 42.870 1.00 95.44 358 LEU A CA 1
ATOM 2686 C C . LEU A 1 358 ? -33.010 -9.786 42.014 1.00 95.44 358 LEU A C 1
ATOM 2688 O O . LEU A 1 358 ? -34.105 -10.099 42.472 1.00 95.44 358 LEU A O 1
ATOM 2692 N N . ASP A 1 359 ? -32.835 -9.291 40.793 1.00 94.88 359 ASP A N 1
ATOM 2693 C CA . ASP A 1 359 ? -33.934 -8.946 39.902 1.00 94.88 359 ASP A CA 1
ATOM 2694 C C . ASP A 1 359 ? -33.472 -8.959 38.437 1.00 94.88 359 ASP A C 1
ATOM 2696 O O . ASP A 1 359 ? -32.289 -9.148 38.119 1.00 94.88 359 ASP A O 1
ATOM 2700 N N . GLU A 1 360 ? -34.417 -8.761 37.529 1.00 93.56 360 GLU A N 1
ATOM 2701 C CA . GLU A 1 360 ? -34.181 -8.598 36.105 1.00 93.56 360 GLU A CA 1
ATOM 2702 C C . GLU A 1 360 ? -35.034 -7.449 35.564 1.00 93.56 360 GLU A C 1
ATOM 2704 O O . GLU A 1 360 ? -36.264 -7.483 35.555 1.00 93.56 360 GLU A O 1
ATOM 2709 N N . ILE A 1 361 ? -34.361 -6.416 35.071 1.00 93.69 361 ILE A N 1
ATOM 2710 C CA . ILE A 1 361 ? -35.011 -5.281 34.435 1.00 93.69 361 ILE A CA 1
ATOM 2711 C C . ILE A 1 361 ? -35.319 -5.667 32.991 1.00 93.69 361 ILE A C 1
ATOM 2713 O O . ILE A 1 361 ? -34.439 -6.077 32.229 1.00 93.69 361 ILE A O 1
ATOM 2717 N N . VAL A 1 362 ? -36.574 -5.476 32.595 1.00 91.50 362 VAL A N 1
ATOM 2718 C CA . VAL A 1 362 ? -37.047 -5.683 31.224 1.00 91.50 362 VAL A CA 1
ATOM 2719 C C . VAL A 1 362 ? -37.416 -4.320 30.640 1.00 91.50 362 VAL A C 1
ATOM 2721 O O . VAL A 1 362 ? -38.571 -3.904 30.771 1.00 91.50 362 VAL A O 1
ATOM 2724 N N . PRO A 1 363 ? -36.477 -3.584 30.013 1.00 89.38 363 PRO A N 1
ATOM 2725 C CA . PRO A 1 363 ? -36.809 -2.285 29.458 1.00 89.38 363 PRO A CA 1
ATOM 2726 C C . PRO A 1 363 ? -37.731 -2.485 28.254 1.00 89.38 363 PRO A C 1
ATOM 2728 O O . PRO A 1 363 ? -37.403 -3.203 27.308 1.00 89.38 363 PRO A O 1
ATOM 2731 N N . GLN A 1 364 ? -38.906 -1.860 28.292 1.00 84.12 364 GLN A N 1
ATOM 2732 C CA . GLN A 1 364 ? -39.916 -2.001 27.246 1.00 84.12 364 GLN A CA 1
ATOM 2733 C C . GLN A 1 364 ? -39.896 -0.776 26.324 1.00 84.12 364 GLN A C 1
ATOM 2735 O O . GLN A 1 364 ? -40.437 0.267 26.699 1.00 84.12 364 GLN A O 1
ATOM 2740 N N . PRO A 1 365 ? -39.283 -0.849 25.127 1.00 79.12 365 PRO A N 1
ATOM 2741 C CA . PRO A 1 365 ? -39.401 0.223 24.145 1.00 79.12 365 PRO A CA 1
ATOM 2742 C C . PRO A 1 365 ? -40.872 0.373 23.713 1.00 79.12 365 PRO A C 1
ATOM 2744 O O . PRO A 1 365 ? -41.555 -0.615 23.452 1.00 79.12 365 PRO A O 1
ATOM 2747 N N . LEU A 1 366 ? -41.369 1.615 23.677 1.00 63.97 366 LEU A N 1
ATOM 2748 C CA . LEU A 1 366 ? -42.775 1.989 23.439 1.00 63.97 366 LEU A CA 1
ATOM 2749 C C . LEU A 1 366 ? -43.509 1.111 22.393 1.00 63.97 366 LEU A C 1
ATOM 2751 O O . LEU A 1 366 ? -43.071 1.034 21.251 1.00 63.97 366 LEU A O 1
ATOM 2755 N N . ALA A 1 367 ? -44.651 0.516 22.777 1.00 55.00 367 ALA A N 1
ATOM 2756 C CA . ALA A 1 367 ? -45.653 -0.181 21.941 1.00 55.00 367 ALA A CA 1
ATOM 2757 C C . ALA A 1 367 ? -45.157 -1.237 20.918 1.00 55.00 367 ALA A C 1
ATOM 2759 O O . ALA A 1 367 ? -45.945 -1.710 20.096 1.00 55.00 367 ALA A O 1
ATOM 2760 N N . GLU A 1 368 ? -43.887 -1.641 20.957 1.00 58.31 368 GLU A N 1
ATOM 2761 C CA . GLU A 1 368 ? -43.323 -2.671 20.087 1.00 58.31 368 GLU A CA 1
ATOM 2762 C C . GLU A 1 368 ? -43.162 -3.985 20.860 1.00 58.31 368 GLU A C 1
ATOM 2764 O O . GLU A 1 368 ? -42.747 -4.006 22.016 1.00 58.31 368 GLU A O 1
ATOM 2769 N N . ALA A 1 369 ? -43.484 -5.111 20.220 1.00 58.94 369 ALA A N 1
ATOM 2770 C CA . ALA A 1 369 ? -43.289 -6.415 20.838 1.00 58.94 369 ALA A CA 1
ATOM 2771 C C . ALA A 1 369 ? -41.789 -6.657 21.085 1.00 58.94 369 ALA A C 1
ATOM 2773 O O . ALA A 1 369 ? -40.984 -6.610 20.149 1.00 58.94 369 ALA A O 1
ATOM 2774 N N . THR A 1 370 ? -41.428 -6.990 22.327 1.00 64.62 370 THR A N 1
ATOM 2775 C CA . THR A 1 370 ? -40.084 -7.410 22.774 1.00 64.62 370 THR A CA 1
ATOM 2776 C C . THR A 1 370 ? -39.450 -8.464 21.859 1.00 64.62 370 THR A C 1
ATOM 2778 O O . THR A 1 370 ? -38.231 -8.535 21.754 1.00 64.62 370 THR A O 1
ATOM 2781 N N . SER A 1 371 ? -40.261 -9.217 21.105 1.00 72.88 371 SER A N 1
ATOM 2782 C CA . SER A 1 371 ? -39.829 -10.169 20.074 1.00 72.88 371 SER A CA 1
ATOM 2783 C C . SER A 1 371 ? -38.975 -9.577 18.944 1.00 72.88 371 SER A C 1
ATOM 2785 O O . SER A 1 371 ? -38.344 -10.334 18.206 1.00 72.88 371 SER A O 1
ATOM 2787 N N . ARG A 1 372 ? -38.972 -8.251 18.752 1.00 84.06 372 ARG A N 1
ATOM 2788 C CA . ARG A 1 372 ? -38.173 -7.578 17.712 1.00 84.06 372 ARG A CA 1
ATOM 2789 C C . ARG A 1 372 ? -36.681 -7.510 18.051 1.00 84.06 372 ARG A C 1
ATOM 2791 O O . ARG A 1 372 ? -35.851 -7.496 17.136 1.00 84.06 372 ARG A O 1
ATOM 2798 N N . TYR A 1 373 ? -36.345 -7.464 19.336 1.00 88.44 373 TYR A N 1
ATOM 2799 C CA . TYR A 1 373 ? -34.980 -7.266 19.810 1.00 88.44 373 TYR A CA 1
ATOM 2800 C C . TYR A 1 373 ? -34.396 -8.582 20.323 1.00 88.44 373 TYR A C 1
ATOM 2802 O O . TYR A 1 373 ? -35.094 -9.401 20.916 1.00 88.44 373 TYR A O 1
ATOM 2810 N N . ALA A 1 374 ? -33.121 -8.814 20.024 1.00 89.00 374 ALA A N 1
ATOM 2811 C CA . ALA A 1 374 ? -32.423 -10.037 20.403 1.00 89.00 374 ALA A CA 1
ATOM 2812 C C . ALA A 1 374 ? -31.681 -9.875 21.734 1.00 89.00 374 ALA A C 1
ATOM 2814 O O . ALA A 1 374 ? -31.731 -10.777 22.565 1.00 89.00 374 ALA A O 1
ATOM 2815 N N . ALA A 1 375 ? -31.030 -8.727 21.928 1.00 91.25 375 ALA A N 1
ATOM 2816 C CA . ALA A 1 375 ? -30.174 -8.452 23.073 1.00 91.25 375 ALA A CA 1
ATOM 2817 C C . ALA A 1 375 ? -30.039 -6.941 23.317 1.00 91.25 375 ALA A C 1
ATOM 2819 O O . ALA A 1 375 ? -30.405 -6.116 22.470 1.00 91.25 375 ALA A O 1
ATOM 2820 N N . ILE A 1 376 ? -29.480 -6.590 24.474 1.00 94.00 376 ILE A N 1
ATOM 2821 C CA . ILE A 1 376 ? -28.980 -5.245 24.771 1.00 94.00 376 ILE A CA 1
ATOM 2822 C C . ILE A 1 376 ? -27.472 -5.244 24.519 1.00 94.00 376 ILE A C 1
ATOM 2824 O O . ILE A 1 376 ? -26.746 -6.039 25.117 1.00 94.00 376 ILE A O 1
ATOM 2828 N N . ARG A 1 377 ? -27.014 -4.351 23.637 1.00 93.12 377 ARG A N 1
ATOM 2829 C CA . ARG A 1 377 ? -25.591 -4.201 23.292 1.00 93.12 377 ARG A CA 1
ATOM 2830 C C . ARG A 1 377 ? -24.836 -3.374 24.319 1.00 93.12 377 ARG A C 1
ATOM 2832 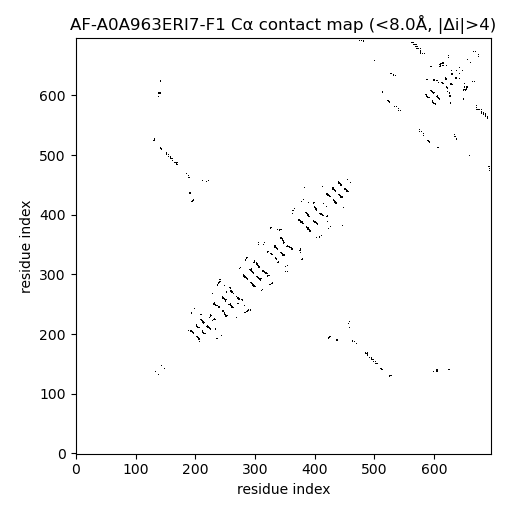O O . ARG A 1 377 ? -23.724 -3.718 24.681 1.00 93.12 377 ARG A O 1
ATOM 2839 N N . ASP A 1 378 ? -25.420 -2.252 24.725 1.00 95.44 378 ASP A N 1
ATOM 2840 C CA . ASP A 1 378 ? -24.809 -1.320 25.670 1.00 95.44 378 ASP A CA 1
ATOM 2841 C C . ASP A 1 378 ? -25.891 -0.510 26.376 1.00 95.44 378 ASP A C 1
ATOM 2843 O O . ASP A 1 378 ? -26.964 -0.270 25.812 1.00 95.44 378 ASP A O 1
ATOM 2847 N N . PHE A 1 379 ? -25.612 -0.087 27.601 1.00 96.50 379 PHE A N 1
ATOM 2848 C CA . PHE A 1 379 ? -26.488 0.770 28.378 1.00 96.50 379 PHE A CA 1
ATOM 2849 C C . PHE A 1 379 ? -25.686 1.614 29.368 1.00 96.50 379 PHE A C 1
ATOM 2851 O O . PHE A 1 379 ? -24.631 1.208 29.857 1.00 96.50 379 PHE A O 1
ATOM 2858 N N . LEU A 1 380 ? -26.182 2.817 29.643 1.00 95.38 380 LEU A N 1
ATOM 2859 C CA . LEU A 1 380 ? -25.466 3.805 30.442 1.00 95.38 380 LEU A CA 1
ATOM 2860 C C . LEU A 1 380 ? -26.447 4.781 31.114 1.00 95.38 380 LEU A C 1
ATOM 2862 O O . LEU A 1 380 ? -27.348 5.283 30.431 1.00 95.38 380 LEU A O 1
ATOM 2866 N N . PRO A 1 381 ? -26.256 5.114 32.403 1.00 94.19 381 PRO A N 1
ATOM 2867 C CA . PRO A 1 381 ? -26.987 6.201 33.038 1.00 94.19 381 PRO A CA 1
ATOM 2868 C C . PRO A 1 381 ? -26.384 7.562 32.649 1.00 94.19 381 PRO A C 1
ATOM 2870 O O . PRO A 1 381 ? -25.164 7.742 32.610 1.00 94.19 381 PRO A O 1
ATOM 2873 N N . LEU A 1 382 ? -27.236 8.547 32.367 1.00 93.00 382 LEU A N 1
ATOM 2874 C CA . LEU A 1 382 ? -26.839 9.930 32.102 1.00 93.00 382 LEU A CA 1
ATOM 2875 C C . LEU A 1 382 ? -27.898 10.893 32.653 1.00 93.00 382 LEU A C 1
ATOM 2877 O O . LEU A 1 382 ? -28.984 11.013 32.087 1.00 93.00 382 LEU A O 1
ATOM 2881 N N . GLY A 1 383 ? -27.558 11.611 33.726 1.00 88.62 383 GLY A N 1
ATOM 2882 C CA . GLY A 1 383 ? -28.527 12.447 34.441 1.00 88.62 383 GLY A CA 1
ATOM 2883 C C . GLY A 1 383 ? -29.622 11.579 35.064 1.00 88.62 383 GLY A C 1
ATOM 2884 O O . GLY A 1 383 ? -29.323 10.545 35.654 1.00 88.62 383 GLY A O 1
ATOM 2885 N N . ASP A 1 384 ? -30.882 11.962 34.870 1.00 90.88 384 ASP A N 1
ATOM 2886 C CA . ASP A 1 384 ? -32.047 11.223 35.384 1.00 90.88 384 ASP A CA 1
ATOM 2887 C C . ASP A 1 384 ? -32.603 10.197 34.376 1.00 90.88 384 ASP A C 1
ATOM 2889 O O . ASP A 1 384 ? -33.778 9.829 34.423 1.00 90.88 384 ASP A O 1
ATOM 2893 N N . GLN A 1 385 ? -31.782 9.769 33.412 1.00 94.62 385 GLN A N 1
ATOM 2894 C CA . GLN A 1 385 ? -32.203 8.904 32.312 1.00 94.62 385 GLN A CA 1
ATOM 2895 C C . GLN A 1 385 ? -31.223 7.761 32.061 1.00 94.62 385 GLN A C 1
ATOM 2897 O O . GLN A 1 385 ? -30.009 7.900 32.211 1.00 94.62 385 GLN A O 1
ATOM 2902 N N . TRP A 1 386 ? -31.765 6.656 31.566 1.00 95.25 386 TRP A N 1
ATOM 2903 C CA . TRP A 1 386 ? -31.023 5.521 31.044 1.00 95.25 386 TRP A CA 1
ATOM 2904 C C . TRP A 1 386 ? -31.030 5.529 29.526 1.00 95.25 386 TRP A C 1
ATOM 2906 O O . TRP A 1 386 ? -32.068 5.695 28.882 1.00 95.25 386 TRP A O 1
ATOM 2916 N N . TRP A 1 387 ? -29.862 5.299 28.948 1.00 96.31 387 TRP A N 1
ATOM 2917 C CA . TRP A 1 387 ? -29.686 5.125 27.516 1.00 96.31 387 TRP A CA 1
ATOM 2918 C C . TRP A 1 387 ? -29.369 3.674 27.223 1.00 96.31 387 TRP A C 1
ATOM 2920 O O . TRP A 1 387 ? -28.513 3.097 27.885 1.00 96.31 387 TRP A O 1
ATOM 2930 N N . VAL A 1 388 ? -30.048 3.092 26.237 1.00 95.81 388 VAL A N 1
ATOM 2931 C CA . VAL A 1 388 ? -29.928 1.664 25.919 1.00 95.81 388 VAL A CA 1
ATOM 2932 C C . VAL A 1 388 ? -29.834 1.472 24.411 1.00 95.81 388 VAL A C 1
ATOM 2934 O O . VAL A 1 388 ? -30.658 1.993 23.653 1.00 95.81 388 VAL A O 1
ATOM 2937 N N . ILE A 1 389 ? -28.839 0.703 23.973 1.00 94.62 389 ILE A N 1
ATOM 2938 C CA . ILE A 1 389 ? -28.710 0.220 22.600 1.00 94.62 389 ILE A CA 1
ATOM 2939 C C . ILE A 1 389 ? -29.324 -1.177 22.516 1.00 94.62 389 ILE A C 1
ATOM 2941 O O . ILE A 1 389 ? -28.805 -2.130 23.097 1.00 94.62 389 ILE A O 1
ATOM 2945 N N . PHE A 1 390 ? -30.385 -1.314 21.725 1.00 92.19 390 PHE A N 1
ATOM 2946 C CA . PHE A 1 390 ? -31.004 -2.602 21.435 1.00 92.19 390 PHE A CA 1
ATOM 2947 C C . PHE A 1 390 ? -30.510 -3.179 20.114 1.00 92.19 390 PHE A C 1
ATOM 2949 O O . PHE A 1 390 ? -30.550 -2.518 19.070 1.00 92.19 390 PHE A O 1
ATOM 2956 N N . GLU A 1 391 ? -30.119 -4.449 20.140 1.00 90.06 391 GLU A N 1
ATOM 2957 C CA . GLU A 1 391 ? -29.826 -5.218 18.939 1.00 90.06 391 GLU A CA 1
ATOM 2958 C C . GLU A 1 391 ? -31.102 -5.795 18.348 1.00 90.06 391 GLU A C 1
ATOM 2960 O O . GLU A 1 391 ? -31.919 -6.416 19.035 1.00 90.06 391 GLU A O 1
ATOM 2965 N N . ARG A 1 392 ? -31.275 -5.613 17.043 1.00 87.62 392 ARG A N 1
ATOM 2966 C CA . ARG A 1 392 ? -32.419 -6.162 16.330 1.00 87.62 392 ARG A CA 1
ATOM 2967 C C . ARG A 1 392 ? -32.151 -7.594 15.898 1.00 87.62 392 ARG A C 1
ATOM 2969 O O . ARG A 1 392 ? -31.046 -7.929 15.488 1.00 87.62 392 ARG A O 1
ATOM 2976 N N . ARG A 1 393 ? -33.198 -8.419 15.905 1.00 87.06 393 ARG A N 1
ATOM 2977 C CA . ARG A 1 393 ? -33.118 -9.809 15.435 1.00 87.06 393 ARG A CA 1
ATOM 2978 C C . ARG A 1 393 ? -33.001 -9.927 13.903 1.00 87.06 393 ARG A C 1
ATOM 2980 O O . ARG A 1 393 ? -32.589 -10.968 13.410 1.00 87.06 393 ARG A O 1
ATOM 2987 N N . ASP A 1 394 ? -33.374 -8.892 13.146 1.00 81.69 394 ASP A N 1
ATOM 2988 C CA . ASP A 1 394 ? -33.521 -8.928 11.682 1.00 81.69 394 ASP A CA 1
ATOM 2989 C C . ASP A 1 394 ? -32.335 -8.345 10.883 1.00 81.69 394 ASP A C 1
ATOM 2991 O O . ASP A 1 394 ? -32.553 -7.731 9.841 1.00 81.69 394 ASP A O 1
ATOM 2995 N N . ASP A 1 395 ? -31.093 -8.518 11.357 1.00 76.88 395 ASP A N 1
ATOM 2996 C CA . ASP A 1 395 ? -29.837 -8.041 10.718 1.00 76.88 395 ASP A CA 1
ATOM 2997 C C . ASP A 1 395 ? -29.789 -6.522 10.425 1.00 76.88 395 ASP A C 1
ATOM 2999 O O . ASP A 1 395 ? -28.898 -5.997 9.753 1.00 76.88 395 ASP A O 1
ATOM 3003 N N . ARG A 1 396 ? -30.766 -5.779 10.951 1.00 81.69 396 ARG A N 1
ATOM 3004 C CA . ARG A 1 396 ? -30.865 -4.325 10.853 1.00 81.69 396 ARG A CA 1
ATOM 3005 C C . ARG A 1 396 ? -29.998 -3.646 11.916 1.00 81.69 396 ARG A C 1
ATOM 3007 O O . ARG A 1 396 ? -29.721 -4.241 12.957 1.00 81.69 396 ARG A O 1
ATOM 3014 N N . PRO A 1 397 ? -29.594 -2.381 11.690 1.00 83.31 397 PRO A N 1
ATOM 3015 C CA . PRO A 1 397 ? -28.779 -1.646 12.647 1.00 83.31 397 PRO A CA 1
ATOM 3016 C C . PRO A 1 397 ? -29.460 -1.540 14.014 1.00 83.31 397 PRO A C 1
ATOM 3018 O O . PRO A 1 397 ? -30.683 -1.406 14.108 1.00 83.31 397 PRO A O 1
ATOM 3021 N N . ALA A 1 398 ? -28.631 -1.576 15.058 1.00 86.94 398 ALA A N 1
ATOM 3022 C CA . ALA A 1 398 ? -29.058 -1.392 16.435 1.00 86.94 398 ALA A CA 1
ATOM 3023 C C . ALA A 1 398 ? -29.740 -0.030 16.634 1.00 86.94 398 ALA A C 1
ATOM 3025 O O . ALA A 1 398 ? -29.408 0.958 15.971 1.00 86.94 398 ALA A O 1
ATOM 3026 N N . GLU A 1 399 ? -30.697 0.015 17.553 1.00 89.94 399 GLU A N 1
ATOM 3027 C CA . GLU A 1 399 ? -31.527 1.188 17.815 1.00 89.94 399 GLU A CA 1
ATOM 3028 C C . GLU A 1 399 ? -31.232 1.757 19.209 1.00 89.94 399 GLU A C 1
ATOM 3030 O O . GLU A 1 399 ? -30.946 1.007 20.139 1.00 89.94 399 GLU A O 1
ATOM 3035 N N . LEU A 1 400 ? -31.282 3.086 19.350 1.00 93.44 400 LEU A N 1
ATOM 3036 C CA . LEU A 1 400 ? -30.964 3.797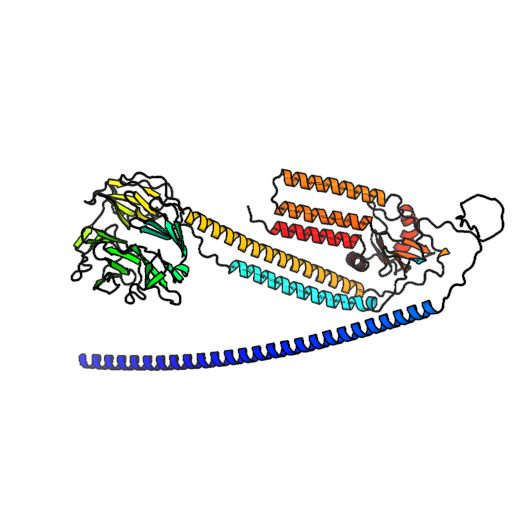 20.592 1.00 93.44 400 LEU A CA 1
ATOM 3037 C C . LEU A 1 400 ? -32.244 4.317 21.254 1.00 93.44 400 LEU A C 1
ATOM 3039 O O . LEU A 1 400 ? -32.993 5.088 20.648 1.00 93.44 400 LEU A O 1
ATOM 3043 N N . PHE A 1 401 ? -32.466 3.923 22.503 1.00 93.38 401 PHE A N 1
ATOM 3044 C CA . PHE A 1 401 ? -33.644 4.272 23.292 1.00 93.38 401 PHE A CA 1
ATOM 3045 C C . PHE A 1 401 ? -33.271 4.964 24.598 1.00 93.38 401 PHE A C 1
ATOM 3047 O O . PHE A 1 401 ? -32.153 4.824 25.098 1.00 93.38 401 PHE A O 1
ATOM 3054 N N . ARG A 1 402 ? -34.243 5.707 25.130 1.00 94.06 402 ARG A N 1
ATOM 3055 C CA . ARG A 1 402 ? -34.157 6.419 26.401 1.00 94.06 402 ARG A CA 1
ATOM 3056 C C . ARG A 1 402 ? -35.240 5.952 27.355 1.00 94.06 402 ARG A C 1
ATOM 3058 O O . ARG A 1 402 ? -36.385 5.742 26.942 1.00 94.06 402 ARG A O 1
ATOM 3065 N N . PHE A 1 403 ? -34.877 5.867 28.623 1.00 94.12 403 PHE A N 1
ATOM 3066 C CA . PHE A 1 403 ? -35.762 5.511 29.721 1.00 94.12 403 PHE A CA 1
ATOM 3067 C C . PHE A 1 403 ? -35.538 6.457 30.899 1.00 94.12 403 PHE A C 1
ATOM 3069 O O . PHE A 1 403 ? -34.468 7.051 31.013 1.00 94.12 403 PHE A O 1
ATOM 3076 N N . ASP A 1 404 ? -36.542 6.631 31.748 1.00 93.88 404 ASP A N 1
ATOM 3077 C CA . ASP A 1 404 ? -36.368 7.306 33.036 1.00 93.88 404 ASP A CA 1
ATOM 3078 C C . ASP A 1 404 ? -35.742 6.363 34.079 1.00 93.88 404 ASP A C 1
ATOM 3080 O O . ASP A 1 404 ? -35.423 5.208 33.785 1.00 93.88 404 ASP A O 1
ATOM 3084 N N . GLN A 1 405 ? -35.560 6.842 35.312 1.00 92.25 405 GLN A N 1
ATOM 3085 C CA . GLN A 1 405 ? -35.018 6.028 36.406 1.00 92.25 405 GLN A CA 1
ATOM 3086 C C . GLN A 1 405 ? -35.907 4.839 36.803 1.00 92.25 405 GLN A C 1
ATOM 3088 O O . GLN A 1 405 ? -35.421 3.892 37.414 1.00 92.25 405 GLN A O 1
ATOM 3093 N N . GLN A 1 406 ? -37.193 4.864 36.450 1.00 92.12 406 GLN A N 1
ATOM 3094 C CA . GLN A 1 406 ? -38.138 3.770 36.667 1.00 92.12 406 GLN A CA 1
ATOM 3095 C C . GLN A 1 406 ? -38.227 2.837 35.447 1.00 92.12 406 GLN A C 1
ATOM 3097 O O . GLN A 1 406 ? -39.131 2.003 35.377 1.00 92.12 406 GLN A O 1
ATOM 3102 N N . TRP A 1 407 ? -37.296 2.960 34.493 1.00 92.31 407 TRP A N 1
ATOM 3103 C CA . TRP A 1 407 ? -37.240 2.189 33.252 1.00 92.31 407 TRP A CA 1
ATOM 3104 C C . TRP A 1 407 ? -38.485 2.333 32.362 1.00 92.31 407 TRP A C 1
ATOM 3106 O O . TRP A 1 407 ? -38.751 1.479 31.511 1.00 92.31 407 TRP A O 1
ATOM 3116 N N . GLN A 1 408 ? -39.235 3.430 32.498 1.00 91.25 408 GLN A N 1
ATOM 3117 C CA . GLN A 1 408 ? -40.310 3.773 31.570 1.00 91.25 408 GLN A CA 1
ATOM 3118 C C . GLN A 1 408 ? -39.729 4.428 30.321 1.00 91.25 408 GLN A C 1
ATOM 3120 O O . GLN A 1 408 ? -38.834 5.270 30.389 1.00 91.25 408 GLN A O 1
ATOM 3125 N N . SER A 1 409 ? -40.224 4.029 29.149 1.00 91.00 409 SER A N 1
ATOM 3126 C CA . SER A 1 409 ? -39.684 4.514 27.880 1.00 91.00 409 SER A CA 1
ATOM 3127 C C . SER A 1 409 ? -40.022 5.989 27.656 1.00 91.00 409 SER A C 1
ATOM 3129 O O . SER A 1 409 ? -41.187 6.368 27.567 1.00 91.00 409 SER A O 1
ATOM 3131 N N . LEU A 1 410 ? -38.980 6.807 27.496 1.00 91.25 410 LEU A N 1
ATOM 3132 C CA . LEU A 1 410 ? -39.074 8.224 27.128 1.00 91.25 410 LEU A CA 1
ATOM 3133 C C . LEU A 1 410 ? -39.094 8.428 25.606 1.00 91.25 410 LEU A C 1
ATOM 3135 O O . LEU A 1 410 ? -39.386 9.520 25.123 1.00 91.25 410 LEU A O 1
ATOM 3139 N N . GLY A 1 411 ? -38.771 7.380 24.845 1.00 88.94 411 GLY A N 1
ATOM 3140 C CA . GLY A 1 411 ? -38.797 7.371 23.387 1.00 88.94 411 GLY A CA 1
ATOM 3141 C C . GLY A 1 411 ? -37.481 6.928 22.749 1.00 88.94 411 GLY A C 1
ATOM 3142 O O . GLY A 1 411 ? -36.531 6.496 23.406 1.00 88.94 411 GLY A O 1
ATOM 3143 N N . ARG A 1 412 ? -37.446 7.021 21.419 1.00 89.75 412 ARG A N 1
ATOM 3144 C CA . ARG A 1 412 ? -36.313 6.621 20.578 1.00 89.75 412 ARG A CA 1
ATOM 3145 C C . ARG A 1 412 ? -35.492 7.838 20.162 1.00 89.75 412 ARG A C 1
ATOM 3147 O O . ARG A 1 412 ? -36.053 8.813 19.668 1.00 89.75 412 ARG A O 1
ATOM 3154 N N . ALA A 1 413 ? -34.169 7.746 20.270 1.00 89.75 413 ALA A N 1
ATOM 3155 C CA . ALA A 1 413 ? -33.267 8.746 19.710 1.00 89.75 413 ALA A CA 1
ATOM 3156 C C . ALA A 1 413 ? -33.052 8.498 18.208 1.00 89.75 413 ALA A C 1
ATOM 3158 O O . ALA A 1 413 ? -32.825 7.368 17.759 1.00 89.75 413 ALA A O 1
ATOM 3159 N N . THR A 1 414 ? -33.119 9.557 17.402 1.00 87.94 414 THR A N 1
ATOM 3160 C CA . THR A 1 414 ? -32.915 9.453 15.954 1.00 87.94 414 THR A CA 1
ATOM 3161 C C . THR A 1 414 ? -31.433 9.294 15.633 1.00 87.94 414 THR A C 1
ATOM 3163 O O . THR A 1 414 ? -30.631 10.205 15.858 1.00 87.94 414 THR A O 1
ATOM 3166 N N . LEU A 1 415 ? -31.068 8.139 15.078 1.00 88.31 415 LEU A N 1
ATOM 3167 C CA . LEU A 1 415 ? -29.751 7.899 14.493 1.00 88.31 415 LEU A CA 1
ATOM 3168 C C . LEU A 1 415 ? -29.746 8.388 13.031 1.00 88.31 415 LEU A C 1
ATOM 3170 O O . LEU A 1 415 ? -30.728 8.156 12.321 1.00 88.31 415 LEU A O 1
ATOM 3174 N N . PRO A 1 416 ? -28.670 9.037 12.550 1.00 86.88 416 PRO A N 1
ATOM 3175 C CA . PRO A 1 416 ? -28.519 9.364 11.133 1.00 86.88 416 PRO A CA 1
ATOM 3176 C C . PRO A 1 416 ? -28.620 8.119 10.242 1.00 86.88 416 PRO A C 1
ATOM 3178 O O . PRO A 1 416 ? -28.250 7.018 10.650 1.00 86.88 416 PRO A O 1
ATOM 3181 N N . SER A 1 417 ? -29.080 8.284 9.002 1.00 81.06 417 SER A N 1
ATOM 3182 C CA . SER A 1 417 ? -29.217 7.175 8.050 1.00 81.06 417 SER A CA 1
ATOM 3183 C C . SER A 1 417 ? -27.906 6.396 7.886 1.00 81.06 417 SER A C 1
ATOM 3185 O O . SER A 1 417 ? -26.873 6.972 7.555 1.00 81.06 417 SER A O 1
ATOM 3187 N N . GLY A 1 418 ? -27.953 5.079 8.108 1.00 80.62 418 GLY A N 1
ATOM 3188 C CA . GLY A 1 418 ? -26.788 4.187 8.016 1.00 80.62 418 GLY A CA 1
ATOM 3189 C C . GLY A 1 418 ? -25.876 4.167 9.250 1.00 80.62 418 GLY A C 1
ATOM 3190 O O . GLY A 1 418 ? -24.914 3.402 9.269 1.00 80.62 418 GLY A O 1
ATOM 3191 N N . ALA A 1 419 ? -26.166 4.958 10.288 1.00 84.94 419 ALA A N 1
ATOM 3192 C CA . ALA A 1 419 ? -25.443 4.898 11.551 1.00 84.94 419 ALA A CA 1
ATOM 3193 C C . ALA A 1 419 ? -25.765 3.610 12.322 1.00 84.94 419 ALA A C 1
ATOM 3195 O O . ALA A 1 419 ? -26.925 3.220 12.452 1.00 84.94 419 ALA A O 1
ATOM 3196 N N . VAL A 1 420 ? -24.730 2.992 12.895 1.00 86.81 420 VAL A N 1
ATOM 3197 C CA . VAL A 1 420 ? -24.855 1.849 13.807 1.00 86.81 420 VAL A CA 1
ATOM 3198 C C . VAL A 1 420 ? -24.316 2.264 15.166 1.00 86.81 420 VAL A C 1
ATOM 3200 O O . VAL A 1 420 ? -23.145 2.627 15.278 1.00 86.81 420 VAL A O 1
ATOM 3203 N N . ALA A 1 421 ? -25.159 2.222 16.196 1.00 87.94 421 ALA A N 1
ATOM 3204 C CA . ALA A 1 421 ? -24.724 2.481 17.561 1.00 87.94 421 ALA A CA 1
ATOM 3205 C C . ALA A 1 421 ? -23.898 1.287 18.079 1.00 87.94 421 ALA A C 1
ATOM 3207 O O . ALA A 1 421 ? -24.321 0.131 17.985 1.00 87.94 421 ALA A O 1
ATOM 3208 N N . GLY A 1 422 ? -22.682 1.567 18.547 1.00 89.69 422 GLY A N 1
ATOM 3209 C CA . GLY A 1 422 ? -21.728 0.559 19.007 1.00 89.69 422 GLY A CA 1
ATOM 3210 C C . GLY A 1 422 ? -21.474 0.605 20.508 1.00 89.69 422 GLY A C 1
ATOM 3211 O O . GLY A 1 422 ? -21.619 -0.413 21.159 1.00 89.69 422 GLY A O 1
ATOM 3212 N N . GLN A 1 423 ? -21.068 1.763 21.031 1.00 94.12 423 GLN A N 1
ATOM 3213 C CA . GLN A 1 423 ? -20.727 1.954 22.447 1.00 94.12 423 GLN A CA 1
ATOM 3214 C C . GLN A 1 423 ? -21.231 3.324 22.920 1.00 94.12 423 GLN A C 1
ATOM 3216 O O . GLN A 1 423 ? -21.180 4.285 22.144 1.00 94.12 423 GLN A O 1
ATOM 3221 N N . LEU A 1 424 ? -21.673 3.422 24.169 1.00 95.75 424 LEU A N 1
ATOM 3222 C CA . LEU A 1 424 ? -22.118 4.634 24.847 1.00 95.75 424 LEU A CA 1
ATOM 3223 C C . LEU A 1 424 ? -21.038 5.163 25.799 1.00 95.75 424 LEU A C 1
ATOM 3225 O O . LEU A 1 424 ? -20.329 4.401 26.449 1.00 95.75 424 LEU A O 1
ATOM 3229 N N . ALA A 1 425 ? -20.915 6.487 25.902 1.00 94.81 425 ALA A N 1
ATOM 3230 C CA . ALA A 1 425 ? -20.061 7.128 26.899 1.00 94.81 425 ALA A CA 1
ATOM 3231 C C . ALA A 1 425 ? -20.647 8.467 27.370 1.00 94.81 425 ALA A C 1
ATOM 3233 O O . ALA A 1 425 ? -21.089 9.285 26.559 1.00 94.81 425 ALA A O 1
ATOM 3234 N N . ALA A 1 426 ? -20.616 8.712 28.680 1.00 93.00 426 ALA A N 1
ATOM 3235 C CA . ALA A 1 426 ? -21.111 9.944 29.287 1.00 93.00 426 ALA A CA 1
ATOM 3236 C C . ALA A 1 426 ? -20.030 11.027 29.231 1.00 93.00 426 ALA A C 1
ATOM 3238 O O . ALA A 1 426 ? -18.935 10.858 29.764 1.00 93.00 426 ALA A O 1
ATOM 3239 N N . TRP A 1 427 ? -20.343 12.165 28.614 1.00 92.38 427 TRP A N 1
ATOM 3240 C CA . TRP A 1 427 ? -19.460 13.323 28.517 1.00 92.38 427 TRP A CA 1
ATOM 3241 C C . TRP A 1 427 ? -20.137 14.574 29.080 1.00 92.38 427 TRP A C 1
ATOM 3243 O O . TRP A 1 427 ? -20.764 15.365 28.371 1.00 92.38 427 TRP A O 1
ATOM 3253 N N . GLY A 1 428 ? -20.019 14.750 30.398 1.00 88.88 428 GLY A N 1
ATOM 3254 C CA . GLY A 1 428 ? -20.768 15.777 31.120 1.00 88.88 428 GLY A CA 1
ATOM 3255 C C . GLY A 1 428 ? -22.267 15.489 31.041 1.00 88.88 428 GLY A C 1
ATOM 3256 O O . GLY A 1 428 ? -22.695 14.401 31.396 1.00 88.88 428 GLY A O 1
ATOM 3257 N N . LYS A 1 429 ? -23.057 16.443 30.533 1.00 90.75 429 LYS A N 1
ATOM 3258 C CA . LYS A 1 429 ? -24.505 16.279 30.282 1.00 90.75 429 LYS A CA 1
ATOM 3259 C C . LYS A 1 429 ? -24.833 15.809 28.859 1.00 90.75 429 LYS A C 1
ATOM 3261 O O . LYS A 1 429 ? -25.920 16.058 28.348 1.00 90.75 429 LYS A O 1
ATOM 3266 N N . ARG A 1 430 ? -23.853 15.232 28.165 1.00 93.81 430 ARG A N 1
ATOM 3267 C CA . ARG A 1 430 ? -23.987 14.799 26.774 1.00 93.81 430 ARG A CA 1
ATOM 3268 C C . ARG A 1 430 ? -23.641 13.330 26.655 1.00 93.81 430 ARG A C 1
ATOM 3270 O O . ARG A 1 430 ? -22.736 12.846 27.329 1.00 93.81 430 ARG A O 1
ATOM 3277 N N . LEU A 1 431 ? -24.320 12.653 25.745 1.00 95.44 431 LEU A N 1
ATOM 3278 C CA . LEU A 1 431 ? -24.014 11.285 25.372 1.00 95.44 431 LEU A CA 1
ATOM 3279 C C . LEU A 1 431 ? -23.126 11.284 24.132 1.00 95.44 431 LEU A C 1
ATOM 3281 O O . LEU A 1 431 ? -23.452 11.924 23.129 1.00 95.44 431 LEU A O 1
ATOM 3285 N N . LEU A 1 432 ? -22.032 10.534 24.181 1.00 95.81 432 LEU A N 1
ATOM 3286 C CA . LEU A 1 432 ? -21.249 10.169 23.009 1.00 95.81 432 LEU A CA 1
ATOM 3287 C C . LEU A 1 432 ? -21.614 8.749 22.581 1.00 95.81 432 LEU A C 1
ATOM 3289 O O . LEU A 1 432 ? -21.640 7.837 23.405 1.00 95.81 432 LEU A O 1
ATOM 3293 N N . VAL A 1 433 ? -21.855 8.559 21.284 1.00 95.75 433 VAL A N 1
ATOM 3294 C CA . VAL A 1 433 ? -22.137 7.243 20.701 1.00 95.75 433 VAL A CA 1
ATOM 3295 C C . VAL A 1 433 ? -21.054 6.901 19.685 1.00 95.75 433 VAL A C 1
ATOM 3297 O O . VAL A 1 433 ? -20.894 7.573 18.657 1.00 95.75 433 VAL A O 1
ATOM 3300 N N . ARG A 1 434 ? -20.311 5.827 19.966 1.00 94.56 434 ARG A N 1
ATOM 3301 C CA . ARG A 1 434 ? -19.338 5.235 19.047 1.00 94.56 434 ARG A CA 1
ATOM 3302 C C . ARG A 1 434 ? -20.062 4.558 17.903 1.00 94.56 434 ARG A C 1
ATOM 3304 O O . ARG A 1 434 ? -20.939 3.727 18.129 1.00 94.56 434 ARG A O 1
ATOM 3311 N N . GLN A 1 435 ? -19.615 4.833 16.688 1.00 91.81 435 GLN A N 1
ATOM 3312 C CA . GLN A 1 435 ? -20.015 4.080 15.510 1.00 91.81 435 GLN A CA 1
ATOM 3313 C C . GLN A 1 435 ? -18.857 3.189 15.050 1.00 91.81 435 GLN A C 1
ATOM 3315 O O . GLN A 1 435 ? -17.776 3.709 14.747 1.00 91.81 435 GLN A O 1
ATOM 3320 N N . PRO A 1 436 ? -19.046 1.862 14.969 1.00 86.69 436 PRO A N 1
ATOM 3321 C CA . PRO A 1 436 ? -18.034 0.978 14.412 1.00 86.69 436 PRO A CA 1
ATOM 3322 C C . PRO A 1 436 ? -17.679 1.395 12.978 1.00 86.69 436 PRO A C 1
ATOM 3324 O O . PRO A 1 436 ? -18.543 1.491 12.112 1.00 86.69 436 PRO A O 1
ATOM 3327 N N . GLY A 1 437 ? -16.394 1.650 12.724 1.00 86.12 437 GLY A N 1
ATOM 3328 C CA . GLY A 1 437 ? -15.899 1.991 11.387 1.00 86.12 437 GLY A CA 1
ATOM 3329 C C . GLY A 1 437 ? -16.135 3.433 10.925 1.00 86.12 437 GLY A C 1
ATOM 3330 O O . GLY A 1 437 ? -15.884 3.715 9.756 1.00 86.12 437 GLY A O 1
ATOM 3331 N N . SER A 1 438 ? -16.575 4.329 11.814 1.00 89.56 438 SER A N 1
ATOM 3332 C CA . SER A 1 438 ? -16.667 5.768 11.547 1.00 89.56 438 SER A CA 1
ATOM 3333 C C . SER A 1 438 ? -15.654 6.550 12.382 1.00 89.56 438 SER A C 1
ATOM 3335 O O . SER A 1 438 ? -15.367 6.207 13.529 1.00 89.56 438 SER A O 1
ATOM 3337 N N . ILE A 1 439 ? -15.123 7.632 11.813 1.00 89.75 439 ILE A N 1
ATOM 3338 C CA . ILE A 1 439 ? -14.159 8.523 12.479 1.00 89.75 439 ILE A CA 1
ATOM 3339 C C . ILE A 1 439 ? -14.869 9.477 13.454 1.00 89.75 439 ILE A C 1
ATOM 3341 O O . ILE A 1 439 ? -14.277 9.910 14.444 1.00 89.75 439 ILE A O 1
ATOM 3345 N N . SER A 1 440 ? -16.129 9.820 13.184 1.00 91.69 440 SER A N 1
ATOM 3346 C CA . SER A 1 440 ? -16.917 10.740 14.004 1.00 91.69 440 SER A CA 1
ATOM 3347 C C . SER A 1 440 ? -17.700 10.007 15.087 1.00 91.69 440 SER A C 1
ATOM 3349 O O . SER A 1 440 ? -18.263 8.941 14.840 1.00 91.69 440 SER A O 1
ATOM 3351 N N . LEU A 1 441 ? -17.815 10.632 16.254 1.00 93.81 441 LEU A N 1
ATOM 3352 C CA . LEU A 1 441 ? -18.679 10.177 17.338 1.00 93.81 441 LEU A CA 1
ATOM 3353 C C . LEU A 1 441 ? -19.983 10.963 17.282 1.00 93.81 441 LEU A C 1
ATOM 3355 O O . LEU A 1 441 ? -19.950 12.195 17.211 1.00 93.81 441 LEU A O 1
ATOM 3359 N N . LEU A 1 442 ? -21.128 10.281 17.317 1.00 94.94 442 LEU A N 1
ATOM 3360 C CA . LEU A 1 442 ? -22.393 11.002 17.445 1.00 94.94 442 LEU A CA 1
ATOM 3361 C C . LEU A 1 442 ? -22.491 11.595 18.843 1.00 94.94 442 LEU A C 1
ATOM 3363 O O . LEU A 1 442 ? -21.981 11.020 19.805 1.00 94.94 442 LEU A O 1
ATOM 3367 N N . LYS A 1 443 ? -23.164 12.735 18.937 1.00 94.94 443 LYS A N 1
ATOM 3368 C CA . LYS A 1 443 ? -23.345 13.460 20.184 1.00 94.94 443 LYS A CA 1
ATOM 3369 C C . LYS A 1 443 ? -24.820 13.767 20.371 1.00 94.94 443 LYS A C 1
ATOM 3371 O O . LYS A 1 443 ? -25.451 14.261 19.442 1.00 94.94 443 LYS A O 1
ATOM 3376 N N . TYR A 1 444 ? -25.339 13.490 21.558 1.00 95.19 444 TYR A N 1
ATOM 3377 C CA . TYR A 1 444 ? -26.713 13.801 21.938 1.00 95.19 444 TYR A CA 1
ATOM 3378 C C . TYR A 1 444 ? -26.724 14.611 23.229 1.00 95.19 444 TYR A C 1
ATOM 3380 O O . TYR A 1 444 ? -25.863 14.418 24.094 1.00 95.19 444 TYR A O 1
ATOM 3388 N N . ASN A 1 445 ? -27.682 15.523 23.352 1.00 92.38 445 ASN A N 1
ATOM 3389 C CA . ASN A 1 445 ? -27.958 16.189 24.621 1.00 92.38 445 ASN A CA 1
ATOM 3390 C C . ASN A 1 445 ? -28.750 15.257 25.565 1.00 92.38 445 ASN A C 1
ATOM 3392 O O . ASN A 1 445 ? -29.171 14.160 25.193 1.00 92.38 445 ASN A O 1
ATOM 3396 N N . GLU A 1 446 ? -28.969 15.709 26.795 1.00 87.50 446 GLU A N 1
ATOM 3397 C CA . GLU A 1 446 ? -29.754 15.004 27.819 1.00 87.50 446 GLU A CA 1
ATOM 3398 C C . GLU A 1 446 ? -31.232 14.800 27.417 1.00 87.50 446 GLU A C 1
ATOM 3400 O O . GLU A 1 446 ? -31.897 13.873 27.874 1.00 87.50 446 GLU A O 1
ATOM 3405 N N . GLN A 1 447 ? -31.758 15.646 26.528 1.00 88.62 447 GLN A N 1
ATOM 3406 C CA . GLN A 1 447 ? -33.130 15.593 26.016 1.00 88.62 447 GLN A CA 1
ATOM 3407 C C . GLN A 1 447 ? -33.296 14.663 24.812 1.00 88.62 447 GLN A C 1
ATOM 3409 O O . GLN A 1 447 ? -34.420 14.496 24.343 1.00 88.62 447 GLN A O 1
ATOM 3414 N N . GLY A 1 448 ? -32.228 14.027 24.329 1.00 88.44 448 GLY A N 1
ATOM 3415 C CA . GLY A 1 448 ? -32.275 13.110 23.195 1.00 88.44 448 GLY A CA 1
ATOM 3416 C C . GLY A 1 448 ? -32.105 13.740 21.815 1.00 88.44 448 GLY A C 1
ATOM 3417 O O . GLY A 1 448 ? -32.145 13.008 20.824 1.00 88.44 448 GLY A O 1
ATOM 3418 N N . ASP A 1 449 ? -31.887 15.050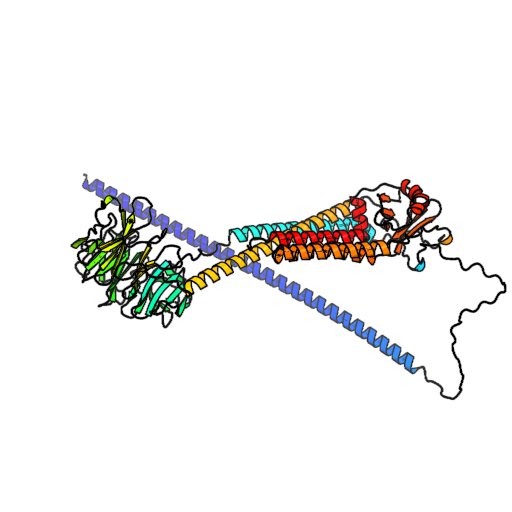 21.729 1.00 91.56 449 ASP A N 1
ATOM 3419 C CA . ASP A 1 449 ? -31.647 15.734 20.463 1.00 91.56 449 ASP A CA 1
ATOM 3420 C C . ASP A 1 449 ? -30.208 15.516 19.997 1.00 91.56 449 ASP A C 1
ATOM 3422 O O . ASP A 1 449 ? -29.250 15.578 20.776 1.00 91.56 449 ASP A O 1
ATOM 3426 N N . ALA A 1 450 ? -30.052 15.280 18.696 1.00 93.25 450 ALA A N 1
ATOM 3427 C CA . ALA A 1 450 ? -28.743 15.154 18.076 1.00 93.25 450 ALA A CA 1
ATOM 3428 C C . ALA A 1 450 ? -28.035 16.518 18.033 1.00 93.25 450 ALA A C 1
ATOM 3430 O O . ALA A 1 450 ? -28.555 17.496 17.497 1.00 93.25 450 ALA A O 1
ATOM 3431 N N . GLU A 1 451 ? -26.809 16.567 18.546 1.00 93.75 451 GLU A N 1
ATOM 3432 C CA . GLU A 1 451 ? -25.899 17.700 18.403 1.00 93.75 451 GLU A CA 1
ATOM 3433 C C . GLU A 1 451 ? -24.884 17.444 17.272 1.00 93.75 451 GLU A C 1
ATOM 3435 O O . GLU A 1 451 ? -24.753 16.336 16.747 1.00 93.75 451 GLU A O 1
ATOM 3440 N N . ALA A 1 452 ? -24.102 18.471 16.916 1.00 92.12 452 ALA A N 1
ATOM 3441 C CA . ALA A 1 452 ? -22.993 18.314 15.977 1.00 92.12 452 ALA A CA 1
ATOM 3442 C C . ALA A 1 452 ? -22.029 17.200 16.448 1.00 92.12 452 ALA A C 1
ATOM 3444 O O . ALA A 1 452 ? -21.599 17.236 17.605 1.00 92.12 452 ALA A O 1
ATOM 3445 N N . PRO A 1 453 ? -21.674 16.224 15.593 1.00 93.31 453 PRO A N 1
ATOM 3446 C CA . PRO A 1 453 ? -20.851 15.089 15.996 1.00 93.31 453 PRO A CA 1
ATOM 3447 C C . PRO A 1 453 ? -19.450 15.536 16.427 1.00 93.31 453 PRO A C 1
ATOM 3449 O O . PRO A 1 453 ? -18.888 16.491 15.889 1.00 93.31 453 PRO A O 1
ATOM 3452 N N . LEU A 1 454 ? -18.862 14.820 17.385 1.00 93.25 454 LEU A N 1
ATOM 3453 C CA . LEU A 1 454 ? -17.490 15.065 17.814 1.00 93.25 454 LEU A CA 1
ATOM 3454 C C . LEU A 1 454 ? -16.522 14.418 16.816 1.00 93.25 454 LEU A C 1
ATOM 3456 O O . LEU A 1 454 ? -16.439 13.193 16.699 1.00 93.25 454 LEU A O 1
ATOM 3460 N N . THR A 1 455 ? -15.762 15.249 16.108 1.00 91.94 455 THR A N 1
ATOM 3461 C CA . THR A 1 455 ? -14.704 14.819 15.186 1.00 91.94 455 THR A CA 1
ATOM 3462 C C . THR A 1 455 ? -13.332 15.044 15.808 1.00 91.94 455 THR A C 1
ATOM 3464 O O . THR A 1 455 ? -12.920 16.182 16.027 1.00 91.94 455 THR A O 1
ATOM 3467 N N . SER A 1 456 ? -12.596 13.963 16.070 1.00 92.62 456 SER A N 1
ATOM 3468 C CA . SER A 1 456 ? -11.232 14.053 16.596 1.00 92.62 456 SER A CA 1
ATOM 3469 C C . SER A 1 456 ? -10.240 14.449 15.501 1.00 92.62 456 SER A C 1
ATOM 3471 O O . SER A 1 456 ? -9.987 13.667 14.582 1.00 92.62 456 SER A O 1
ATOM 3473 N N . THR A 1 457 ? -9.607 15.616 15.648 1.00 92.94 457 THR A N 1
ATOM 3474 C CA . THR A 1 457 ? -8.510 16.061 14.770 1.00 92.94 457 THR A CA 1
ATOM 3475 C C . THR A 1 457 ? -7.322 15.092 14.799 1.00 92.94 457 THR A C 1
ATOM 3477 O O . THR A 1 457 ? -6.716 14.807 13.763 1.00 92.94 457 THR A O 1
ATOM 3480 N N . LEU A 1 458 ? -7.030 14.510 15.968 1.00 93.94 458 LEU A N 1
ATOM 3481 C CA . LEU A 1 458 ? -5.980 13.501 16.143 1.00 93.94 458 LEU A CA 1
ATOM 3482 C C . LEU A 1 458 ? -6.288 12.218 15.367 1.00 93.94 458 LEU A C 1
ATOM 3484 O O . LEU A 1 458 ? -5.414 11.699 14.676 1.00 93.94 458 LEU A O 1
ATOM 3488 N N . LEU A 1 459 ? -7.529 11.724 15.428 1.00 92.62 459 LEU A N 1
ATOM 3489 C CA . LEU A 1 459 ? -7.924 10.522 14.693 1.00 92.62 459 LEU A CA 1
ATOM 3490 C C . LEU A 1 459 ? -7.882 10.762 13.182 1.00 92.62 459 LEU A C 1
ATOM 3492 O O . LEU A 1 459 ? -7.341 9.934 12.452 1.00 92.62 459 LEU A O 1
ATOM 3496 N N . THR A 1 460 ? -8.373 11.913 12.710 1.00 92.31 460 THR A N 1
ATOM 3497 C CA . THR A 1 460 ? -8.281 12.269 11.285 1.00 92.31 460 THR A CA 1
ATOM 3498 C C . THR A 1 460 ? -6.832 12.347 10.808 1.00 92.31 460 THR A C 1
ATOM 3500 O O . THR A 1 460 ? -6.516 11.839 9.733 1.00 92.31 460 THR A O 1
ATOM 3503 N N . ALA A 1 461 ? -5.930 12.909 11.621 1.00 91.88 461 ALA A N 1
ATOM 3504 C CA . ALA A 1 461 ? -4.509 12.981 11.298 1.00 91.88 461 ALA A CA 1
ATOM 3505 C C . ALA A 1 461 ? -3.857 11.589 11.256 1.00 91.88 461 ALA A C 1
ATOM 3507 O O . ALA A 1 461 ? -3.047 11.318 10.371 1.00 91.88 461 ALA A O 1
ATOM 3508 N N . LEU A 1 462 ? -4.234 10.681 12.163 1.00 91.00 462 LEU A N 1
ATOM 3509 C CA . LEU A 1 462 ? -3.741 9.301 12.158 1.00 91.00 462 LEU A CA 1
ATOM 3510 C C . LEU A 1 462 ? -4.188 8.519 10.925 1.00 91.00 462 LEU A C 1
ATOM 3512 O O . LEU A 1 462 ? -3.367 7.835 10.313 1.00 91.00 462 LEU A O 1
ATOM 3516 N N . VAL A 1 463 ? -5.460 8.641 10.542 1.00 90.19 463 VAL A N 1
ATOM 3517 C CA . VAL A 1 463 ? -5.987 7.999 9.330 1.00 90.19 463 VAL A CA 1
ATOM 3518 C C . VAL A 1 463 ? -5.282 8.548 8.086 1.00 90.19 463 VAL A C 1
ATOM 3520 O O . VAL A 1 463 ? -4.853 7.768 7.236 1.00 90.19 463 VAL A O 1
ATOM 3523 N N . ALA A 1 464 ? -5.087 9.869 8.003 1.00 89.38 464 ALA A N 1
ATOM 3524 C CA . ALA A 1 464 ? -4.372 10.508 6.898 1.00 89.38 464 ALA A CA 1
ATOM 3525 C C . ALA A 1 464 ? -2.892 10.083 6.811 1.00 89.38 464 ALA A C 1
ATOM 3527 O O . ALA A 1 464 ? -2.353 9.889 5.722 1.00 89.38 464 ALA A O 1
ATOM 3528 N N . GLU A 1 465 ? -2.219 9.902 7.948 1.00 88.75 465 GLU A N 1
ATOM 3529 C CA . GLU A 1 465 ? -0.839 9.417 7.966 1.00 88.75 465 GLU A CA 1
ATOM 3530 C C . GLU A 1 465 ? -0.747 7.951 7.516 1.00 88.75 465 GLU A C 1
ATOM 3532 O O . GLU A 1 465 ? 0.158 7.595 6.757 1.00 88.75 465 GLU A O 1
ATOM 3537 N N . GLN A 1 466 ? -1.692 7.099 7.929 1.00 87.12 466 GLN A N 1
ATOM 3538 C CA . GLN A 1 466 ? -1.736 5.701 7.496 1.00 87.12 466 GLN A CA 1
ATOM 3539 C C . GLN A 1 466 ? -1.990 5.590 5.987 1.00 87.12 466 GLN A C 1
ATOM 3541 O O . GLN A 1 466 ? -1.296 4.832 5.305 1.00 87.12 466 GLN A O 1
ATOM 3546 N N . THR A 1 467 ? -2.927 6.372 5.442 1.00 86.38 467 THR A N 1
ATOM 3547 C CA . THR A 1 467 ? -3.216 6.371 3.999 1.00 86.38 467 THR A CA 1
ATOM 3548 C C . THR A 1 467 ? -2.032 6.889 3.185 1.00 86.38 467 THR A C 1
ATOM 3550 O O . THR A 1 467 ? -1.705 6.310 2.148 1.00 86.38 467 THR A O 1
ATOM 3553 N N . ARG A 1 468 ? -1.324 7.915 3.679 1.00 87.31 468 ARG A N 1
ATOM 3554 C CA . ARG A 1 468 ? -0.094 8.427 3.056 1.00 87.31 468 ARG A CA 1
ATOM 3555 C C . ARG A 1 468 ? 1.037 7.397 3.050 1.00 87.31 468 ARG A C 1
ATOM 3557 O O . ARG A 1 468 ? 1.743 7.273 2.055 1.00 87.31 468 ARG A O 1
ATOM 3564 N N . ARG A 1 469 ? 1.231 6.644 4.135 1.00 85.75 469 ARG A N 1
ATOM 3565 C CA . ARG A 1 469 ? 2.251 5.580 4.175 1.00 85.75 469 ARG A CA 1
ATOM 3566 C C . ARG A 1 469 ? 1.914 4.440 3.227 1.00 85.75 469 ARG A C 1
ATOM 3568 O O . ARG A 1 469 ? 2.769 4.041 2.445 1.00 85.75 469 ARG A O 1
ATOM 3575 N N . ALA A 1 470 ? 0.662 3.986 3.239 1.00 83.69 470 ALA A N 1
ATOM 3576 C CA . ALA A 1 470 ? 0.201 2.933 2.341 1.00 83.69 470 ALA A CA 1
ATOM 3577 C C . ALA A 1 470 ? 0.363 3.331 0.863 1.00 83.69 470 ALA A C 1
ATOM 3579 O O . ALA A 1 470 ? 0.780 2.513 0.043 1.00 83.69 470 ALA A O 1
ATOM 3580 N N . SER A 1 471 ? 0.094 4.596 0.514 1.00 84.12 471 SER A N 1
ATOM 3581 C CA . SER A 1 471 ? 0.281 5.079 -0.857 1.00 84.12 471 SER A CA 1
ATOM 3582 C C . SER A 1 471 ? 1.757 5.162 -1.259 1.00 84.12 471 SER A C 1
ATOM 3584 O O . SER A 1 471 ? 2.099 4.773 -2.376 1.00 84.12 471 SER A O 1
ATOM 3586 N N . LEU A 1 472 ? 2.647 5.591 -0.356 1.00 85.81 472 LEU A N 1
ATOM 3587 C CA . LEU A 1 472 ? 4.093 5.618 -0.602 1.00 85.81 472 LEU A CA 1
ATOM 3588 C C . LEU A 1 472 ? 4.697 4.216 -0.731 1.00 85.81 472 LEU A C 1
ATOM 3590 O O . LEU A 1 472 ? 5.508 3.990 -1.628 1.00 85.81 472 LEU A O 1
ATOM 3594 N N . GLU A 1 473 ? 4.296 3.266 0.114 1.00 87.19 473 GLU A N 1
ATOM 3595 C CA . GLU A 1 473 ? 4.735 1.870 0.009 1.00 87.19 473 GLU A CA 1
ATOM 3596 C C . GLU A 1 473 ? 4.277 1.243 -1.307 1.00 87.19 473 GLU A C 1
ATOM 3598 O O . GLU A 1 473 ? 5.073 0.626 -2.018 1.00 87.19 473 GLU A O 1
ATOM 3603 N N . LEU A 1 474 ? 3.014 1.460 -1.685 1.00 84.75 474 LEU A N 1
ATOM 3604 C CA . LEU A 1 474 ? 2.490 0.997 -2.966 1.00 84.75 474 LEU A CA 1
ATOM 3605 C C . LEU A 1 474 ? 3.253 1.618 -4.145 1.00 84.75 474 LEU A C 1
ATOM 3607 O O . LEU A 1 474 ? 3.555 0.925 -5.119 1.00 84.75 474 LEU A O 1
ATOM 3611 N N . LEU A 1 475 ? 3.589 2.907 -4.061 1.00 84.44 475 LEU A N 1
ATOM 3612 C CA . LEU A 1 475 ? 4.385 3.598 -5.072 1.00 84.44 475 LEU A CA 1
ATOM 3613 C C . LEU A 1 475 ? 5.798 3.018 -5.162 1.00 84.44 475 LEU A C 1
ATOM 3615 O O . LEU A 1 475 ? 6.272 2.761 -6.268 1.00 84.44 475 LEU A O 1
ATOM 3619 N N . ALA A 1 476 ? 6.450 2.762 -4.028 1.00 86.88 476 ALA A N 1
ATOM 3620 C CA . ALA A 1 476 ? 7.778 2.158 -3.984 1.00 86.88 476 ALA A CA 1
ATOM 3621 C C . ALA A 1 476 ? 7.782 0.765 -4.631 1.00 86.88 476 ALA A C 1
ATOM 3623 O O . ALA A 1 476 ? 8.633 0.479 -5.477 1.00 86.88 476 ALA A O 1
ATOM 3624 N N . TRP A 1 477 ? 6.787 -0.068 -4.314 1.00 88.12 477 TRP A N 1
ATOM 3625 C CA . TRP A 1 477 ? 6.621 -1.380 -4.934 1.00 88.12 477 TRP A CA 1
ATOM 3626 C C . TRP A 1 477 ? 6.379 -1.293 -6.443 1.00 88.12 477 TRP A C 1
ATOM 3628 O O . TRP A 1 477 ? 7.037 -1.993 -7.213 1.00 88.12 477 TRP A O 1
ATOM 3638 N N . ARG A 1 478 ? 5.478 -0.408 -6.889 1.00 86.69 478 ARG A N 1
ATOM 3639 C CA . ARG A 1 478 ? 5.192 -0.210 -8.321 1.00 86.69 478 ARG A CA 1
ATOM 3640 C C . ARG A 1 478 ? 6.407 0.305 -9.085 1.00 86.69 478 ARG A C 1
ATOM 3642 O O . ARG A 1 478 ? 6.696 -0.199 -10.168 1.00 86.69 478 ARG A O 1
ATOM 3649 N N . ALA A 1 479 ? 7.143 1.261 -8.521 1.00 86.06 479 ALA A N 1
ATOM 3650 C CA . ALA A 1 479 ? 8.372 1.776 -9.115 1.00 86.06 479 ALA A CA 1
ATOM 3651 C C . ALA A 1 479 ? 9.450 0.683 -9.210 1.00 86.06 479 ALA A C 1
ATOM 3653 O O . ALA A 1 479 ? 10.063 0.510 -10.265 1.00 86.06 479 ALA A O 1
ATOM 3654 N N . GLY A 1 480 ? 9.634 -0.102 -8.142 1.00 88.38 480 GLY A N 1
ATOM 3655 C CA . GLY A 1 480 ? 10.545 -1.247 -8.128 1.00 88.38 480 GLY A CA 1
ATOM 3656 C C . GLY A 1 480 ? 10.185 -2.299 -9.180 1.00 88.38 480 GLY A C 1
ATOM 3657 O O . GLY A 1 480 ? 11.057 -2.758 -9.921 1.00 88.38 480 GLY A O 1
ATOM 3658 N N . LEU A 1 481 ? 8.896 -2.628 -9.311 1.00 89.50 481 LEU A N 1
ATOM 3659 C CA . LEU A 1 481 ? 8.397 -3.558 -10.323 1.00 89.50 481 LEU A CA 1
ATOM 3660 C C . LEU A 1 481 ? 8.612 -3.024 -11.746 1.00 89.50 481 LEU A C 1
ATOM 3662 O O . LEU A 1 481 ? 9.117 -3.756 -12.596 1.00 89.50 481 LEU A O 1
ATOM 3666 N N . ALA A 1 482 ? 8.288 -1.755 -12.009 1.00 86.62 482 ALA A N 1
ATOM 3667 C CA . ALA A 1 482 ? 8.483 -1.135 -13.319 1.00 86.62 482 ALA A CA 1
ATOM 3668 C C . ALA A 1 482 ? 9.960 -1.165 -13.749 1.00 86.62 482 ALA A C 1
ATOM 3670 O O . ALA A 1 482 ? 10.271 -1.528 -14.886 1.00 86.62 482 ALA A O 1
ATOM 3671 N N . LEU A 1 483 ? 10.884 -0.862 -12.830 1.00 89.19 483 LEU A N 1
ATOM 3672 C CA . LEU A 1 483 ? 12.326 -0.956 -13.080 1.00 89.19 483 LEU A CA 1
ATOM 3673 C C . LEU A 1 483 ? 12.773 -2.396 -13.361 1.00 89.19 483 LEU A C 1
ATOM 3675 O O . LEU A 1 483 ? 13.560 -2.626 -14.282 1.00 89.19 483 LEU A O 1
ATOM 3679 N N . ALA A 1 484 ? 12.258 -3.371 -12.611 1.00 91.38 484 ALA A N 1
ATOM 3680 C CA . ALA A 1 484 ? 12.582 -4.779 -12.820 1.00 91.38 484 ALA A CA 1
ATOM 3681 C C . ALA A 1 484 ? 12.075 -5.289 -14.184 1.00 91.38 484 ALA A C 1
ATOM 3683 O O . ALA A 1 484 ? 12.811 -5.980 -14.894 1.00 91.38 484 ALA A O 1
ATOM 3684 N N . VAL A 1 485 ? 10.866 -4.889 -14.595 1.00 89.38 485 VAL A N 1
ATOM 3685 C CA . VAL A 1 485 ? 10.295 -5.212 -15.913 1.00 89.38 485 VAL A CA 1
ATOM 3686 C C . VAL A 1 485 ? 11.105 -4.563 -17.033 1.00 89.38 485 VAL A C 1
ATOM 3688 O O . VAL A 1 485 ? 11.440 -5.231 -18.011 1.00 89.38 485 VAL A O 1
ATOM 3691 N N . LEU A 1 486 ? 11.490 -3.293 -16.890 1.00 89.12 486 LEU A N 1
ATOM 3692 C CA . LEU A 1 486 ? 12.365 -2.621 -17.854 1.00 89.12 486 LEU A CA 1
ATOM 3693 C C . LEU A 1 486 ? 13.712 -3.338 -18.000 1.00 89.12 486 LEU A C 1
ATOM 3695 O O . LEU A 1 486 ? 14.163 -3.575 -19.123 1.00 89.12 486 LEU A O 1
ATOM 3699 N N . ALA A 1 487 ? 14.338 -3.724 -16.885 1.00 91.38 487 ALA A N 1
ATOM 3700 C CA . ALA A 1 487 ? 15.592 -4.472 -16.891 1.00 91.38 487 ALA A CA 1
ATOM 3701 C C . ALA A 1 487 ? 15.440 -5.846 -17.570 1.00 91.38 487 ALA A C 1
ATOM 3703 O O . ALA A 1 487 ? 16.319 -6.258 -18.336 1.00 91.38 487 ALA A O 1
ATOM 3704 N N . LEU A 1 488 ? 14.308 -6.524 -17.352 1.00 93.44 488 LEU A N 1
ATOM 3705 C CA . LEU A 1 488 ? 13.972 -7.788 -18.003 1.00 93.44 488 LEU A CA 1
ATOM 3706 C C . LEU A 1 488 ? 13.830 -7.616 -19.520 1.00 93.44 488 LEU A C 1
ATOM 3708 O O . LEU A 1 488 ? 14.487 -8.329 -20.280 1.00 93.44 488 LEU A O 1
ATOM 3712 N N . VAL A 1 489 ? 13.024 -6.649 -19.967 1.00 90.44 489 VAL A N 1
ATOM 3713 C CA . VAL A 1 489 ? 12.818 -6.355 -21.394 1.00 90.44 489 VAL A CA 1
ATOM 3714 C C . VAL A 1 489 ? 14.147 -5.999 -22.059 1.00 90.44 489 VAL A C 1
ATOM 3716 O O . VAL A 1 489 ? 14.495 -6.589 -23.083 1.00 90.44 489 VAL A O 1
ATOM 3719 N N . ALA A 1 490 ? 14.937 -5.111 -21.451 1.00 90.44 490 ALA A N 1
ATOM 3720 C CA . ALA A 1 490 ? 16.246 -4.724 -21.968 1.00 90.44 490 ALA A CA 1
ATOM 3721 C C . ALA A 1 490 ? 17.197 -5.927 -22.092 1.00 90.44 490 ALA A C 1
ATOM 3723 O O . ALA A 1 490 ? 17.834 -6.109 -23.134 1.00 90.44 490 ALA A O 1
ATOM 3724 N N . SER A 1 491 ? 17.260 -6.785 -21.072 1.00 92.62 491 SER A N 1
ATOM 3725 C CA . SER A 1 491 ? 18.115 -7.978 -21.074 1.00 92.62 491 SER A CA 1
ATOM 3726 C C . SER A 1 491 ? 17.680 -9.000 -22.128 1.00 92.62 491 SER A C 1
ATOM 3728 O O . SER A 1 491 ? 18.523 -9.522 -22.861 1.00 92.62 491 SER A O 1
ATOM 3730 N N . CYS A 1 492 ? 16.372 -9.231 -22.283 1.00 91.75 492 CYS A N 1
ATOM 3731 C CA . CYS A 1 492 ? 15.810 -10.086 -23.331 1.00 91.75 492 CYS A CA 1
ATOM 3732 C C . CYS A 1 492 ? 16.114 -9.547 -24.736 1.00 91.75 492 CYS A C 1
ATOM 3734 O O . CYS A 1 492 ? 16.572 -10.299 -25.602 1.00 91.75 492 CYS A O 1
ATOM 3736 N N . CYS A 1 493 ? 15.927 -8.243 -24.963 1.00 90.69 493 CYS A N 1
ATOM 3737 C CA . CYS A 1 493 ? 16.262 -7.594 -26.229 1.00 90.69 493 CYS A CA 1
ATOM 3738 C C . CYS A 1 493 ? 17.759 -7.715 -26.542 1.00 90.69 493 CYS A C 1
ATOM 3740 O O . CYS A 1 493 ? 18.123 -8.096 -27.655 1.00 90.69 493 CYS A O 1
ATOM 3742 N N . LEU A 1 494 ? 18.636 -7.461 -25.565 1.00 91.56 494 LEU A N 1
ATOM 3743 C CA . LEU A 1 494 ? 20.082 -7.628 -25.730 1.00 91.56 494 LEU A CA 1
ATOM 3744 C C . LEU A 1 494 ? 20.455 -9.081 -26.045 1.00 91.56 494 LEU A C 1
ATOM 3746 O O . LEU A 1 494 ? 21.250 -9.321 -26.956 1.00 91.56 494 LEU A O 1
ATOM 3750 N N . ALA A 1 495 ? 19.863 -10.055 -25.351 1.00 92.06 495 ALA A N 1
ATOM 3751 C CA . ALA A 1 495 ? 20.088 -11.473 -25.617 1.00 92.06 495 ALA A CA 1
ATOM 3752 C C . ALA A 1 495 ? 19.671 -11.853 -27.047 1.00 92.06 495 ALA A C 1
ATOM 3754 O O . ALA A 1 495 ? 20.433 -12.518 -27.754 1.00 92.06 495 ALA A O 1
ATOM 3755 N N . ALA A 1 496 ? 18.508 -11.377 -27.505 1.00 90.31 496 ALA A N 1
ATOM 3756 C CA . ALA A 1 496 ? 18.025 -11.594 -28.865 1.00 90.31 496 ALA A CA 1
ATOM 3757 C C . ALA A 1 496 ? 18.954 -10.960 -29.913 1.00 90.31 496 ALA A C 1
ATOM 3759 O O . ALA A 1 496 ? 19.354 -11.634 -30.865 1.00 90.31 496 ALA A O 1
ATOM 3760 N N . VAL A 1 497 ? 19.370 -9.703 -29.711 1.00 90.81 497 VAL A N 1
ATOM 3761 C CA . VAL A 1 497 ? 20.306 -9.004 -30.606 1.00 90.81 497 VAL A CA 1
ATOM 3762 C C . VAL A 1 497 ? 21.636 -9.749 -30.689 1.00 90.81 497 VAL A C 1
ATOM 3764 O O . VAL A 1 497 ? 22.113 -10.019 -31.789 1.00 90.81 497 VAL A O 1
ATOM 3767 N N . TYR A 1 498 ? 22.237 -10.141 -29.563 1.00 92.12 498 TYR A N 1
ATOM 3768 C CA . TYR A 1 498 ? 23.506 -10.875 -29.581 1.00 92.12 498 TYR A CA 1
ATOM 3769 C C . TYR A 1 498 ? 23.380 -12.278 -30.187 1.00 92.12 498 TYR A C 1
ATOM 3771 O O . TYR A 1 498 ? 24.308 -12.735 -30.859 1.00 92.12 498 TYR A O 1
ATOM 3779 N N . ARG A 1 499 ? 22.231 -12.943 -30.025 1.00 90.56 499 ARG A N 1
ATOM 3780 C CA . ARG A 1 499 ? 21.950 -14.230 -30.674 1.00 90.56 499 ARG A CA 1
ATOM 3781 C C . ARG A 1 499 ? 21.863 -14.089 -32.194 1.00 90.56 499 ARG A C 1
ATOM 3783 O O . ARG A 1 499 ? 22.484 -14.880 -32.901 1.00 90.56 499 ARG A O 1
ATOM 3790 N N . ILE A 1 500 ? 21.169 -13.063 -32.690 1.00 90.06 500 ILE A N 1
ATOM 3791 C CA . ILE A 1 500 ? 21.113 -12.747 -34.127 1.00 90.06 500 ILE A CA 1
ATOM 3792 C C . ILE A 1 500 ? 22.513 -12.395 -34.646 1.00 90.06 500 ILE A C 1
ATOM 3794 O O . ILE A 1 500 ? 22.935 -12.926 -35.672 1.00 90.06 500 ILE A O 1
ATOM 3798 N N . ARG A 1 501 ? 23.279 -11.577 -33.906 1.00 90.38 501 ARG A N 1
ATOM 3799 C CA . ARG A 1 501 ? 24.667 -11.235 -34.262 1.00 90.38 501 ARG A CA 1
ATOM 3800 C C . ARG A 1 501 ? 25.535 -12.475 -34.414 1.00 90.38 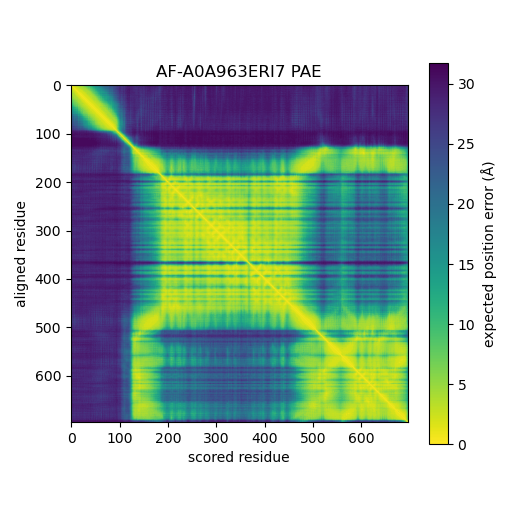501 ARG A C 1
ATOM 3802 O O . ARG A 1 501 ? 26.271 -12.579 -35.386 1.00 90.38 501 ARG A O 1
ATOM 3809 N N . CYS A 1 502 ? 25.432 -13.423 -33.484 1.00 89.62 502 CYS A N 1
ATOM 3810 C CA . CYS A 1 502 ? 26.146 -14.689 -33.597 1.00 89.62 502 CYS A CA 1
ATOM 3811 C C . CYS A 1 502 ? 25.808 -15.408 -34.908 1.00 89.62 502 CYS A C 1
ATOM 3813 O O . CYS A 1 502 ? 26.731 -15.827 -35.595 1.00 89.62 502 CYS A O 1
ATOM 3815 N N . GLN A 1 503 ? 24.523 -15.550 -35.251 1.00 88.38 503 GLN A N 1
ATOM 3816 C CA . GLN A 1 503 ? 24.092 -16.258 -36.464 1.00 88.38 503 GLN A CA 1
ATOM 3817 C C . GLN A 1 503 ? 24.658 -15.614 -37.736 1.00 88.38 503 GLN A C 1
ATOM 3819 O O . GLN A 1 503 ? 25.175 -16.313 -38.605 1.00 88.38 503 GLN A O 1
ATOM 3824 N N . VAL A 1 504 ? 24.626 -14.281 -37.809 1.00 87.50 504 VAL A N 1
ATOM 3825 C CA . VAL A 1 504 ? 25.157 -13.523 -38.950 1.00 87.50 504 VAL A CA 1
ATOM 3826 C C . VAL A 1 504 ? 26.672 -13.711 -39.082 1.00 87.50 504 VAL A C 1
ATOM 3828 O O . VAL A 1 504 ? 27.153 -14.091 -40.150 1.00 87.50 504 VAL A O 1
ATOM 3831 N N . TYR A 1 505 ? 27.433 -13.529 -37.997 1.00 86.44 505 TYR A N 1
ATOM 3832 C CA . TYR A 1 505 ? 28.897 -13.634 -38.050 1.00 86.44 505 TYR A CA 1
ATOM 3833 C C . TYR A 1 505 ? 29.410 -15.064 -38.224 1.00 86.44 505 TYR A C 1
ATOM 3835 O O . TYR A 1 505 ? 30.495 -15.241 -38.763 1.00 86.44 505 TYR A O 1
ATOM 3843 N N . THR A 1 506 ? 28.654 -16.095 -37.831 1.00 83.44 506 THR A N 1
ATOM 3844 C CA . THR A 1 506 ? 29.050 -17.482 -38.128 1.00 83.44 506 THR A CA 1
ATOM 3845 C C . THR A 1 506 ? 29.024 -17.807 -39.619 1.00 83.44 506 THR A C 1
ATOM 3847 O O . THR A 1 506 ? 29.770 -18.675 -40.057 1.00 83.44 506 THR A O 1
ATOM 3850 N N . SER A 1 507 ? 28.177 -17.123 -40.394 1.00 74.94 507 SER A N 1
ATOM 3851 C CA . SER A 1 507 ? 28.010 -17.375 -41.831 1.00 74.94 507 SER A CA 1
ATOM 3852 C C . SER A 1 507 ? 28.892 -16.514 -42.743 1.00 74.94 507 SER A C 1
ATOM 3854 O O . SER A 1 507 ? 28.986 -16.803 -43.931 1.00 74.94 507 SER A O 1
ATOM 3856 N N . SER A 1 508 ? 29.543 -15.464 -42.229 1.00 71.75 508 SER A N 1
ATOM 3857 C CA . SER A 1 508 ? 30.327 -14.521 -43.041 1.00 71.75 508 SER A CA 1
ATOM 3858 C C . SER A 1 508 ? 31.833 -14.722 -42.865 1.00 71.75 508 SER A C 1
ATOM 3860 O O . SER A 1 508 ? 32.341 -14.683 -41.747 1.00 71.75 508 SER A O 1
ATOM 3862 N N . ARG A 1 509 ? 32.567 -14.875 -43.974 1.00 75.81 509 ARG A N 1
ATOM 3863 C CA . ARG A 1 509 ? 34.037 -14.813 -43.997 1.00 75.81 509 ARG A CA 1
ATOM 3864 C C . ARG A 1 509 ? 34.473 -13.443 -44.510 1.00 75.81 509 ARG A C 1
ATOM 3866 O O . ARG A 1 509 ? 34.476 -13.217 -45.714 1.00 75.81 509 ARG A O 1
ATOM 3873 N N . GLU A 1 510 ? 34.828 -12.553 -43.594 1.00 79.25 510 GLU A N 1
ATOM 3874 C CA . GLU A 1 510 ? 35.275 -11.195 -43.927 1.00 79.25 510 GLU A CA 1
ATOM 3875 C C . GLU A 1 510 ? 36.734 -11.208 -44.396 1.00 79.25 510 GLU A C 1
ATOM 3877 O O . GLU A 1 510 ? 37.560 -11.951 -43.855 1.00 79.25 510 GLU A O 1
ATOM 3882 N N . GLN A 1 511 ? 37.075 -10.389 -45.392 1.00 80.56 511 GLN A N 1
ATOM 3883 C CA . GLN A 1 511 ? 38.468 -10.193 -45.816 1.00 80.56 511 GLN A CA 1
ATOM 3884 C C . GLN A 1 511 ? 38.879 -8.738 -45.581 1.00 80.56 511 GLN A C 1
ATOM 3886 O O . GLN A 1 511 ? 38.040 -7.891 -45.311 1.00 80.56 511 GLN A O 1
ATOM 3891 N N . GLY A 1 512 ? 40.180 -8.452 -45.606 1.00 83.94 512 GLY A N 1
ATOM 3892 C CA . GLY A 1 512 ? 40.652 -7.068 -45.539 1.00 83.94 512 GLY A CA 1
ATOM 3893 C C . GLY A 1 512 ? 40.413 -6.325 -46.855 1.00 83.94 512 GLY A C 1
ATOM 3894 O O . GLY A 1 512 ? 40.364 -6.943 -47.921 1.00 83.94 512 GLY A O 1
ATOM 3895 N N . ALA A 1 513 ? 40.318 -5.000 -46.776 1.00 86.62 513 ALA A N 1
ATOM 3896 C CA . ALA A 1 513 ? 40.303 -4.133 -47.942 1.00 86.62 513 ALA A CA 1
ATOM 3897 C C . ALA A 1 513 ? 41.675 -4.126 -48.635 1.00 86.62 513 ALA A C 1
ATOM 3899 O O . ALA A 1 513 ? 42.722 -4.117 -47.984 1.00 86.62 513 ALA A O 1
ATOM 3900 N N . VAL A 1 514 ? 41.656 -4.102 -49.968 1.00 84.88 514 VAL A N 1
ATOM 3901 C CA . VAL A 1 514 ? 42.847 -3.881 -50.802 1.00 84.88 514 VAL A CA 1
ATOM 3902 C C . VAL A 1 514 ? 43.230 -2.391 -50.728 1.00 84.88 514 VAL A C 1
ATOM 3904 O O . VAL A 1 514 ? 42.315 -1.567 -50.705 1.00 84.88 514 VAL A O 1
ATOM 3907 N N . PRO A 1 515 ? 44.526 -2.015 -50.689 1.00 83.75 515 PRO A N 1
ATOM 3908 C CA . PRO A 1 515 ? 44.942 -0.611 -50.635 1.00 83.75 515 PRO A CA 1
ATOM 3909 C C . PRO A 1 515 ? 44.369 0.223 -51.790 1.00 83.75 515 PRO A C 1
ATOM 3911 O O . PRO A 1 515 ? 44.489 -0.159 -52.954 1.00 83.75 515 PRO A O 1
ATOM 3914 N N . LEU A 1 516 ? 43.765 1.369 -51.462 1.00 81.88 516 LEU A N 1
ATOM 3915 C CA . LEU A 1 516 ? 43.125 2.273 -52.427 1.00 81.88 516 LEU A CA 1
ATOM 3916 C C . LEU A 1 516 ? 44.133 3.033 -53.305 1.00 81.88 516 LEU A C 1
ATOM 3918 O O . LEU A 1 516 ? 43.791 3.445 -54.409 1.00 81.88 516 LEU A O 1
ATOM 3922 N N . ASP A 1 517 ? 45.373 3.178 -52.831 1.00 73.00 517 ASP A N 1
ATOM 3923 C CA . ASP A 1 517 ? 46.436 3.956 -53.484 1.00 73.00 517 ASP A CA 1
ATOM 3924 C C . ASP A 1 517 ? 46.813 3.387 -54.864 1.00 73.00 517 ASP A C 1
ATOM 3926 O O . ASP A 1 517 ? 47.226 4.115 -55.765 1.00 73.00 517 ASP A O 1
ATOM 3930 N N . GLN A 1 518 ? 46.608 2.080 -55.063 1.00 66.75 518 GLN A N 1
ATOM 3931 C CA . GLN A 1 518 ? 46.804 1.396 -56.340 1.00 66.75 518 GLN A CA 1
ATOM 3932 C C . GLN A 1 518 ? 45.545 1.548 -57.212 1.00 66.75 518 GLN A C 1
ATOM 3934 O O . GLN A 1 518 ? 44.712 0.640 -57.297 1.00 66.75 518 GLN A O 1
ATOM 3939 N N . GLY A 1 519 ? 45.388 2.720 -57.834 1.00 70.50 519 GLY A N 1
ATOM 3940 C CA . GLY A 1 519 ? 44.305 3.020 -58.783 1.00 70.50 519 GLY A CA 1
ATOM 3941 C C . GLY A 1 519 ? 43.205 3.935 -58.240 1.00 70.50 519 GLY A C 1
ATOM 3942 O O . GLY A 1 519 ? 42.046 3.770 -58.617 1.00 70.50 519 GLY A O 1
ATOM 3943 N N . ALA A 1 520 ? 43.555 4.871 -57.352 1.00 75.44 520 ALA A N 1
ATOM 3944 C CA . ALA A 1 520 ? 42.647 5.910 -56.859 1.00 75.44 520 ALA A CA 1
ATOM 3945 C C . ALA A 1 520 ? 42.144 6.845 -57.975 1.00 75.44 520 ALA A C 1
ATOM 3947 O O . ALA A 1 520 ? 40.999 7.291 -57.941 1.00 75.44 520 ALA A O 1
ATOM 3948 N N . ASP A 1 521 ? 42.986 7.086 -58.982 1.00 78.88 521 ASP A N 1
ATOM 3949 C CA . ASP A 1 521 ? 42.689 7.949 -60.129 1.00 78.88 521 ASP A CA 1
ATOM 3950 C C . ASP A 1 521 ? 41.609 7.381 -61.067 1.00 78.88 521 ASP A C 1
ATOM 3952 O O . ASP A 1 521 ? 40.955 8.142 -61.779 1.00 78.88 521 ASP A O 1
ATOM 3956 N N . ASP A 1 522 ? 41.391 6.063 -61.029 1.00 85.56 522 ASP A N 1
ATOM 3957 C CA . ASP A 1 522 ? 40.426 5.347 -61.874 1.00 85.56 522 ASP A CA 1
ATOM 3958 C C . ASP A 1 522 ? 39.044 5.205 -61.211 1.00 85.56 522 ASP A C 1
ATOM 3960 O O . ASP A 1 522 ? 38.145 4.552 -61.750 1.00 85.56 522 ASP A O 1
ATOM 3964 N N . ILE A 1 523 ? 38.865 5.770 -60.011 1.00 88.12 523 ILE A N 1
ATOM 3965 C CA . ILE A 1 523 ? 37.605 5.696 -59.270 1.00 88.12 523 ILE A CA 1
ATOM 3966 C C . ILE A 1 523 ? 36.700 6.850 -59.706 1.00 88.12 523 ILE A C 1
ATOM 3968 O O . ILE A 1 523 ? 37.023 8.025 -59.535 1.00 88.12 523 ILE A O 1
ATOM 3972 N N . SER A 1 524 ? 35.523 6.509 -60.227 1.00 90.19 524 SER A N 1
ATOM 3973 C CA . SER A 1 524 ? 34.443 7.473 -60.440 1.00 90.19 524 SER A CA 1
ATOM 3974 C C . SER A 1 524 ? 33.595 7.565 -59.174 1.00 90.19 524 SER A C 1
ATOM 3976 O O . SER A 1 524 ? 32.981 6.573 -58.775 1.00 90.19 524 SER A O 1
ATOM 3978 N N . TRP A 1 525 ? 33.595 8.728 -58.517 1.00 91.25 525 TRP A N 1
ATOM 3979 C CA . TRP A 1 525 ? 32.832 8.964 -57.288 1.00 91.25 525 TRP A CA 1
ATOM 3980 C C . TRP A 1 525 ? 31.422 9.472 -57.584 1.00 91.25 525 TRP A C 1
ATOM 3982 O O . TRP A 1 525 ? 31.212 10.321 -58.451 1.00 91.25 525 TRP A O 1
ATOM 3992 N N . VAL A 1 526 ? 30.446 8.974 -56.825 1.00 91.62 526 VAL A N 1
ATOM 3993 C CA . VAL A 1 526 ? 29.048 9.393 -56.940 1.00 91.62 526 VAL A CA 1
ATOM 3994 C C . VAL A 1 526 ? 28.816 10.675 -56.144 1.00 91.62 526 VAL A C 1
ATOM 3996 O O . VAL A 1 526 ? 29.120 10.746 -54.951 1.00 91.62 526 VAL A O 1
ATOM 3999 N N . ALA A 1 527 ? 28.204 11.670 -56.785 1.00 89.12 527 ALA A N 1
ATOM 4000 C CA . ALA A 1 527 ? 27.911 12.947 -56.153 1.00 89.12 527 ALA A CA 1
ATOM 4001 C C . ALA A 1 527 ? 26.854 12.826 -55.027 1.00 89.12 527 ALA A C 1
ATOM 4003 O O . ALA A 1 527 ? 25.853 12.105 -55.163 1.00 89.12 527 ALA A O 1
ATOM 4004 N N . PRO A 1 528 ? 27.030 13.558 -53.910 1.00 88.69 528 PRO A N 1
ATOM 4005 C CA . PRO A 1 528 ? 26.043 13.623 -52.841 1.00 88.69 528 PRO A CA 1
ATOM 4006 C C . PRO A 1 528 ? 24.800 14.413 -53.254 1.00 88.69 528 PRO A C 1
ATOM 4008 O O . PRO A 1 528 ? 24.844 15.293 -54.114 1.00 88.69 528 PRO A O 1
ATOM 4011 N N . ALA A 1 529 ? 23.674 14.154 -52.590 1.00 88.38 529 ALA A N 1
ATOM 4012 C CA . ALA A 1 529 ? 22.449 14.910 -52.827 1.00 88.38 529 ALA A CA 1
ATOM 4013 C C . ALA A 1 529 ? 22.569 16.356 -52.298 1.00 88.38 529 ALA A C 1
ATOM 4015 O O . ALA A 1 529 ? 22.651 16.575 -51.087 1.00 88.38 529 ALA A O 1
ATOM 4016 N N . ALA A 1 530 ? 22.482 17.350 -53.190 1.00 82.31 530 ALA A N 1
ATOM 4017 C CA . ALA A 1 530 ? 22.699 18.771 -52.874 1.00 82.31 530 ALA A CA 1
ATOM 4018 C C . ALA A 1 530 ? 21.816 19.331 -51.734 1.00 82.31 530 ALA A C 1
ATOM 4020 O O . ALA A 1 530 ? 22.257 20.179 -50.964 1.00 82.31 530 ALA A O 1
ATOM 4021 N N . ASN A 1 531 ? 20.586 18.825 -51.573 1.00 85.38 531 ASN A N 1
ATOM 4022 C CA . ASN A 1 531 ? 19.588 19.400 -50.654 1.00 85.38 531 ASN A CA 1
ATOM 4023 C C . ASN A 1 531 ? 19.397 18.602 -49.350 1.00 85.38 531 ASN A C 1
ATOM 4025 O O . ASN A 1 531 ? 18.417 18.818 -48.632 1.00 85.38 531 ASN A O 1
ATOM 4029 N N . ARG A 1 532 ? 20.285 17.655 -49.018 1.00 84.12 532 ARG A N 1
ATOM 4030 C CA . ARG A 1 532 ? 20.105 16.768 -47.850 1.00 84.12 532 ARG A CA 1
ATOM 4031 C C . ARG A 1 532 ? 20.019 17.531 -46.524 1.00 84.12 532 ARG A C 1
ATOM 4033 O O . ARG A 1 532 ? 19.087 17.310 -45.752 1.00 84.12 532 ARG A O 1
ATOM 4040 N N . GLN A 1 533 ? 20.965 18.431 -46.261 1.00 85.88 533 GLN A N 1
ATOM 4041 C CA . GLN A 1 533 ? 21.033 19.173 -44.995 1.00 85.88 533 GLN A CA 1
ATOM 4042 C C . GLN A 1 533 ? 19.838 20.128 -44.832 1.00 85.88 533 GLN A C 1
ATOM 4044 O O . GLN A 1 533 ? 19.238 20.212 -43.759 1.00 85.88 533 GLN A O 1
ATOM 4049 N N . GLN A 1 534 ? 19.414 20.768 -45.926 1.00 88.31 534 GLN A N 1
ATOM 4050 C CA . GLN A 1 534 ? 18.200 21.586 -45.954 1.00 88.31 534 GLN A CA 1
ATOM 4051 C C . GLN A 1 534 ? 16.952 20.749 -45.628 1.00 88.31 534 GLN A C 1
ATOM 4053 O O . GLN A 1 534 ? 16.168 21.131 -44.765 1.00 88.31 534 GLN A O 1
ATOM 4058 N N . ARG A 1 535 ? 16.795 19.557 -46.218 1.00 88.50 535 ARG A N 1
ATOM 4059 C CA . ARG A 1 535 ? 15.667 18.660 -45.899 1.00 88.50 535 ARG A CA 1
ATOM 4060 C C . ARG A 1 535 ? 15.672 18.181 -44.444 1.00 88.50 535 ARG A C 1
ATOM 4062 O O . ARG A 1 535 ? 14.623 18.186 -43.807 1.00 88.50 535 ARG A O 1
ATOM 4069 N N . LEU A 1 536 ? 16.830 17.808 -43.895 1.00 88.31 536 LEU A N 1
ATOM 4070 C CA . LEU A 1 536 ? 16.941 17.377 -42.493 1.00 88.31 536 LEU A CA 1
ATOM 4071 C C . LEU A 1 536 ? 16.646 18.505 -41.498 1.00 88.31 536 LEU A C 1
ATOM 4073 O O . LEU A 1 536 ? 16.032 18.259 -40.460 1.00 88.31 536 LEU A O 1
ATOM 4077 N N . SER A 1 537 ? 17.063 19.735 -41.800 1.00 89.25 537 SER A N 1
ATOM 4078 C CA . SER A 1 537 ? 16.736 20.901 -40.967 1.00 89.25 537 SER A CA 1
ATOM 4079 C C . SER A 1 537 ? 15.248 21.258 -41.024 1.00 89.25 537 SER A C 1
ATOM 4081 O O . SER A 1 537 ? 14.664 21.556 -39.984 1.00 89.25 537 SER A O 1
ATOM 4083 N N . LEU A 1 538 ? 14.606 21.153 -42.193 1.00 90.94 538 LEU A N 1
ATOM 4084 C CA . LEU A 1 538 ? 13.154 21.312 -42.324 1.00 90.94 538 LEU A CA 1
ATOM 4085 C C . LEU A 1 538 ? 12.393 20.254 -41.517 1.00 90.94 538 LEU A C 1
ATOM 4087 O O . LEU A 1 538 ? 11.501 20.615 -40.756 1.00 90.94 538 LEU A O 1
ATOM 4091 N N . LEU A 1 539 ? 12.792 18.980 -41.612 1.00 90.44 539 LEU A N 1
ATOM 4092 C CA . LEU A 1 539 ? 12.186 17.891 -40.837 1.00 90.44 539 LEU A CA 1
ATOM 4093 C C . LEU A 1 539 ? 12.326 18.100 -39.323 1.00 90.44 539 LEU A C 1
ATOM 4095 O O . LEU A 1 539 ? 11.363 17.904 -38.582 1.00 90.44 539 LEU A O 1
ATOM 4099 N N . ALA A 1 540 ? 13.500 18.536 -38.857 1.00 91.12 540 ALA A N 1
ATOM 4100 C CA . ALA A 1 540 ? 13.716 18.835 -37.443 1.00 91.12 540 ALA A CA 1
ATOM 4101 C C . ALA A 1 540 ? 12.850 20.005 -36.957 1.00 91.12 540 ALA A C 1
ATOM 4103 O O . ALA A 1 540 ? 12.253 19.914 -35.886 1.00 91.12 540 ALA A O 1
ATOM 4104 N N . ARG A 1 541 ? 12.712 21.071 -37.759 1.00 93.19 541 ARG A N 1
ATOM 4105 C CA . ARG A 1 541 ? 11.818 22.196 -37.441 1.00 93.19 541 ARG A CA 1
ATOM 4106 C C . ARG A 1 541 ? 10.355 21.763 -37.403 1.00 93.19 541 ARG A C 1
ATOM 4108 O O . ARG A 1 541 ? 9.667 22.083 -36.441 1.00 93.19 541 ARG A O 1
ATOM 4115 N N . SER A 1 542 ? 9.886 21.000 -38.395 1.00 93.75 542 SER A N 1
ATOM 4116 C CA . SER A 1 542 ? 8.505 20.497 -38.402 1.00 93.75 542 SER A CA 1
ATOM 4117 C C . SER A 1 542 ? 8.227 19.587 -37.209 1.00 93.75 542 SER A C 1
ATOM 4119 O O . SER A 1 542 ? 7.173 19.694 -36.589 1.00 93.75 542 SER A O 1
ATOM 4121 N N . TYR A 1 543 ? 9.190 18.737 -36.842 1.00 95.06 543 TYR A N 1
ATOM 4122 C CA . TYR A 1 543 ? 9.070 17.883 -35.667 1.00 95.06 543 TYR A CA 1
ATOM 4123 C C . TYR A 1 543 ? 8.994 18.703 -34.375 1.00 95.06 543 TYR A C 1
ATOM 4125 O O . TYR A 1 543 ? 8.129 18.440 -33.548 1.00 95.06 543 TYR A O 1
ATOM 4133 N N . ALA A 1 544 ? 9.844 19.723 -34.217 1.00 93.06 544 ALA A N 1
ATOM 4134 C CA . ALA A 1 544 ? 9.830 20.592 -33.042 1.00 93.06 544 ALA A CA 1
ATOM 4135 C C . ALA A 1 544 ? 8.485 21.322 -32.875 1.00 93.06 544 ALA A C 1
ATOM 4137 O O . ALA A 1 544 ? 7.951 21.369 -31.769 1.00 93.06 544 ALA A O 1
ATOM 4138 N N . VAL A 1 545 ? 7.907 21.830 -33.970 1.00 96.44 545 VAL A N 1
ATOM 4139 C CA . VAL A 1 545 ? 6.583 22.478 -33.955 1.00 96.44 545 VAL A CA 1
ATOM 4140 C C . VAL A 1 545 ? 5.486 21.488 -33.552 1.00 96.44 545 VAL A C 1
ATOM 4142 O O . VAL A 1 545 ? 4.671 21.801 -32.687 1.00 96.44 545 VAL A O 1
ATOM 4145 N N . LEU A 1 546 ? 5.483 20.280 -34.125 1.00 95.88 546 LEU A N 1
ATOM 4146 C CA . LEU A 1 546 ? 4.500 19.244 -33.782 1.00 95.88 546 LEU A CA 1
ATOM 4147 C C . LEU A 1 546 ? 4.642 18.759 -32.333 1.00 95.88 546 LEU A C 1
ATOM 4149 O O . LEU A 1 546 ? 3.638 18.581 -31.648 1.00 95.88 546 LEU A O 1
ATOM 4153 N N . ALA A 1 547 ? 5.873 18.579 -31.850 1.00 95.44 547 ALA A N 1
ATOM 4154 C CA . ALA A 1 547 ? 6.150 18.195 -30.471 1.00 95.44 547 ALA A CA 1
ATOM 4155 C C . ALA A 1 547 ? 5.664 19.267 -29.483 1.00 95.44 547 ALA A C 1
ATOM 4157 O O . ALA A 1 547 ? 5.014 18.937 -28.493 1.00 95.44 547 ALA A O 1
ATOM 4158 N N . LEU A 1 548 ? 5.912 20.549 -29.779 1.00 96.19 548 LEU A N 1
ATOM 4159 C CA . LEU A 1 548 ? 5.427 21.663 -28.965 1.00 96.19 548 LEU A CA 1
ATOM 4160 C C . LEU A 1 548 ? 3.893 21.723 -28.949 1.00 96.19 548 LEU A C 1
ATOM 4162 O O . LEU A 1 548 ? 3.301 21.869 -27.883 1.00 96.19 548 LEU A O 1
ATOM 4166 N N . ALA A 1 549 ? 3.247 21.553 -30.106 1.00 95.81 549 ALA A N 1
ATOM 4167 C CA . ALA A 1 549 ? 1.790 21.505 -30.199 1.00 95.81 549 ALA A CA 1
ATOM 4168 C C . ALA A 1 549 ? 1.201 20.352 -29.368 1.00 95.81 549 ALA A C 1
ATOM 4170 O O . ALA A 1 549 ? 0.243 20.560 -28.627 1.00 95.81 549 ALA A O 1
ATOM 4171 N N . ALA A 1 550 ? 1.803 19.159 -29.421 1.00 94.69 550 ALA A N 1
ATOM 4172 C CA . ALA A 1 550 ? 1.372 18.013 -28.621 1.00 94.69 550 ALA A CA 1
ATOM 4173 C C . ALA A 1 550 ? 1.491 18.271 -27.108 1.00 94.69 550 ALA A C 1
ATOM 4175 O O . ALA A 1 550 ? 0.579 17.930 -26.356 1.00 94.69 550 ALA A O 1
ATOM 4176 N N . ILE A 1 551 ? 2.579 18.912 -26.663 1.00 95.44 551 ILE A N 1
ATOM 4177 C CA . ILE A 1 551 ? 2.770 19.300 -25.256 1.00 95.44 551 ILE A CA 1
ATOM 4178 C C . ILE A 1 551 ? 1.703 20.316 -24.828 1.00 95.44 551 ILE A C 1
ATOM 4180 O O . ILE A 1 551 ? 1.076 20.134 -23.787 1.00 95.44 551 ILE A O 1
ATOM 4184 N N . MET A 1 552 ? 1.451 21.346 -25.641 1.00 95.31 552 MET A N 1
ATOM 4185 C CA . MET A 1 552 ? 0.429 22.362 -25.359 1.00 95.31 552 MET A CA 1
ATOM 4186 C C . MET A 1 552 ? -0.975 21.756 -25.249 1.00 95.31 552 MET A C 1
ATOM 4188 O O . MET A 1 552 ? -1.714 22.086 -24.324 1.00 95.31 552 MET A O 1
ATOM 4192 N N . VAL A 1 553 ? -1.331 20.832 -26.147 1.00 96.00 553 VAL A N 1
ATOM 4193 C CA . VAL A 1 553 ? -2.615 20.115 -26.095 1.00 96.00 553 VAL A CA 1
ATOM 4194 C C . VAL A 1 553 ? -2.714 19.251 -24.837 1.00 96.00 553 VAL A C 1
ATOM 4196 O O . VAL A 1 553 ? -3.740 19.280 -24.167 1.00 96.00 553 VAL A O 1
ATOM 4199 N N . ALA A 1 554 ? -1.656 18.523 -24.467 1.00 93.12 554 ALA A N 1
ATOM 4200 C CA . ALA A 1 554 ? -1.656 17.701 -23.255 1.00 93.12 554 ALA A CA 1
ATOM 4201 C C . ALA A 1 554 ? -1.842 18.540 -21.979 1.00 93.12 554 ALA A C 1
ATOM 4203 O O . ALA A 1 554 ? -2.619 18.163 -21.102 1.00 93.12 554 ALA A O 1
ATOM 4204 N N . VAL A 1 555 ? -1.181 19.700 -21.896 1.00 92.94 555 VAL A N 1
ATOM 4205 C CA . VAL A 1 555 ? -1.374 20.653 -20.792 1.00 92.94 555 VAL A CA 1
ATOM 4206 C C . VAL A 1 555 ? -2.808 21.194 -20.786 1.00 92.94 555 VAL A C 1
ATOM 4208 O O . VAL A 1 555 ? -3.439 21.219 -19.732 1.00 92.94 555 VAL A O 1
ATOM 4211 N N . GLY A 1 556 ? -3.358 21.553 -21.952 1.00 92.81 556 GLY A N 1
ATOM 4212 C CA . GLY A 1 556 ? -4.742 22.023 -22.084 1.00 92.81 556 GLY A CA 1
ATOM 4213 C C . GLY A 1 556 ? -5.802 20.982 -21.698 1.00 92.81 556 GLY A C 1
ATOM 4214 O O . GLY A 1 556 ? -6.884 21.352 -21.256 1.00 92.81 556 GLY A O 1
ATOM 4215 N N . LEU A 1 557 ? -5.484 19.690 -21.812 1.00 93.75 557 LEU A N 1
ATOM 4216 C CA . LEU A 1 557 ? -6.355 18.578 -21.415 1.00 93.75 557 LEU A CA 1
ATOM 4217 C C . LEU A 1 557 ? -6.236 18.192 -19.928 1.00 93.75 557 LEU A C 1
ATOM 4219 O O . LEU A 1 557 ? -6.892 17.245 -19.502 1.00 93.75 557 LEU A O 1
ATOM 4223 N N . GLY A 1 558 ? -5.410 18.883 -19.132 1.00 90.31 558 GLY A N 1
ATOM 4224 C CA . GLY A 1 558 ? -5.265 18.593 -17.698 1.00 90.31 558 GLY A CA 1
ATOM 4225 C C . GLY A 1 558 ? -4.599 17.244 -17.403 1.00 90.31 558 GLY A C 1
ATOM 4226 O O . GLY A 1 558 ? -4.872 16.618 -16.380 1.00 90.31 558 GLY A O 1
ATOM 4227 N N . VAL A 1 559 ? -3.741 16.774 -18.311 1.00 91.00 559 VAL A N 1
ATOM 4228 C CA . VAL A 1 559 ? -3.005 15.512 -18.176 1.00 91.00 559 VAL A CA 1
ATOM 4229 C C . VAL A 1 559 ? -2.116 15.538 -16.922 1.00 91.00 559 VAL A C 1
ATOM 4231 O O . VAL A 1 559 ? -1.460 16.536 -16.626 1.00 91.00 559 VAL A O 1
ATOM 4234 N N . SER A 1 560 ? -2.068 14.424 -16.183 1.00 89.75 560 SER A N 1
ATOM 4235 C CA . SER A 1 560 ? -1.265 14.313 -14.953 1.00 89.75 560 SER A CA 1
ATOM 4236 C C . SER A 1 560 ? 0.236 14.532 -15.202 1.00 89.75 560 SER A C 1
ATOM 4238 O O . SER A 1 560 ? 0.756 14.248 -16.285 1.00 89.75 560 SER A O 1
ATOM 4240 N N . ALA A 1 561 ? 0.976 14.949 -14.167 1.00 89.19 561 ALA A N 1
ATOM 4241 C CA . ALA A 1 561 ? 2.419 15.200 -14.267 1.00 89.19 561 ALA A CA 1
ATOM 4242 C C . ALA A 1 561 ? 3.220 13.983 -14.783 1.00 89.19 561 ALA A C 1
ATOM 4244 O O . ALA A 1 561 ? 4.142 14.140 -15.583 1.00 89.19 561 ALA A O 1
ATOM 4245 N N . LEU A 1 562 ? 2.841 12.763 -14.379 1.00 86.88 562 LEU A N 1
ATOM 4246 C CA . LEU A 1 562 ? 3.471 11.517 -14.842 1.00 86.88 562 LEU A CA 1
ATOM 4247 C C . LEU A 1 562 ? 3.235 11.257 -16.334 1.00 86.88 562 LEU A C 1
ATOM 4249 O O . LEU A 1 562 ? 4.158 10.872 -17.052 1.00 86.88 562 LEU A O 1
ATOM 4253 N N . GLN A 1 563 ? 2.016 11.488 -16.816 1.00 90.69 563 GLN A N 1
ATOM 4254 C CA . GLN A 1 563 ? 1.682 11.330 -18.231 1.00 90.69 563 GLN A CA 1
ATOM 4255 C C . GLN A 1 563 ? 2.375 12.398 -19.092 1.00 90.69 563 GLN A C 1
ATOM 4257 O O . GLN A 1 563 ? 2.854 12.087 -20.183 1.00 90.69 563 GLN A O 1
ATOM 4262 N N . LEU A 1 564 ? 2.508 13.630 -18.586 1.00 93.69 564 LEU A N 1
ATOM 4263 C CA . LEU A 1 564 ? 3.277 14.682 -19.252 1.00 93.69 564 LEU A CA 1
ATOM 4264 C C . LEU A 1 564 ? 4.769 14.321 -19.336 1.00 93.69 564 LEU A C 1
ATOM 4266 O O . LEU A 1 564 ? 5.379 14.460 -20.396 1.00 93.69 564 LEU A O 1
ATOM 4270 N N . ALA A 1 565 ? 5.350 13.791 -18.255 1.00 91.94 565 ALA A N 1
ATOM 4271 C CA . ALA A 1 565 ? 6.725 13.296 -18.260 1.00 91.94 565 ALA A CA 1
ATOM 4272 C C . ALA A 1 565 ? 6.918 12.153 -19.274 1.00 91.94 565 ALA A C 1
ATOM 4274 O O . ALA A 1 565 ? 7.887 12.162 -20.034 1.00 91.94 565 ALA A O 1
ATOM 4275 N N . ALA A 1 566 ? 5.977 11.205 -19.347 1.00 92.81 566 ALA A N 1
ATOM 4276 C CA . ALA A 1 566 ? 6.009 10.129 -20.336 1.00 92.81 566 ALA A CA 1
ATOM 4277 C C . ALA A 1 566 ? 5.976 10.662 -21.778 1.00 92.81 566 ALA A C 1
ATOM 4279 O O . ALA A 1 566 ? 6.756 10.212 -22.620 1.00 92.81 566 ALA A O 1
ATOM 4280 N N . LEU A 1 567 ? 5.127 11.657 -22.053 1.00 94.88 567 LEU A N 1
ATOM 4281 C CA . LEU A 1 567 ? 5.054 12.316 -23.357 1.00 94.88 567 LEU A CA 1
ATOM 4282 C C . LEU A 1 567 ? 6.386 12.985 -23.729 1.00 94.88 567 LEU A C 1
ATOM 4284 O O . LEU A 1 567 ? 6.880 12.788 -24.838 1.00 94.88 567 LEU A O 1
ATOM 4288 N N . LEU A 1 568 ? 7.001 13.727 -22.803 1.00 95.19 568 LEU A N 1
ATOM 4289 C CA . LEU A 1 568 ? 8.298 14.375 -23.034 1.00 95.19 568 LEU A CA 1
ATOM 4290 C C . LEU A 1 568 ? 9.398 13.358 -23.356 1.00 95.19 568 LEU A C 1
ATOM 4292 O O . LEU A 1 568 ? 10.159 13.551 -24.305 1.00 95.19 568 LEU A O 1
ATOM 4296 N N . VAL A 1 569 ? 9.457 12.252 -22.610 1.00 94.38 569 VAL A N 1
ATOM 4297 C CA . VAL A 1 569 ? 10.425 11.176 -22.862 1.00 94.38 569 VAL A CA 1
ATOM 4298 C C . VAL A 1 569 ? 10.192 10.549 -24.239 1.00 94.38 569 VAL A C 1
ATOM 4300 O O . VAL A 1 569 ? 11.154 10.363 -24.985 1.00 94.38 569 VAL A O 1
ATOM 4303 N N . ALA A 1 570 ? 8.937 10.282 -24.619 1.00 95.31 570 ALA A N 1
ATOM 4304 C CA . ALA A 1 570 ? 8.598 9.738 -25.935 1.00 95.31 570 ALA A CA 1
ATOM 4305 C C . ALA A 1 570 ? 9.011 10.680 -27.082 1.00 95.31 570 ALA A C 1
ATOM 4307 O O . ALA A 1 570 ? 9.544 10.222 -28.095 1.00 95.31 570 ALA A O 1
ATOM 4308 N N . LEU A 1 571 ? 8.823 11.994 -26.908 1.00 95.62 571 LEU A N 1
ATOM 4309 C CA . LEU A 1 571 ? 9.184 13.012 -27.898 1.00 95.62 571 LEU A CA 1
ATOM 4310 C C . LEU A 1 571 ? 10.698 13.283 -27.973 1.00 95.62 571 LEU A C 1
ATOM 4312 O O . LEU A 1 571 ? 11.200 13.686 -29.027 1.00 95.62 571 LEU A O 1
ATOM 4316 N N . ALA A 1 572 ? 11.454 13.045 -26.900 1.00 94.62 572 ALA A N 1
ATOM 4317 C CA . ALA A 1 572 ? 12.904 13.237 -26.898 1.00 94.62 572 ALA A CA 1
ATOM 4318 C C . ALA A 1 572 ? 13.625 12.259 -27.845 1.00 94.62 572 ALA A C 1
ATOM 4320 O O . ALA A 1 572 ? 14.588 12.636 -28.514 1.00 94.62 572 ALA A O 1
ATOM 4321 N N . GLY A 1 573 ? 13.141 11.018 -27.954 1.00 93.88 573 GLY A N 1
ATOM 4322 C CA . GLY A 1 573 ? 13.786 9.970 -28.749 1.00 93.88 573 GLY A CA 1
ATOM 4323 C C . GLY A 1 573 ? 13.983 10.344 -30.226 1.00 93.88 573 GLY A C 1
ATOM 4324 O O . GLY A 1 573 ? 15.122 10.358 -30.706 1.00 93.88 573 GLY A O 1
ATOM 4325 N N . PRO A 1 574 ? 12.910 10.693 -30.961 1.00 94.62 574 PRO A N 1
ATOM 4326 C CA . PRO A 1 574 ? 13.030 11.119 -32.353 1.00 94.62 574 PRO A CA 1
ATOM 4327 C C . PRO A 1 574 ? 13.817 12.427 -32.522 1.00 94.62 574 PRO A C 1
ATOM 4329 O O . PRO A 1 574 ? 14.530 12.567 -33.515 1.00 94.62 574 PRO A O 1
ATOM 4332 N N . ALA A 1 575 ? 13.760 13.350 -31.552 1.00 93.88 575 ALA A N 1
ATOM 4333 C CA . ALA A 1 575 ? 14.562 14.577 -31.582 1.00 93.88 575 ALA A CA 1
ATOM 4334 C C . ALA A 1 575 ? 16.067 14.264 -31.580 1.00 93.88 575 ALA A C 1
ATOM 4336 O O . ALA A 1 575 ? 16.801 14.725 -32.456 1.00 93.88 575 ALA A O 1
ATOM 4337 N N . PHE A 1 576 ? 16.520 13.416 -30.652 1.00 93.25 576 PHE A N 1
ATOM 4338 C CA . PHE A 1 576 ? 17.915 12.972 -30.599 1.00 93.25 576 PHE A CA 1
ATOM 4339 C C . PHE A 1 576 ? 18.321 12.185 -31.848 1.00 93.25 576 PHE A C 1
ATOM 4341 O O . PHE A 1 576 ? 19.423 12.379 -32.361 1.00 93.25 576 PHE A O 1
ATOM 4348 N N . ALA A 1 577 ? 17.437 11.337 -32.383 1.00 93.31 577 ALA A N 1
ATOM 4349 C CA . ALA A 1 577 ? 17.703 10.612 -33.624 1.00 93.31 577 ALA A CA 1
ATOM 4350 C C . ALA A 1 577 ? 17.917 11.560 -34.821 1.00 93.31 577 ALA A C 1
ATOM 4352 O O . ALA A 1 577 ? 18.826 11.339 -35.622 1.00 93.31 577 ALA A O 1
ATOM 4353 N N . LEU A 1 578 ? 17.125 12.632 -34.930 1.00 91.88 578 LEU A N 1
ATOM 4354 C CA . LEU A 1 578 ? 17.289 13.650 -35.972 1.00 91.88 578 LEU A CA 1
ATOM 4355 C C . LEU A 1 578 ? 18.586 14.449 -35.801 1.00 91.88 578 LEU A C 1
ATOM 4357 O O . LEU A 1 578 ? 19.282 14.674 -36.790 1.00 91.88 578 LEU A O 1
ATOM 4361 N N . LEU A 1 579 ? 18.944 14.825 -34.569 1.00 91.19 579 LEU A N 1
ATOM 4362 C CA . LEU A 1 579 ? 20.210 15.511 -34.275 1.00 91.19 579 LEU A CA 1
ATOM 4363 C C . LEU A 1 579 ? 21.424 14.648 -34.645 1.00 91.19 579 LEU A C 1
ATOM 4365 O O . LEU A 1 579 ? 22.354 15.134 -35.289 1.00 91.19 579 LEU A O 1
ATOM 4369 N N . LEU A 1 580 ? 21.389 13.351 -34.321 1.00 91.19 580 LEU A N 1
ATOM 4370 C CA . LEU A 1 580 ? 22.439 12.407 -34.715 1.00 91.19 580 LEU A CA 1
ATOM 4371 C C . LEU A 1 580 ? 22.583 12.303 -36.237 1.00 91.19 580 LEU A C 1
ATOM 4373 O O . LEU A 1 580 ? 23.701 12.268 -36.744 1.00 91.19 580 LEU A O 1
ATOM 4377 N N . LEU A 1 581 ? 21.468 12.281 -36.974 1.00 89.88 581 LEU A N 1
ATOM 4378 C CA . LEU A 1 581 ? 21.483 12.214 -38.439 1.00 89.88 581 LEU A CA 1
ATOM 4379 C C . LEU A 1 581 ? 21.965 13.506 -39.105 1.00 89.88 581 LEU A C 1
ATOM 4381 O O . LEU A 1 581 ? 22.520 13.448 -40.202 1.00 89.88 581 LEU A O 1
ATOM 4385 N N . GLN A 1 582 ? 21.740 14.659 -38.472 1.00 88.88 582 GLN A N 1
ATOM 4386 C CA . GLN A 1 582 ? 22.247 15.947 -38.948 1.00 88.88 582 GLN A CA 1
ATOM 4387 C C . GLN A 1 582 ? 23.763 16.070 -38.779 1.00 88.88 582 GLN A C 1
ATOM 4389 O O . GLN A 1 582 ? 24.409 16.665 -39.636 1.00 88.88 582 GLN A O 1
ATOM 4394 N N . GLY A 1 583 ? 24.319 15.509 -37.700 1.00 85.44 583 GLY A N 1
ATOM 4395 C CA . GLY A 1 583 ? 25.757 15.544 -37.423 1.00 85.44 583 GLY A CA 1
ATOM 4396 C C . GLY A 1 583 ? 26.575 14.447 -38.110 1.00 85.44 583 GLY A C 1
ATOM 4397 O O . GLY A 1 583 ? 27.799 14.531 -38.130 1.00 85.44 583 GLY A O 1
ATOM 4398 N N . SER A 1 584 ? 25.934 13.409 -38.652 1.00 86.62 584 SER A N 1
ATOM 4399 C CA . SER A 1 584 ? 26.631 12.268 -39.254 1.00 86.62 584 SER A CA 1
ATOM 4400 C C . SER A 1 584 ? 26.965 12.473 -40.731 1.00 86.62 584 SER A C 1
ATOM 4402 O O . SER A 1 584 ? 26.095 12.882 -41.506 1.00 86.62 584 SER A O 1
ATOM 4404 N N . ASP A 1 585 ? 28.169 12.063 -41.133 1.00 84.88 585 ASP A N 1
ATOM 4405 C CA . ASP A 1 585 ? 28.536 11.937 -42.543 1.00 84.88 585 ASP A CA 1
ATOM 4406 C C . ASP A 1 585 ? 27.726 10.817 -43.230 1.00 84.88 585 ASP A C 1
ATOM 4408 O O . ASP A 1 585 ? 27.216 9.892 -42.591 1.00 84.88 585 ASP A O 1
ATOM 4412 N N . TYR A 1 586 ? 27.548 10.912 -44.543 1.00 83.56 586 TYR A N 1
ATOM 4413 C CA . TYR A 1 586 ? 26.753 9.981 -45.344 1.00 83.56 586 TYR A CA 1
ATOM 4414 C C . TYR A 1 586 ? 27.582 8.901 -46.044 1.00 83.56 586 TYR A C 1
ATOM 4416 O O . TYR A 1 586 ? 26.998 7.993 -46.643 1.00 83.56 586 TYR A O 1
ATOM 4424 N N . GLY A 1 587 ? 28.907 8.963 -45.901 1.00 89.88 587 GLY A N 1
ATOM 4425 C CA . GLY A 1 587 ? 29.850 8.050 -46.535 1.00 89.88 587 GLY A CA 1
ATOM 4426 C C . GLY A 1 587 ? 30.051 8.362 -48.018 1.00 89.88 587 GLY A C 1
ATOM 4427 O O . GLY A 1 587 ? 29.511 9.328 -48.552 1.00 89.88 587 GLY A O 1
ATOM 4428 N N . HIS A 1 588 ? 30.817 7.517 -48.701 1.00 93.00 588 HIS A N 1
ATOM 4429 C CA . HIS A 1 588 ? 31.164 7.695 -50.109 1.00 93.00 588 HIS A CA 1
ATOM 4430 C C . HIS A 1 588 ? 30.965 6.399 -50.893 1.00 93.00 588 HIS A C 1
ATOM 4432 O O . HIS A 1 588 ? 31.195 5.299 -50.385 1.00 93.00 588 HIS A O 1
ATOM 4438 N N . ILE A 1 589 ? 30.542 6.540 -52.148 1.00 94.00 589 ILE A N 1
ATOM 4439 C CA . ILE A 1 589 ? 30.385 5.435 -53.093 1.00 94.00 589 ILE A CA 1
ATOM 4440 C C . ILE A 1 589 ? 31.181 5.783 -54.344 1.00 94.00 589 ILE A C 1
ATOM 4442 O O . ILE A 1 589 ? 31.009 6.867 -54.902 1.00 94.00 589 ILE A O 1
ATOM 4446 N N . GLY A 1 590 ? 32.029 4.860 -54.782 1.00 92.44 590 GLY A N 1
ATOM 4447 C CA . GLY A 1 590 ? 32.771 4.963 -56.029 1.00 92.44 590 GLY A CA 1
ATOM 4448 C C . GLY A 1 590 ? 32.706 3.672 -56.836 1.00 92.44 590 GLY A C 1
ATOM 4449 O O . GLY A 1 590 ? 32.438 2.595 -56.300 1.00 92.44 590 GLY A O 1
ATOM 4450 N N . THR A 1 591 ? 32.957 3.769 -58.135 1.00 92.00 591 THR A N 1
ATOM 4451 C CA . THR A 1 591 ? 33.024 2.622 -59.050 1.00 92.00 591 THR A CA 1
ATOM 4452 C C . THR A 1 591 ? 34.345 2.634 -59.808 1.00 92.00 591 THR A C 1
ATOM 4454 O O . THR A 1 591 ? 34.743 3.681 -60.318 1.00 92.00 591 THR A O 1
ATOM 4457 N N . ARG A 1 592 ? 35.004 1.474 -59.911 1.00 90.19 592 ARG A N 1
ATOM 4458 C CA . ARG A 1 592 ? 36.226 1.258 -60.700 1.00 90.19 592 ARG A CA 1
ATOM 4459 C C . ARG A 1 592 ? 36.040 0.025 -61.582 1.00 90.19 592 ARG A C 1
ATOM 4461 O O . ARG A 1 592 ? 36.202 -1.103 -61.113 1.00 90.19 592 ARG A O 1
ATOM 4468 N N . GLY A 1 593 ? 35.658 0.233 -62.842 1.00 87.00 593 GLY A N 1
ATOM 4469 C CA . GLY A 1 593 ? 35.240 -0.855 -63.732 1.00 87.00 593 GLY A CA 1
ATOM 4470 C C . GLY A 1 593 ? 34.083 -1.654 -63.119 1.00 87.00 593 GLY A C 1
ATOM 4471 O O . GLY A 1 593 ? 33.059 -1.082 -62.756 1.00 87.00 593 GLY A O 1
ATOM 4472 N N . ASP A 1 594 ? 34.276 -2.961 -62.935 1.00 88.31 594 ASP A N 1
ATOM 4473 C CA . ASP A 1 594 ? 33.296 -3.863 -62.305 1.00 88.31 594 ASP A CA 1
ATOM 4474 C C . ASP A 1 594 ? 33.399 -3.950 -60.764 1.00 88.31 594 ASP A C 1
ATOM 4476 O O . ASP A 1 594 ? 32.745 -4.789 -60.135 1.00 88.31 594 ASP A O 1
ATOM 4480 N N . VAL A 1 595 ? 34.223 -3.107 -60.130 1.00 91.31 595 VAL A N 1
ATOM 4481 C CA . VAL A 1 595 ? 34.442 -3.099 -58.675 1.00 91.31 595 VAL A CA 1
ATOM 4482 C C . VAL A 1 595 ? 33.757 -1.898 -58.031 1.00 91.31 595 VAL A C 1
ATOM 4484 O O . VAL A 1 595 ? 33.926 -0.756 -58.459 1.00 91.31 595 VAL A O 1
ATOM 4487 N N . LEU A 1 596 ? 33.016 -2.156 -56.956 1.00 93.56 596 LEU A N 1
ATOM 4488 C CA . LEU A 1 596 ? 32.396 -1.138 -56.118 1.00 93.56 596 LEU A CA 1
ATOM 4489 C C . LEU A 1 596 ? 33.335 -0.767 -54.964 1.00 93.56 596 LEU A C 1
ATOM 4491 O O . LEU A 1 596 ? 33.875 -1.646 -54.290 1.00 93.56 596 LEU A O 1
ATOM 4495 N N . VAL A 1 597 ? 33.494 0.531 -54.725 1.00 93.81 597 VAL A N 1
ATOM 4496 C CA . VAL A 1 597 ? 34.231 1.109 -53.599 1.00 93.81 597 VAL A CA 1
ATOM 4497 C C . VAL A 1 597 ? 33.221 1.750 -52.659 1.00 93.81 597 VAL A C 1
ATOM 4499 O O . VAL A 1 597 ? 32.466 2.633 -53.062 1.00 93.81 597 VAL A O 1
ATOM 4502 N N . LEU A 1 598 ? 33.196 1.310 -51.406 1.00 94.75 598 LEU A N 1
ATOM 4503 C CA . LEU A 1 598 ? 32.365 1.902 -50.362 1.00 94.75 598 LEU A CA 1
ATOM 4504 C C . LEU A 1 598 ? 33.264 2.482 -49.280 1.00 94.75 598 LEU A C 1
ATOM 4506 O O . LEU A 1 598 ? 34.206 1.812 -48.867 1.00 94.75 598 LEU A O 1
ATOM 4510 N N . ALA A 1 599 ? 32.943 3.679 -48.798 1.00 93.94 599 ALA A N 1
ATOM 4511 C CA . ALA A 1 599 ? 33.462 4.225 -47.552 1.00 93.94 599 ALA A CA 1
ATOM 4512 C C . ALA A 1 599 ? 32.287 4.598 -46.645 1.00 93.94 599 ALA A C 1
ATOM 4514 O O . ALA A 1 599 ? 31.366 5.292 -47.077 1.00 93.94 599 ALA A O 1
ATOM 4515 N N . ASP A 1 600 ? 32.281 4.113 -45.408 1.00 93.06 600 ASP A N 1
ATOM 4516 C CA . ASP A 1 600 ? 31.210 4.423 -44.463 1.00 93.06 600 ASP A CA 1
ATOM 4517 C C . ASP A 1 600 ? 31.341 5.835 -43.863 1.00 93.06 600 ASP A C 1
ATOM 4519 O O . ASP A 1 600 ? 32.277 6.586 -44.136 1.00 93.06 600 ASP A O 1
ATOM 4523 N N . HIS A 1 601 ? 30.380 6.200 -43.014 1.00 90.31 601 HIS A N 1
ATOM 4524 C CA . HIS A 1 601 ? 30.358 7.470 -42.282 1.00 90.31 601 HIS A CA 1
ATOM 4525 C C . HIS A 1 601 ? 31.527 7.672 -41.294 1.00 90.31 601 HIS A C 1
ATOM 4527 O O . HIS A 1 601 ? 31.656 8.761 -40.742 1.00 90.31 601 HIS A O 1
ATOM 4533 N N . GLN A 1 602 ? 32.341 6.645 -41.024 1.00 90.19 602 GLN A N 1
ATOM 4534 C CA . GLN A 1 602 ? 33.546 6.729 -40.188 1.00 90.19 602 GLN A CA 1
ATOM 4535 C C . GLN A 1 602 ? 34.820 6.841 -41.038 1.00 90.19 602 GLN A C 1
ATOM 4537 O O . GLN A 1 602 ? 35.917 6.913 -40.487 1.00 90.19 602 GLN A O 1
ATOM 4542 N N . GLY A 1 603 ? 34.690 6.849 -42.369 1.00 90.31 603 GLY A N 1
ATOM 4543 C CA . GLY A 1 603 ? 35.817 6.858 -43.294 1.00 90.31 603 GLY A CA 1
ATOM 4544 C C . GLY A 1 603 ? 36.488 5.492 -43.448 1.00 90.31 603 GLY A C 1
ATOM 4545 O O . GLY A 1 603 ? 37.611 5.427 -43.944 1.00 90.31 603 GLY A O 1
ATOM 4546 N N . VAL A 1 604 ? 35.850 4.392 -43.035 1.00 92.88 604 VAL A N 1
ATOM 4547 C CA . VAL A 1 604 ? 36.374 3.040 -43.278 1.00 92.88 604 VAL A CA 1
ATOM 4548 C C . VAL A 1 604 ? 35.955 2.590 -44.672 1.00 92.88 604 VAL A C 1
ATOM 4550 O O . VAL A 1 604 ? 34.763 2.598 -44.979 1.00 92.88 604 VAL A O 1
ATOM 4553 N N . TYR A 1 605 ? 36.909 2.178 -45.513 1.00 94.19 605 TYR A N 1
ATOM 4554 C CA . TYR A 1 605 ? 36.634 1.775 -46.893 1.00 94.19 605 TYR A CA 1
ATOM 4555 C C . TYR A 1 605 ? 36.839 0.283 -47.172 1.00 94.19 605 TYR A C 1
ATOM 4557 O O . TYR A 1 605 ? 37.659 -0.390 -46.540 1.00 94.19 605 TYR A O 1
ATOM 4565 N N . HIS A 1 606 ? 36.107 -0.220 -48.169 1.00 93.56 606 HIS A N 1
ATOM 4566 C CA . HIS A 1 606 ? 36.285 -1.551 -48.742 1.00 93.56 606 HIS A CA 1
ATOM 4567 C C . HIS A 1 606 ? 35.960 -1.569 -50.244 1.00 93.56 606 HIS A C 1
ATOM 4569 O O . HIS A 1 606 ? 35.098 -0.830 -50.717 1.00 93.56 606 HIS A O 1
ATOM 4575 N N . LEU A 1 607 ? 36.638 -2.452 -50.985 1.00 92.56 607 LEU A N 1
ATOM 4576 C CA . LEU A 1 607 ? 36.387 -2.733 -52.400 1.00 92.56 607 LEU A CA 1
ATOM 4577 C C . LEU A 1 607 ? 35.800 -4.137 -52.588 1.00 92.56 607 LEU A C 1
ATOM 4579 O O . LEU A 1 607 ? 36.237 -5.079 -51.927 1.00 92.56 607 LEU A O 1
ATOM 4583 N N . GLY A 1 608 ? 34.838 -4.303 -53.489 1.00 90.19 608 GLY A N 1
ATOM 4584 C CA . GLY A 1 608 ? 34.200 -5.598 -53.724 1.00 90.19 608 GLY A CA 1
ATOM 4585 C C . GLY A 1 608 ? 33.447 -5.666 -55.047 1.00 90.19 608 GLY A C 1
ATOM 4586 O O . GLY A 1 608 ? 33.008 -4.652 -55.581 1.00 90.19 608 GLY A O 1
ATOM 4587 N N . SER A 1 609 ? 33.297 -6.876 -55.580 1.00 90.88 609 SER A N 1
ATOM 4588 C CA . SER A 1 609 ? 32.545 -7.162 -56.806 1.00 90.88 609 SER A CA 1
ATOM 4589 C C . SER A 1 609 ? 31.744 -8.460 -56.659 1.00 90.88 609 SER A C 1
ATOM 4591 O O . SER A 1 609 ? 32.003 -9.271 -55.760 1.00 90.88 609 SER A O 1
ATOM 4593 N N . GLY A 1 610 ? 30.739 -8.643 -57.522 1.00 89.88 610 GLY A N 1
ATOM 4594 C CA . GLY A 1 610 ? 29.901 -9.846 -57.560 1.00 89.88 610 GLY A CA 1
ATOM 4595 C C . GLY A 1 610 ? 29.290 -10.189 -56.199 1.00 89.88 610 GLY A C 1
ATOM 4596 O O . GLY A 1 610 ? 28.777 -9.315 -55.503 1.00 89.88 610 GLY A O 1
ATOM 4597 N N . SER A 1 611 ? 29.404 -11.455 -55.790 1.00 87.81 611 SER A N 1
ATOM 4598 C CA . SER A 1 611 ? 28.799 -12.003 -54.566 1.00 87.81 611 SER A CA 1
ATOM 4599 C C . SER A 1 611 ? 29.271 -11.362 -53.255 1.00 87.81 611 SER A C 1
ATOM 4601 O O . SER A 1 611 ? 28.627 -11.563 -52.230 1.00 87.81 611 SER A O 1
ATOM 4603 N N . ARG A 1 612 ? 30.357 -10.577 -53.265 1.00 88.06 612 ARG A N 1
ATOM 4604 C CA . ARG A 1 612 ? 30.838 -9.845 -52.078 1.00 88.06 612 ARG A CA 1
ATOM 4605 C C . ARG A 1 612 ? 30.075 -8.552 -51.816 1.00 88.06 612 ARG A C 1
ATOM 4607 O O . ARG A 1 612 ? 30.137 -8.022 -50.708 1.00 88.06 612 ARG A O 1
ATOM 4614 N N . VAL A 1 613 ? 29.387 -8.029 -52.827 1.00 91.94 613 VAL A N 1
ATOM 4615 C CA . VAL A 1 613 ? 28.517 -6.868 -52.664 1.00 91.94 613 VAL A CA 1
ATOM 4616 C C . VAL A 1 613 ? 27.187 -7.363 -52.115 1.00 91.94 613 VAL A C 1
ATOM 4618 O O . VAL A 1 613 ? 26.504 -8.185 -52.720 1.00 91.94 613 VAL A O 1
ATOM 4621 N N . HIS A 1 614 ? 26.813 -6.863 -50.949 1.00 94.00 614 HIS A N 1
ATOM 4622 C CA . HIS A 1 614 ? 25.530 -7.128 -50.325 1.00 94.00 614 HIS A CA 1
ATOM 4623 C C . HIS A 1 614 ? 24.648 -5.893 -50.466 1.00 94.00 614 HIS A C 1
ATOM 4625 O O . HIS A 1 614 ? 25.080 -4.770 -50.202 1.00 94.00 614 HIS A O 1
ATOM 4631 N N . TYR A 1 615 ? 23.390 -6.081 -50.853 1.00 94.25 615 TYR A N 1
ATOM 4632 C CA . TYR A 1 615 ? 22.466 -4.960 -50.993 1.00 94.25 615 TYR A CA 1
ATOM 4633 C C . TYR A 1 615 ? 21.101 -5.273 -50.398 1.00 94.25 615 TYR A C 1
ATOM 4635 O O . TYR A 1 615 ? 20.617 -6.406 -50.421 1.00 94.25 615 TYR A O 1
ATOM 4643 N N . ARG A 1 616 ? 20.464 -4.239 -49.845 1.00 92.94 616 ARG A N 1
ATOM 4644 C CA . ARG A 1 616 ? 19.071 -4.310 -49.408 1.00 92.94 616 ARG A CA 1
ATOM 4645 C C . ARG A 1 616 ? 18.426 -2.930 -49.428 1.00 92.94 616 ARG A C 1
ATOM 4647 O O . ARG A 1 616 ? 18.747 -2.078 -48.604 1.00 92.94 616 ARG A O 1
ATOM 4654 N N . SER A 1 617 ? 17.432 -2.751 -50.300 1.00 88.50 617 SER A N 1
ATOM 4655 C CA . SER A 1 617 ? 16.647 -1.514 -50.439 1.00 88.50 617 SER A CA 1
ATOM 4656 C C . SER A 1 617 ? 17.533 -0.270 -50.587 1.00 88.50 617 SER A C 1
ATOM 4658 O O . SER A 1 617 ? 18.017 0.003 -51.676 1.00 88.50 617 SER A O 1
ATOM 4660 N N . HIS A 1 618 ? 17.761 0.464 -49.496 1.00 91.75 618 HIS A N 1
ATOM 4661 C CA . HIS A 1 618 ? 18.492 1.732 -49.461 1.00 91.75 618 HIS A CA 1
ATOM 4662 C C . HIS A 1 618 ? 19.915 1.601 -48.900 1.00 91.75 618 HIS A C 1
ATOM 4664 O O . HIS A 1 618 ? 20.527 2.614 -48.574 1.00 91.75 618 HIS A O 1
ATOM 4670 N N . PHE A 1 619 ? 20.428 0.381 -48.740 1.00 94.44 619 PHE A N 1
ATOM 4671 C CA . PHE A 1 619 ? 21.745 0.121 -48.161 1.00 94.44 619 PHE A CA 1
ATOM 4672 C C . PHE A 1 619 ? 22.598 -0.754 -49.075 1.00 94.44 619 PHE A C 1
ATOM 4674 O O . PHE A 1 619 ? 22.118 -1.767 -49.598 1.00 94.44 619 PHE A O 1
ATOM 4681 N N . LEU A 1 620 ? 23.869 -0.371 -49.197 1.00 94.50 620 LEU A N 1
ATOM 4682 C CA . LEU A 1 620 ? 24.943 -1.164 -49.790 1.00 94.50 620 LEU A CA 1
ATOM 4683 C C . LEU A 1 620 ? 25.951 -1.530 -48.716 1.00 94.50 620 LEU A C 1
ATOM 4685 O O . LEU A 1 620 ? 26.245 -0.728 -47.831 1.00 94.50 620 LEU A O 1
ATOM 4689 N N . MET A 1 621 ? 26.453 -2.752 -48.794 1.00 94.75 621 MET A N 1
ATOM 4690 C CA . MET A 1 621 ? 27.334 -3.341 -47.802 1.00 94.75 621 MET A CA 1
ATOM 4691 C C . MET A 1 621 ? 28.433 -4.130 -48.514 1.00 94.75 621 MET A C 1
ATOM 4693 O O . MET A 1 621 ? 28.144 -4.921 -49.410 1.00 94.75 621 MET A O 1
ATOM 4697 N N . ILE A 1 622 ? 29.679 -3.951 -48.090 1.00 92.81 622 ILE A N 1
ATOM 4698 C CA . ILE A 1 622 ? 30.784 -4.862 -48.404 1.00 92.81 622 ILE A CA 1
ATOM 4699 C C . ILE A 1 622 ? 31.420 -5.224 -47.068 1.00 92.81 622 ILE A C 1
ATOM 4701 O O . ILE A 1 622 ? 31.956 -4.356 -46.378 1.00 92.81 622 ILE A O 1
ATOM 4705 N N . ASP A 1 623 ? 31.308 -6.496 -46.688 1.00 88.69 623 ASP A N 1
ATOM 4706 C CA . ASP A 1 623 ? 31.676 -6.978 -45.356 1.00 88.69 623 ASP A CA 1
ATOM 4707 C C . ASP A 1 623 ? 31.001 -6.131 -44.243 1.00 88.69 623 ASP A C 1
ATOM 4709 O O . ASP A 1 623 ? 29.777 -6.198 -44.089 1.00 88.69 623 ASP A O 1
ATOM 4713 N N . ASP A 1 624 ? 31.751 -5.329 -43.480 1.00 87.88 624 ASP A N 1
ATOM 4714 C CA . ASP A 1 624 ? 31.220 -4.415 -42.448 1.00 87.88 624 ASP A CA 1
ATOM 4715 C C . ASP A 1 624 ? 30.893 -3.004 -42.948 1.00 87.88 624 ASP A C 1
ATOM 4717 O O . ASP A 1 624 ? 30.125 -2.278 -42.306 1.00 87.88 624 ASP A O 1
ATOM 4721 N N . VAL A 1 625 ? 31.480 -2.593 -44.070 1.00 92.38 625 VAL A N 1
ATOM 4722 C CA . VAL A 1 625 ? 31.368 -1.221 -44.564 1.00 92.38 625 VAL A CA 1
ATOM 4723 C C . VAL A 1 625 ? 29.980 -1.045 -45.155 1.00 92.38 625 VAL A C 1
ATOM 4725 O O . VAL A 1 625 ? 29.653 -1.622 -46.192 1.00 92.38 625 VAL A O 1
ATOM 4728 N N . THR A 1 626 ? 29.148 -0.273 -44.457 1.00 93.62 626 THR A N 1
ATOM 4729 C CA . THR A 1 626 ? 27.733 -0.083 -44.789 1.00 93.62 626 THR A CA 1
ATOM 4730 C C . THR A 1 626 ? 27.462 1.372 -45.133 1.00 93.62 626 THR A C 1
ATOM 4732 O O . THR A 1 626 ? 27.692 2.260 -44.312 1.00 93.62 626 THR A O 1
ATOM 4735 N N . VAL A 1 627 ? 26.905 1.606 -46.320 1.00 93.94 627 VAL A N 1
ATOM 4736 C CA . VAL A 1 627 ? 26.570 2.940 -46.821 1.00 93.94 627 VAL A CA 1
ATOM 4737 C C . VAL A 1 627 ? 25.071 3.037 -47.087 1.00 93.94 627 VAL A C 1
ATOM 4739 O O . VAL A 1 627 ? 24.469 2.172 -47.733 1.00 93.94 627 VAL A O 1
ATOM 4742 N N . PHE A 1 628 ? 24.455 4.105 -46.581 1.00 93.44 628 PHE A N 1
ATOM 4743 C CA . PHE A 1 628 ? 23.064 4.441 -46.865 1.00 93.44 628 PHE A CA 1
ATOM 4744 C C . PHE A 1 628 ? 22.978 5.232 -48.171 1.00 93.44 628 PHE A C 1
ATOM 4746 O O . PHE A 1 628 ? 23.419 6.372 -48.245 1.00 93.44 628 PHE A O 1
ATOM 4753 N N . ILE A 1 629 ? 22.369 4.633 -49.190 1.00 90.94 629 ILE A N 1
ATOM 4754 C CA . ILE A 1 629 ? 22.256 5.193 -50.542 1.00 90.94 629 ILE A CA 1
ATOM 4755 C C . ILE A 1 629 ? 21.221 6.331 -50.599 1.00 90.94 629 ILE A C 1
ATOM 4757 O O . ILE A 1 629 ? 21.320 7.261 -51.401 1.00 90.94 629 ILE A O 1
ATOM 4761 N N . GLY A 1 630 ? 20.214 6.269 -49.726 1.00 87.69 630 GLY A N 1
ATOM 4762 C CA . GLY A 1 630 ? 19.113 7.224 -49.686 1.00 87.69 630 GLY A CA 1
ATOM 4763 C C . GLY A 1 630 ? 17.747 6.602 -49.957 1.00 87.69 630 GLY A C 1
ATOM 4764 O O . GLY A 1 630 ? 17.618 5.606 -50.669 1.00 87.69 630 GLY A O 1
ATOM 4765 N N . SER A 1 631 ? 16.712 7.223 -49.394 1.00 88.25 631 SER A N 1
ATOM 4766 C CA . SER A 1 631 ? 15.302 6.949 -49.693 1.00 88.25 631 SER A CA 1
ATOM 4767 C C . SER A 1 631 ? 14.671 8.131 -50.436 1.00 88.25 631 SER A C 1
ATOM 4769 O O . SER A 1 631 ? 15.288 9.185 -50.580 1.00 88.25 631 SER A O 1
ATOM 4771 N N . ARG A 1 632 ? 13.412 7.989 -50.875 1.00 84.06 632 ARG A N 1
ATOM 4772 C CA . ARG A 1 632 ? 12.663 9.095 -51.509 1.00 84.06 632 ARG A CA 1
ATOM 4773 C C . ARG A 1 632 ? 12.598 10.344 -50.616 1.00 84.06 632 ARG A C 1
ATOM 4775 O O . ARG A 1 632 ? 12.723 11.462 -51.107 1.00 84.06 632 ARG A O 1
ATOM 4782 N N . TRP A 1 633 ? 12.447 10.137 -49.310 1.00 80.81 633 TRP A N 1
ATOM 4783 C CA . TRP A 1 633 ? 12.310 11.203 -48.314 1.00 80.81 633 TRP A CA 1
ATOM 4784 C C . TRP A 1 633 ? 13.660 11.729 -47.817 1.00 80.81 633 TRP A C 1
ATOM 4786 O O . TRP A 1 633 ? 13.773 12.899 -47.462 1.00 80.81 633 TRP A O 1
ATOM 4796 N N . LEU A 1 634 ? 14.699 10.889 -47.848 1.00 85.81 634 LEU A N 1
ATOM 4797 C CA . LEU A 1 634 ? 16.042 11.225 -47.383 1.00 85.81 634 LEU A CA 1
ATOM 4798 C C . LEU A 1 634 ? 17.102 10.718 -48.379 1.00 85.81 634 LEU A C 1
ATOM 4800 O O . LEU A 1 634 ? 17.711 9.674 -48.134 1.00 85.81 634 LEU A O 1
ATOM 4804 N N . PRO A 1 635 ? 17.313 11.405 -49.517 1.00 87.25 635 PRO A N 1
ATOM 4805 C CA . PRO A 1 635 ? 18.356 11.028 -50.466 1.00 87.25 635 PRO A CA 1
ATOM 4806 C C . PRO A 1 635 ? 19.739 11.326 -49.871 1.00 87.25 635 PRO A C 1
ATOM 4808 O O . PRO A 1 635 ? 19.970 12.420 -49.350 1.00 87.25 635 PRO A O 1
ATOM 4811 N N . ALA A 1 636 ? 20.651 10.353 -49.930 1.00 89.25 636 ALA A N 1
ATOM 4812 C CA . ALA A 1 636 ? 22.046 10.550 -49.541 1.00 89.25 636 ALA A CA 1
ATOM 4813 C C . ALA A 1 636 ? 22.903 10.934 -50.750 1.00 89.25 636 ALA A C 1
ATOM 4815 O O . ALA A 1 636 ? 23.663 11.895 -50.678 1.00 89.25 636 ALA A O 1
ATOM 4816 N N . PHE A 1 637 ? 22.691 10.242 -51.867 1.00 91.69 637 PHE A N 1
ATOM 4817 C CA . PHE A 1 637 ? 23.363 10.474 -53.142 1.00 91.69 637 PHE A CA 1
ATOM 4818 C C . PHE A 1 637 ? 22.365 10.885 -54.226 1.00 91.69 637 PHE A C 1
ATOM 4820 O O . PHE A 1 637 ? 21.146 10.771 -54.041 1.00 91.69 637 PHE A O 1
ATOM 4827 N N . GLU A 1 638 ? 22.875 11.371 -55.356 1.00 90.19 638 GLU A N 1
ATOM 4828 C CA . GLU A 1 638 ? 22.049 11.715 -56.511 1.00 90.19 638 GLU A CA 1
ATOM 4829 C C . GLU A 1 638 ? 21.337 10.457 -57.073 1.00 90.19 638 GLU A C 1
ATOM 4831 O O . GLU A 1 638 ? 22.004 9.497 -57.472 1.00 90.19 638 GLU A O 1
ATOM 4836 N N . PRO A 1 639 ? 19.986 10.405 -57.110 1.00 88.19 639 PRO A N 1
ATOM 4837 C CA . PRO A 1 639 ? 19.259 9.181 -57.469 1.00 88.19 639 PRO A CA 1
ATOM 4838 C C . PRO A 1 639 ? 19.546 8.671 -58.887 1.00 88.19 639 PRO A C 1
ATOM 4840 O O . PRO A 1 639 ? 19.607 7.464 -59.113 1.00 88.19 639 PRO A O 1
ATOM 4843 N N . THR A 1 640 ? 19.731 9.589 -59.833 1.00 88.81 640 THR A N 1
ATOM 4844 C CA . THR A 1 640 ? 20.091 9.326 -61.236 1.00 88.81 640 THR A CA 1
ATOM 4845 C C . THR A 1 640 ? 21.461 8.655 -61.337 1.00 88.81 640 THR A C 1
ATOM 4847 O O . THR A 1 640 ? 21.578 7.612 -61.979 1.00 88.81 640 THR A O 1
ATOM 4850 N N . ALA A 1 641 ? 22.469 9.183 -60.636 1.00 88.19 641 ALA A N 1
ATOM 4851 C CA . ALA A 1 641 ? 23.819 8.621 -60.604 1.00 88.19 641 ALA A CA 1
ATOM 4852 C C . ALA A 1 641 ? 23.850 7.219 -59.969 1.00 88.19 641 ALA A C 1
ATOM 4854 O O . ALA A 1 641 ? 24.497 6.312 -60.491 1.00 88.19 641 ALA A O 1
ATOM 4855 N N . ILE A 1 642 ? 23.078 6.995 -58.899 1.00 90.31 642 ILE A N 1
ATOM 4856 C CA . ILE A 1 642 ? 22.941 5.671 -58.273 1.00 90.31 642 ILE A CA 1
ATOM 4857 C C . ILE A 1 642 ? 22.341 4.642 -59.233 1.00 90.31 642 ILE A C 1
ATOM 4859 O O . ILE A 1 642 ? 22.844 3.521 -59.321 1.00 90.31 642 ILE A O 1
ATOM 4863 N N . VAL A 1 643 ? 21.268 4.995 -59.945 1.00 90.19 643 VAL A N 1
ATOM 4864 C CA . VAL A 1 643 ? 20.612 4.077 -60.888 1.00 90.19 643 VAL A CA 1
ATOM 4865 C C . VAL A 1 643 ? 21.518 3.768 -62.081 1.00 90.19 643 VAL A C 1
ATOM 4867 O O . VAL A 1 643 ? 21.557 2.618 -62.514 1.00 90.19 643 VAL A O 1
ATOM 4870 N N . ALA A 1 644 ? 22.258 4.759 -62.579 1.00 89.19 644 ALA A N 1
ATOM 4871 C CA . ALA A 1 644 ? 23.125 4.600 -63.742 1.00 89.19 644 ALA A CA 1
ATOM 4872 C C . ALA A 1 644 ? 24.423 3.831 -63.435 1.00 89.19 644 ALA A C 1
ATOM 4874 O O . ALA A 1 644 ? 24.797 2.948 -64.201 1.00 89.19 644 ALA A O 1
ATOM 4875 N N . GLN A 1 645 ? 25.105 4.142 -62.325 1.00 89.38 645 GLN A N 1
ATOM 4876 C CA . GLN A 1 645 ? 26.471 3.661 -62.062 1.00 89.38 645 GLN A CA 1
ATOM 4877 C C . GLN A 1 645 ? 26.522 2.529 -61.025 1.00 89.38 645 GLN A C 1
ATOM 4879 O O . GLN A 1 645 ? 27.271 1.567 -61.177 1.00 89.38 645 GLN A O 1
ATOM 4884 N N . VAL A 1 646 ? 25.706 2.606 -59.970 1.00 90.50 646 VAL A N 1
ATOM 4885 C CA . VAL A 1 646 ? 25.837 1.730 -58.791 1.00 90.50 646 VAL A CA 1
ATOM 4886 C C . VAL A 1 646 ? 24.871 0.546 -58.834 1.00 90.50 646 VAL A C 1
ATOM 4888 O O . VAL A 1 646 ? 25.246 -0.579 -58.501 1.00 90.50 646 VAL A O 1
ATOM 4891 N N . ALA A 1 647 ? 23.625 0.766 -59.259 1.00 90.44 647 ALA A N 1
ATOM 4892 C CA . ALA A 1 647 ? 22.596 -0.272 -59.286 1.00 90.44 647 ALA A CA 1
ATOM 4893 C C . ALA A 1 647 ? 22.948 -1.491 -60.170 1.00 90.44 647 ALA A C 1
ATOM 4895 O O . ALA A 1 647 ? 22.668 -2.609 -59.726 1.00 90.44 647 ALA A O 1
ATOM 4896 N N . PRO A 1 648 ? 23.576 -1.348 -61.359 1.00 91.38 648 PRO A N 1
ATOM 4897 C CA . PRO A 1 648 ? 23.986 -2.496 -62.172 1.00 91.38 648 PRO A CA 1
ATOM 4898 C C . PRO A 1 648 ? 25.014 -3.389 -61.464 1.00 91.38 648 PRO A C 1
ATOM 4900 O O . PRO A 1 648 ? 24.885 -4.611 -61.493 1.00 91.38 648 PRO A O 1
ATOM 4903 N N . LEU A 1 649 ? 25.991 -2.787 -60.775 1.00 89.62 649 LEU A N 1
ATOM 4904 C CA . LEU A 1 649 ? 27.024 -3.508 -60.026 1.00 89.62 649 LEU A CA 1
ATOM 4905 C C . LEU A 1 649 ? 26.459 -4.147 -58.751 1.00 89.62 649 LEU A C 1
ATOM 4907 O O . LEU A 1 649 ? 26.757 -5.301 -58.451 1.00 89.62 649 LEU A O 1
ATOM 4911 N N . ALA A 1 650 ? 25.580 -3.439 -58.037 1.00 89.75 650 ALA A N 1
ATOM 4912 C CA . ALA A 1 650 ? 24.930 -3.944 -56.831 1.00 89.75 650 ALA A CA 1
ATOM 4913 C C . ALA A 1 650 ? 24.020 -5.153 -57.098 1.00 89.75 650 ALA A C 1
ATOM 4915 O O . ALA A 1 650 ? 24.007 -6.096 -56.310 1.00 89.75 650 ALA A O 1
ATOM 4916 N N . ARG A 1 651 ? 23.281 -5.157 -58.219 1.00 90.25 651 ARG A N 1
ATOM 4917 C CA . ARG A 1 651 ? 22.376 -6.261 -58.598 1.00 90.25 651 ARG A CA 1
ATOM 4918 C C . ARG A 1 651 ? 23.101 -7.572 -58.907 1.00 90.25 651 ARG A C 1
ATOM 4920 O O . ARG A 1 651 ? 22.471 -8.620 -58.818 1.00 90.25 651 ARG A O 1
ATOM 4927 N N . ARG A 1 652 ? 24.398 -7.524 -59.236 1.00 90.62 652 ARG A N 1
ATOM 4928 C CA . ARG A 1 652 ? 25.261 -8.714 -59.376 1.00 90.62 652 ARG A CA 1
ATOM 4929 C C . ARG A 1 652 ? 25.665 -9.319 -58.021 1.00 90.62 652 ARG A C 1
ATOM 4931 O O . ARG A 1 652 ? 26.276 -10.384 -57.987 1.00 90.62 652 ARG A O 1
ATOM 4938 N N . GLY A 1 653 ? 25.362 -8.625 -56.925 1.00 90.00 653 GLY A N 1
ATOM 4939 C CA . GLY A 1 653 ? 25.608 -9.060 -55.559 1.00 90.00 653 GLY A CA 1
ATOM 4940 C C . GLY A 1 653 ? 24.459 -9.840 -54.925 1.00 90.00 653 GLY A C 1
ATOM 4941 O O . GLY A 1 653 ? 23.483 -10.207 -55.577 1.00 90.00 653 GLY A O 1
ATOM 4942 N N . ILE A 1 654 ? 24.572 -10.095 -53.621 1.00 92.12 654 ILE A N 1
ATOM 4943 C CA . ILE A 1 654 ? 23.596 -10.882 -52.857 1.00 92.12 654 ILE A CA 1
ATOM 4944 C C . ILE A 1 654 ? 22.580 -9.951 -52.192 1.00 92.12 654 ILE A C 1
ATOM 4946 O O . ILE A 1 654 ? 22.934 -9.011 -51.473 1.00 92.12 654 ILE A O 1
ATOM 4950 N N . TYR A 1 655 ? 21.295 -10.246 -52.387 1.00 93.38 655 TYR A N 1
ATOM 4951 C CA . TYR A 1 655 ? 20.220 -9.595 -51.646 1.00 93.38 655 TYR A CA 1
ATOM 4952 C C . TYR A 1 655 ? 20.130 -10.176 -50.229 1.00 93.38 655 TYR A C 1
ATOM 4954 O O . TYR A 1 655 ? 19.800 -11.349 -50.052 1.00 93.38 655 TYR A O 1
ATOM 4962 N N . VAL A 1 656 ? 20.425 -9.368 -49.209 1.00 92.12 656 VAL A N 1
ATOM 4963 C CA . VAL A 1 656 ? 20.509 -9.832 -47.809 1.00 92.12 656 VAL A CA 1
ATOM 4964 C C . VAL A 1 656 ? 19.200 -9.650 -47.044 1.00 92.12 656 VAL A C 1
ATOM 4966 O O . VAL A 1 656 ? 18.368 -8.812 -47.399 1.00 92.12 656 VAL A O 1
ATOM 4969 N N . ASP A 1 657 ? 19.000 -10.412 -45.965 1.00 92.19 657 ASP A N 1
ATOM 4970 C CA . ASP A 1 657 ? 17.810 -10.327 -45.113 1.00 92.19 657 ASP A CA 1
ATOM 4971 C C . ASP A 1 657 ? 17.824 -9.094 -44.169 1.00 92.19 657 ASP A C 1
ATOM 4973 O O . ASP A 1 657 ? 18.792 -8.333 -44.086 1.00 92.19 657 ASP A O 1
ATOM 4977 N N . ARG A 1 658 ? 16.710 -8.842 -43.463 1.00 90.81 658 ARG A N 1
ATOM 4978 C CA . ARG A 1 658 ? 16.607 -7.691 -42.537 1.00 90.81 658 ARG A CA 1
ATOM 4979 C C . ARG A 1 658 ? 17.512 -7.848 -41.312 1.00 90.81 658 ARG A C 1
ATOM 4981 O O . ARG A 1 658 ? 18.010 -6.847 -40.802 1.00 90.81 658 ARG A O 1
ATOM 4988 N N . LYS A 1 659 ? 17.707 -9.081 -40.830 1.00 89.69 659 LYS A N 1
ATOM 4989 C CA . LYS A 1 659 ? 18.484 -9.379 -39.617 1.00 89.69 659 LYS A CA 1
ATOM 4990 C C . LYS A 1 659 ? 19.976 -9.140 -39.848 1.00 89.69 659 LYS A C 1
ATOM 4992 O O . LYS A 1 659 ? 20.647 -8.581 -38.978 1.00 89.69 659 LYS A O 1
ATOM 4997 N N . PHE A 1 660 ? 20.463 -9.495 -41.034 1.00 89.69 660 PHE A N 1
ATOM 4998 C CA . PHE A 1 660 ? 21.811 -9.222 -41.511 1.00 89.69 660 PHE A CA 1
ATOM 4999 C C . PHE A 1 660 ? 22.066 -7.717 -41.582 1.00 89.69 660 PHE A C 1
ATOM 5001 O O . PHE A 1 660 ? 22.995 -7.230 -40.940 1.00 89.69 660 PHE A O 1
ATOM 5008 N N . LEU A 1 661 ? 21.188 -6.964 -42.260 1.00 91.50 661 LEU A N 1
ATOM 5009 C CA . LEU A 1 661 ? 21.301 -5.505 -42.349 1.00 91.50 661 LEU A CA 1
ATOM 5010 C C . LEU A 1 661 ? 21.310 -4.850 -40.957 1.00 91.50 661 LEU A C 1
ATOM 5012 O O . LEU A 1 661 ? 22.202 -4.063 -40.657 1.00 91.50 661 LEU A O 1
ATOM 5016 N N . ALA A 1 662 ? 20.360 -5.195 -40.082 1.00 89.69 662 ALA A N 1
ATOM 5017 C CA . ALA A 1 662 ? 20.290 -4.623 -38.735 1.00 89.69 662 ALA A CA 1
ATOM 5018 C C . ALA A 1 662 ? 21.561 -4.905 -37.916 1.00 89.69 662 ALA A C 1
ATOM 5020 O O . ALA A 1 662 ? 22.068 -4.027 -37.220 1.00 89.69 662 ALA A O 1
ATOM 5021 N N . THR A 1 663 ? 22.111 -6.116 -38.037 1.00 90.94 663 THR A N 1
ATOM 5022 C CA . THR A 1 663 ? 23.359 -6.511 -37.374 1.00 90.94 663 THR A CA 1
ATOM 5023 C C . THR A 1 663 ? 24.550 -5.683 -37.850 1.00 90.94 663 THR A C 1
ATOM 5025 O O . THR A 1 663 ? 25.321 -5.204 -37.015 1.00 90.94 663 THR A O 1
ATOM 5028 N N . ARG A 1 664 ? 24.686 -5.489 -39.167 1.00 90.00 664 ARG A N 1
ATOM 5029 C CA . ARG A 1 664 ? 25.774 -4.705 -39.771 1.00 90.00 664 ARG A CA 1
ATOM 5030 C C . ARG A 1 664 ? 25.661 -3.223 -39.424 1.00 90.00 664 ARG A C 1
ATOM 5032 O O . ARG A 1 664 ? 26.643 -2.622 -39.003 1.00 90.00 664 ARG A O 1
ATOM 5039 N N . LEU A 1 665 ? 24.450 -2.665 -39.452 1.00 91.62 665 LEU A N 1
ATOM 5040 C CA . LEU A 1 665 ? 24.210 -1.282 -39.032 1.00 91.62 665 LEU A CA 1
ATOM 5041 C C . LEU A 1 665 ? 24.547 -1.054 -37.549 1.00 91.62 665 LEU A C 1
ATOM 5043 O O . LEU A 1 665 ? 25.148 -0.037 -37.211 1.00 91.62 665 LEU A O 1
ATOM 5047 N N . LEU A 1 666 ? 24.202 -1.995 -36.662 1.00 90.12 666 LEU A N 1
ATOM 5048 C CA . LEU A 1 666 ? 24.562 -1.917 -35.241 1.00 90.12 666 LEU A CA 1
ATOM 5049 C C . LEU A 1 666 ? 26.072 -2.074 -35.011 1.00 90.12 666 LEU A C 1
ATOM 5051 O O . LEU A 1 666 ? 26.626 -1.424 -34.127 1.00 90.12 666 LEU A O 1
ATOM 5055 N N . GLN A 1 667 ? 26.745 -2.924 -35.791 1.00 89.06 667 GLN A N 1
ATOM 5056 C CA . GLN A 1 667 ? 28.194 -3.129 -35.709 1.00 89.06 667 GLN A CA 1
ATOM 5057 C C . GLN A 1 667 ? 28.976 -1.904 -36.172 1.00 89.06 667 GLN A C 1
ATOM 5059 O O . GLN A 1 667 ? 29.867 -1.460 -35.452 1.00 89.06 667 GLN A O 1
ATOM 5064 N N . GLY A 1 668 ? 28.605 -1.347 -37.325 1.00 86.50 668 GLY A N 1
ATOM 5065 C CA . GLY A 1 668 ? 29.181 -0.112 -37.850 1.00 86.50 668 GLY A CA 1
ATOM 5066 C C . GLY A 1 668 ? 28.770 1.127 -37.056 1.00 86.50 668 GLY A C 1
ATOM 5067 O O . GLY A 1 668 ? 29.227 2.215 -37.368 1.00 86.50 668 GLY A O 1
ATOM 5068 N N . ARG A 1 669 ? 27.911 0.993 -36.029 1.00 89.38 669 ARG A N 1
ATOM 5069 C CA . ARG A 1 669 ? 27.344 2.111 -35.248 1.00 89.38 669 ARG A CA 1
ATOM 5070 C C . ARG A 1 669 ? 26.680 3.157 -36.150 1.00 89.38 669 ARG A C 1
ATOM 5072 O O . ARG A 1 669 ? 26.740 4.350 -35.877 1.00 89.38 669 ARG A O 1
ATOM 5079 N N . HIS A 1 670 ? 26.032 2.693 -37.219 1.00 91.81 670 HIS A N 1
ATOM 5080 C CA . HIS A 1 670 ? 25.422 3.555 -38.220 1.00 91.81 670 HIS A CA 1
ATOM 5081 C C . HIS A 1 670 ? 24.379 4.481 -37.564 1.00 91.81 670 HIS A C 1
ATOM 5083 O O . HIS A 1 670 ? 23.543 3.995 -36.789 1.00 91.81 670 HIS A O 1
ATOM 5089 N N . PRO A 1 671 ? 24.351 5.787 -37.893 1.00 90.56 671 PRO A N 1
ATOM 5090 C CA . PRO A 1 671 ? 23.518 6.784 -37.212 1.00 90.56 671 PRO A CA 1
ATOM 5091 C C . PRO A 1 671 ? 22.023 6.430 -37.214 1.00 90.56 671 PRO A C 1
ATOM 5093 O O . PRO A 1 671 ? 21.349 6.595 -36.203 1.00 90.56 671 PRO A O 1
ATOM 5096 N N . LEU A 1 672 ? 21.509 5.842 -38.303 1.00 90.69 672 LEU A N 1
ATOM 5097 C CA . LEU A 1 672 ? 20.122 5.348 -38.367 1.00 90.69 672 LEU A CA 1
ATOM 5098 C C . LEU A 1 672 ? 19.812 4.242 -37.340 1.00 90.69 672 LEU A C 1
ATOM 5100 O O . LEU A 1 672 ? 18.724 4.231 -36.763 1.00 90.69 672 LEU A O 1
ATOM 5104 N N . ALA A 1 673 ? 20.741 3.313 -37.093 1.00 90.81 673 ALA A N 1
ATOM 5105 C CA . ALA A 1 673 ? 20.531 2.247 -36.113 1.00 90.81 673 ALA A CA 1
ATOM 5106 C C . ALA A 1 673 ? 20.632 2.772 -34.678 1.00 90.81 673 ALA A C 1
ATOM 5108 O O . ALA A 1 673 ? 19.814 2.396 -33.840 1.00 90.81 673 ALA A O 1
ATOM 5109 N N . LEU A 1 674 ? 21.574 3.684 -34.410 1.00 90.56 674 LEU A N 1
ATOM 5110 C CA . LEU A 1 674 ? 21.670 4.368 -33.118 1.00 90.56 674 LEU A CA 1
ATOM 5111 C C . LEU A 1 674 ? 20.415 5.203 -32.828 1.00 90.56 674 LEU A C 1
ATOM 5113 O O . LEU A 1 674 ? 19.838 5.076 -31.752 1.00 90.56 674 LEU A O 1
ATOM 5117 N N . GLY A 1 675 ? 19.942 5.981 -33.806 1.00 92.00 675 GLY A N 1
ATOM 5118 C CA . GLY A 1 675 ? 18.715 6.770 -33.688 1.00 92.00 675 GLY A CA 1
ATOM 5119 C C . GLY A 1 675 ? 17.482 5.903 -33.428 1.00 92.00 675 GLY A C 1
ATOM 5120 O O . GLY A 1 675 ? 16.703 6.198 -32.526 1.00 92.00 675 GLY A O 1
ATOM 5121 N N . THR A 1 676 ? 17.343 4.778 -34.139 1.00 91.19 676 THR A N 1
ATOM 5122 C CA . THR A 1 676 ? 16.252 3.816 -33.891 1.00 91.19 676 THR A CA 1
ATOM 5123 C C . THR A 1 676 ? 16.327 3.230 -32.476 1.00 91.19 676 THR A C 1
ATOM 5125 O O . THR A 1 676 ? 15.303 3.097 -31.809 1.00 91.19 676 THR A O 1
ATOM 5128 N N . GLY A 1 677 ? 17.534 2.914 -31.993 1.00 90.06 677 GLY A N 1
ATOM 5129 C CA . GLY A 1 677 ? 17.750 2.431 -30.628 1.00 90.06 677 GLY A CA 1
ATOM 5130 C C . GLY A 1 677 ? 17.344 3.450 -29.560 1.00 90.06 677 GLY A C 1
ATOM 5131 O O . GLY A 1 677 ? 16.694 3.078 -28.586 1.00 90.06 677 GLY A O 1
ATOM 5132 N N . ILE A 1 678 ? 17.665 4.731 -29.764 1.00 91.88 678 ILE A N 1
ATOM 5133 C CA . ILE A 1 678 ? 17.274 5.824 -28.860 1.00 91.88 678 ILE A CA 1
ATOM 5134 C C . ILE A 1 678 ? 15.754 6.004 -28.839 1.00 91.88 678 ILE A C 1
ATOM 5136 O O . ILE A 1 678 ? 15.172 6.089 -27.762 1.00 91.88 678 ILE A O 1
ATOM 5140 N N . ILE A 1 679 ? 15.098 5.992 -30.005 1.00 93.69 679 ILE A N 1
ATOM 5141 C CA . ILE A 1 679 ? 13.631 6.074 -30.094 1.00 93.69 679 ILE A CA 1
ATOM 5142 C C . ILE A 1 679 ? 12.980 4.937 -29.303 1.00 93.69 679 ILE A C 1
ATOM 5144 O O . ILE A 1 679 ? 12.071 5.184 -28.514 1.00 93.69 679 ILE A O 1
ATOM 5148 N N . LEU A 1 680 ? 13.461 3.702 -29.476 1.00 90.81 680 LEU A N 1
ATOM 5149 C CA . LEU A 1 680 ? 12.919 2.546 -28.766 1.00 90.81 680 LEU A CA 1
ATOM 5150 C C . LEU A 1 680 ? 13.138 2.653 -27.250 1.00 90.81 680 LEU A C 1
ATOM 5152 O O . LEU A 1 680 ? 12.222 2.373 -26.484 1.00 90.81 680 LEU A O 1
ATOM 5156 N N . ALA A 1 681 ? 14.323 3.089 -26.812 1.00 88.38 681 ALA A N 1
ATOM 5157 C CA . ALA A 1 681 ? 14.623 3.283 -25.395 1.00 88.38 681 ALA A CA 1
ATOM 5158 C C . ALA A 1 681 ? 13.703 4.338 -24.755 1.00 88.38 681 ALA A C 1
ATOM 5160 O O . ALA A 1 681 ? 13.127 4.093 -23.695 1.00 88.38 681 ALA A O 1
ATOM 5161 N N . CYS A 1 682 ? 13.508 5.471 -25.431 1.00 92.62 682 CYS A N 1
ATOM 5162 C CA . CYS A 1 682 ? 12.575 6.517 -25.020 1.00 92.62 682 CYS A CA 1
ATOM 5163 C C . CYS A 1 682 ? 11.124 6.015 -24.976 1.00 92.62 682 CYS A C 1
ATOM 5165 O O . CYS A 1 682 ? 10.424 6.259 -23.996 1.00 92.62 682 CYS A O 1
ATOM 5167 N N . ALA A 1 683 ? 10.674 5.262 -25.983 1.00 92.06 683 ALA A N 1
ATOM 5168 C CA . ALA A 1 683 ? 9.328 4.690 -26.002 1.00 92.06 683 ALA A CA 1
ATOM 5169 C C . ALA A 1 683 ? 9.101 3.702 -24.843 1.00 92.06 683 ALA A C 1
ATOM 5171 O O . ALA A 1 683 ? 8.078 3.775 -24.166 1.00 92.06 683 ALA A O 1
ATOM 5172 N N . CYS A 1 684 ? 10.068 2.822 -24.559 1.00 88.25 684 CYS A N 1
ATOM 5173 C CA . CYS A 1 684 ? 10.001 1.913 -23.412 1.00 88.25 684 CYS A CA 1
ATOM 5174 C C . CYS A 1 684 ? 9.972 2.672 -22.076 1.00 88.25 684 CYS A C 1
ATOM 5176 O O . CYS A 1 684 ? 9.190 2.321 -21.195 1.00 88.25 684 CYS A O 1
ATOM 5178 N N . GLY A 1 685 ? 10.785 3.724 -21.930 1.00 87.56 685 GLY A N 1
ATOM 5179 C CA . GLY A 1 685 ? 10.775 4.581 -20.741 1.00 87.56 685 GLY A CA 1
ATOM 5180 C C . GLY A 1 685 ? 9.430 5.283 -20.536 1.00 87.56 685 GLY A C 1
ATOM 5181 O O . GLY A 1 685 ? 8.896 5.279 -19.429 1.00 87.56 685 GLY A O 1
ATOM 5182 N N . ALA A 1 686 ? 8.838 5.811 -21.609 1.00 90.44 686 ALA A N 1
ATOM 5183 C CA . ALA A 1 686 ? 7.511 6.418 -21.574 1.00 90.44 686 ALA A CA 1
ATOM 5184 C C . ALA A 1 686 ? 6.418 5.407 -21.184 1.00 90.44 686 ALA A C 1
ATOM 5186 O O . ALA A 1 686 ? 5.592 5.700 -20.324 1.00 90.44 686 ALA A O 1
ATOM 5187 N N . LEU A 1 687 ? 6.438 4.196 -21.754 1.00 87.50 687 LEU A N 1
ATOM 5188 C CA . LEU A 1 687 ? 5.494 3.130 -21.398 1.00 87.50 687 LEU A CA 1
ATOM 5189 C C . LEU A 1 687 ? 5.625 2.700 -19.933 1.00 87.50 687 LEU A C 1
ATOM 5191 O O . LEU A 1 687 ? 4.614 2.476 -19.273 1.00 87.50 687 LEU A O 1
ATOM 5195 N N . ALA A 1 688 ? 6.847 2.627 -19.402 1.00 83.69 688 ALA A N 1
ATOM 5196 C CA . ALA A 1 688 ? 7.055 2.321 -17.991 1.00 83.69 688 ALA A CA 1
ATOM 5197 C C . ALA A 1 688 ? 6.473 3.407 -17.080 1.00 83.69 688 ALA A C 1
ATOM 5199 O O . ALA A 1 688 ? 5.779 3.081 -16.119 1.00 83.69 688 ALA A O 1
ATOM 5200 N N . LEU A 1 689 ? 6.665 4.686 -17.417 1.00 84.38 689 LEU A N 1
ATOM 5201 C CA . LEU A 1 689 ? 6.040 5.796 -16.691 1.00 84.38 689 LEU A CA 1
ATOM 5202 C C . LEU A 1 689 ? 4.505 5.725 -16.744 1.00 84.38 689 LEU A C 1
ATOM 5204 O O . LEU A 1 689 ? 3.845 5.941 -15.730 1.00 84.38 689 LEU A O 1
ATOM 5208 N N . LEU A 1 690 ? 3.935 5.346 -17.892 1.00 85.12 690 LEU A N 1
ATOM 5209 C CA . LEU A 1 690 ? 2.492 5.140 -18.067 1.00 85.12 690 LEU A CA 1
ATOM 5210 C C . LEU A 1 690 ? 1.948 3.871 -17.400 1.00 85.12 690 LEU A C 1
ATOM 5212 O O . LEU A 1 690 ? 0.735 3.724 -17.320 1.00 85.12 690 LEU A O 1
ATOM 5216 N N . SER A 1 691 ? 2.804 2.963 -16.927 1.00 78.00 691 SER A N 1
ATOM 5217 C CA . SER A 1 691 ? 2.406 1.759 -16.177 1.00 78.00 691 SER A CA 1
ATOM 5218 C C . SER A 1 691 ? 2.367 1.965 -14.657 1.00 78.00 691 SER A C 1
ATOM 5220 O O . SER A 1 691 ? 1.919 1.090 -13.920 1.00 78.00 691 SER A O 1
ATOM 5222 N N . LEU A 1 692 ? 2.749 3.157 -14.188 1.00 77.31 692 LEU A N 1
ATOM 5223 C CA . LEU A 1 692 ? 2.627 3.572 -12.791 1.00 77.31 692 LEU A CA 1
ATOM 5224 C C . LEU A 1 692 ? 1.231 4.085 -12.332 1.00 77.31 692 LEU A C 1
ATOM 5226 O O . LEU A 1 692 ? 1.117 4.377 -11.136 1.00 77.31 692 LEU A O 1
ATOM 5230 N N . PRO A 1 693 ? 0.160 4.231 -13.155 1.00 60.88 693 PRO A N 1
ATOM 5231 C CA . PRO A 1 693 ? -1.022 4.954 -12.719 1.00 60.88 693 PRO A CA 1
ATOM 5232 C C . PRO A 1 693 ? -1.892 4.125 -11.770 1.00 60.88 693 PRO A C 1
ATOM 5234 O O . PRO A 1 693 ? -2.443 3.079 -12.100 1.00 60.88 693 PRO A O 1
ATOM 5237 N N . GLY A 1 694 ? -2.036 4.689 -10.576 1.00 53.16 694 GLY A N 1
ATOM 5238 C CA . GLY A 1 694 ? -3.163 4.540 -9.659 1.00 53.16 694 GLY A CA 1
ATOM 5239 C C . GLY A 1 694 ? -3.106 5.657 -8.615 1.00 53.16 694 GLY A C 1
ATOM 5240 O O . GLY A 1 694 ? -3.244 5.389 -7.431 1.00 53.16 694 GLY A O 1
ATOM 5241 N N . MET A 1 695 ? -2.775 6.871 -9.071 1.00 46.34 695 MET A N 1
ATOM 5242 C CA . MET A 1 695 ? -2.674 8.108 -8.283 1.00 46.34 695 MET A CA 1
ATOM 5243 C C . MET A 1 695 ? -3.782 9.107 -8.671 1.00 46.34 695 MET A C 1
ATOM 5245 O O . MET A 1 695 ? -3.546 10.311 -8.715 1.00 46.34 695 MET A O 1
ATOM 5249 N N . GLY A 1 696 ? -4.957 8.594 -9.032 1.00 36.19 696 GLY A N 1
ATOM 5250 C CA . GLY A 1 696 ? -6.175 9.390 -9.172 1.00 36.19 696 GLY A CA 1
ATOM 5251 C C . GLY A 1 696 ? -7.054 9.144 -7.969 1.00 36.19 696 GLY A C 1
ATOM 5252 O O . GLY A 1 696 ? -7.291 7.940 -7.717 1.00 36.19 696 GLY A O 1
#

Mean predicted aligned error: 16.69 Å

Foldseek 3Di:
DVVVVVVVVVVVVVVVVVVVVVVVVVVVVVVVVVVVVVVVVVVVVVVVVVVVVVVVVVVVVVVVVVVVVVVVVVVVVVVVVVVVVVVVVVVVVVPDDDDDDDDDDDDDPDDDDDDDDDDDDDDPDPDDDAFQDDPLVLFDWFACDPCLLCLLVVLVVLLVVLVVLLVVLVVLLVVLVVVVVPPDQDPQFLAFQEWAAFDQAGIWTHTWQWIFGAGLVLATDDIHGCVQQQFPGWHDDWDAFLVRWIWTWGGGVPGDWIATWTADPVRRYIDGQAPVCTRADFQEWDADNPQRWIWGDRQVQQKIFIAGNSHHTLAMDRHHAAPRWYWDDDPQWIWIKHRWFQKIFTAHCDSVRGGPTDDIGDQDAPPDPSLQFGTWQEWDDAPQKIWTWTHGPPPDATWIFIAGPVSHTPHTADDPPPFHFHYWYYSHQKIWTDGVSHQWTWIAGVNRDTDDTNHHPVSVVVSVVSVVVVVVVLLVSLLSSLVSVLSSVVSVVSSVLSVLLSVLSVPDDAHIADDCVVCVVQKDWFHWDPCQLVLLVVVLVVLVVVLVVVLVVCVVVVHDPLLSVLSVLLSVLLNVLSVLVNPFQQWIWIDRPLKIWTAASSSHIHIDFAAQWEDEDQWIDRPLRIGGCADPSRHGTDPVSCVPGPVVRNVSYHYDDPSNVLSSCVVNVPSNNVSVVSSVSSNSVSVSSVSSDPPD

Sequence (696 aa):
MHRQRREEQQRAAAEKAAAREALRREQEQQAAQAQLESARRKRQQAAAAAQRKAEELRKRAEEKALAEAAEREQEAQRRAMEQQAERRAARELTHIAPPSAAGRVKTRLELPSRKRASQADAYPGRRKRQPGEPNLFSLSPFRNTAAVRQRAEAARHRARRAALAAAISMACCLAMLLGMQTSRTDGAIRGPGAIAVFPGQGPLLLAANRLLLHDRAGVGQAVLGAQQLGVAALSPPLALDPGGRLLAPGRPAGEQAPALLRCTLEQPHCEQFSARLAGSSIDALAVNPLDGNVFVADSAAGELLKLNSQGELLARAAVPLPAEPVLQLDSGLLLVNSAGAPTISVLRYEDDAFGEQLDEIVPQPLAEATSRYAAIRDFLPLGDQWWVIFERRDDRPAELFRFDQQWQSLGRATLPSGAVAGQLAAWGKRLLVRQPGSISLLKYNEQGDAEAPLTSTLLTALVAEQTRRASLELLAWRAGLALAVLALVASCCLAAVYRIRCQVYTSSREQGAVPLDQGADDISWVAPAANRQQRLSLLARSYAVLALAAIMVAVGLGVSALQLAALLVALAGPAFALLLLQGSDYGHIGTRGDVLVLADHQGVYHLGSGSRVHYRSHFLMIDDVTVFIGSRWLPAFEPTAIVAQVAPLARRGIYVDRKFLATRLLQGRHPLALGTGIILACACGALALLSLPGMG

Solvent-accessible surface area (backbone atoms only — not comparable to full-atom values): 37646 Å² total; per-residue (Å²): 114,75,67,60,56,51,53,54,51,50,50,55,49,51,54,54,51,52,53,51,52,53,53,50,53,53,50,54,50,52,52,52,50,53,51,53,52,51,52,50,52,51,52,52,53,52,51,54,54,51,51,55,52,54,52,51,52,49,54,53,51,53,54,50,51,53,52,54,50,52,49,52,51,53,52,51,52,50,52,52,50,49,54,52,50,51,54,50,54,53,53,62,59,71,73,66,80,83,86,86,79,91,78,95,72,91,77,84,84,72,74,90,74,92,72,93,76,93,76,92,77,95,71,93,70,90,73,79,79,60,62,49,56,71,66,70,90,68,47,40,70,38,70,67,43,72,72,63,73,45,41,30,60,52,22,47,55,50,16,52,52,23,45,51,47,19,52,51,25,47,52,50,35,52,51,45,57,49,46,63,73,65,61,73,71,74,81,78,71,44,29,52,76,39,66,40,59,45,90,91,41,18,48,34,34,34,40,79,48,30,41,37,38,22,32,77,87,53,49,62,73,48,77,48,44,24,67,61,26,52,22,70,34,53,44,61,42,57,45,58,45,70,86,72,32,40,37,30,33,25,23,49,61,94,52,89,57,47,30,42,27,38,27,40,74,94,61,54,35,49,45,79,38,26,82,86,43,59,72,57,54,59,54,19,60,36,56,43,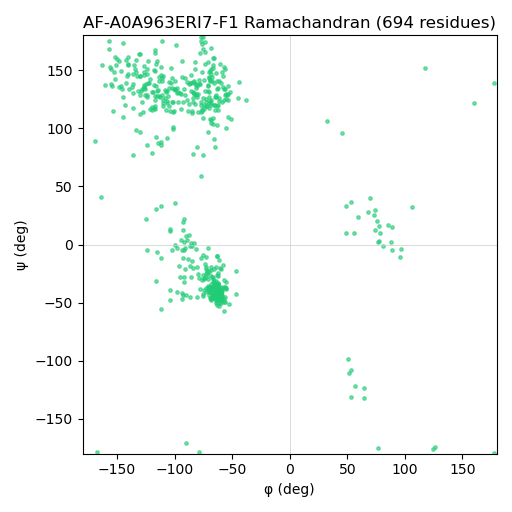71,88,76,32,33,35,38,37,32,20,46,87,78,27,30,40,38,36,23,42,68,76,36,49,80,72,34,70,26,82,41,84,48,21,94,64,39,40,50,43,79,54,98,87,32,35,36,32,36,35,56,84,37,49,29,34,38,34,21,38,67,51,70,93,50,37,56,44,73,78,50,70,48,69,64,54,62,77,101,55,68,71,85,54,43,46,27,42,58,35,72,48,76,53,90,76,29,34,38,38,33,36,32,41,65,77,86,48,68,36,44,45,37,35,20,36,83,85,48,47,54,75,46,72,45,81,70,62,91,91,53,41,71,58,44,76,44,65,55,86,73,27,41,35,34,39,24,78,64,34,68,50,28,44,28,26,45,80,87,50,49,76,48,82,57,52,63,45,63,57,58,54,51,50,42,52,51,52,53,52,49,54,51,50,52,51,47,52,52,49,53,53,38,45,52,26,49,50,50,21,53,51,20,46,51,49,17,52,53,23,47,51,42,20,60,50,45,70,75,55,86,71,71,56,34,73,73,61,82,80,58,56,89,60,46,49,48,48,40,58,31,90,60,39,68,61,53,52,51,49,53,50,52,54,50,52,54,52,52,50,52,51,51,53,52,42,60,74,67,69,57,52,72,57,56,51,52,18,50,52,38,40,56,45,14,58,53,52,24,49,53,48,52,71,73,49,62,64,43,41,48,30,38,42,89,81,32,40,35,42,24,17,57,85,29,36,26,36,66,38,46,41,75,52,24,33,32,48,97,44,37,42,30,39,81,64,36,51,31,55,51,32,47,97,91,53,42,41,32,38,68,67,56,40,60,72,67,46,45,67,55,45,69,54,21,38,81,57,57,71,68,52,51,53,43,41,31,56,70,62,60,32,51,70,46,54,22,51,50,42,30,50,52,20,42,53,52,16,52,44,47,62,70,63,80,78,89,124

Secondary structure (DSSP, 8-state):
-HHHHHHHHHHHHHHHHHHHHHHHHHHHHHHHHHHHHHHHHHHHHHHHHHHHHHHHHHHHHHHHHHHHHHHHHHHHHHHHHHHHHHHHHHHHHHT-PPPP--------------------------PPPPTT---GGG-EE----HHHHTHHHHHHHHHHHHHHHHHHHHHHHHHHHHHHHH--------S-SEEEEETTTEEEEEETTEEEEE-TTS-EEEEEEGGGGTEEEE-S--EE-TTSPEEEEEEETT--S-EEEEEETTTTEEEES-GGGTT----EEEE-TTT--EEEEETTTTEEEEE-TTS-EEEEEE----SS--EEEETTEEEEE-SSSS-EEEE--SSSSTT-EEEEE----TTS-GGGEEEEEEEEEETTEEEEEEEETTSPPPEEEEEETT--EEEE--PPTT----EEEEETTEEEEE-TT-SEEEEEETTSPEEEEEE-HHHHHHHHHHHHHHHHHHHHHHHHHHHHHHHHHHHHHHHHHHHHHHHHHHH----PPPPTTTTGGG-EEPPBPTTHHHHHHHHHHHHHHHHHHHHHHHHHTT--HHHHHHHHHHHHHHHHHHHHHHHS---EEEEETTEEEEE-TTSEEEEE-GGGEEEETTEEEETTEEEE-B-SSSBSB-HHHIIIIIHHHHHTSEE--HHHHHHHHHHTT-HHHHHHHHHHHHHHHHHHHHT-----

pLDDT: mean 86.74, std 12.5, range [32.47, 97.44]

Nearest PDB structures (foldseek):
  1k32-assembly1_E  TM=6.071E-01  e=6.462E-09  Thermoplasma acidophilum
  7seu-assembly1_A  TM=6.063E-01  e=7.937E-07  Escherichia coli
  8jxa-assembly1_B  TM=6.644E-01  e=5.110E-06  Rattus norvegicus
  8jxj-assembly1_A  TM=6.448E-01  e=9.027E-06  Rattus norvegicus
  8em4-assembly1_B  TM=6.152E-01  e=5.110E-06  Mus musculus